Protein AF-0000000082556280 (afdb_homodimer)

Solvent-accessible surface area (backbone atoms only — not comparable to full-atom values): 22520 Å² total; per-residue (Å²): 133,86,84,82,82,80,75,80,78,76,74,83,73,71,82,67,82,76,80,73,82,77,75,80,77,78,72,76,78,70,72,72,73,69,74,70,72,71,67,63,45,60,21,83,45,33,55,59,27,51,46,60,56,47,48,52,36,24,47,38,26,38,81,71,75,77,74,79,67,75,78,63,92,78,58,52,71,69,53,44,51,51,47,54,49,49,49,30,50,50,30,23,52,73,38,34,47,68,58,23,48,50,55,44,51,51,53,33,62,72,63,63,71,35,78,74,24,42,59,48,35,53,50,45,29,54,52,26,49,36,65,62,39,38,69,60,25,46,59,50,48,70,84,49,82,55,74,84,41,30,42,53,30,45,51,48,17,53,31,25,38,75,67,68,37,47,65,61,13,51,54,22,43,46,25,28,49,53,44,47,63,74,79,72,68,75,78,67,76,75,76,80,124,135,92,81,86,74,86,87,77,85,78,78,77,74,81,78,74,81,70,83,68,81,73,75,80,74,80,73,76,78,70,75,71,74,69,72,71,73,73,66,62,46,61,21,83,44,33,54,57,26,51,46,59,56,47,48,53,35,24,48,38,28,37,80,72,75,78,74,78,66,75,78,62,95,78,58,52,70,69,52,44,52,51,48,52,49,51,51,30,50,50,29,23,52,73,38,34,47,69,60,24,49,49,55,45,52,51,52,33,62,72,62,62,70,35,80,75,25,42,61,49,35,53,51,44,29,54,53,25,50,35,66,64,38,39,70,61,24,47,60,52,48,68,82,48,84,54,77,84,42,31,43,54,31,45,51,49,17,52,31,25,38,75,68,67,36,46,66,61,13,51,55,23,44,45,24,30,49,52,46,46,62,77,79,72,66,76,79,68,75,74,76,84,121

Sequence (386 aa):
MPHFSFGHSSLSLSNASRTHLMGHAFSPITKKKTLSLRVSAFPRGGKDALKSLLDVGVYLASQVELNSLGFPKTPSLEQANTLYKNEAMRLLKSGKGNEAEELLGKAIEECGYSESDYYLAIILAEILIFKGNYQQAHKCLEDHQLPSDARYALYKAIVCTMLDKMDEAEKWWESFTEGRSDSVIPNHPEHQGMPHFSFGHSSLSLSNASRTHLMGHAFSPITKKKTLSLRVSAFPRGGKDALKSLLDVGVYLASQVELNSLGFPKTPSLEQANTLYKNEAMRLLKSGKGNEAEELLGKAIEECGYSESDYYLAIILAEILIFKGNYQQAHKCLEDHQLPSDARYALYKAIVCTMLDKMDEAEKWWESFTEGRSDSVIPNHPEHQG

InterPro domains:
  IPR011990 Tetratricopeptide-like helical domain superfamily [G3DSA:1.25.40.10] (46-191)
  IPR011990 Tetratricopeptide-like helical domain superfamily [SSF48452] (82-178)

Organism: Quercus lobata (NCBI:txid97700)

Radius of gyration: 36.21 Å; Cα contacts (8 Å, |Δi|>4): 423; chains: 2; bounding box: 120×82×130 Å

Structure (mmCIF, N/CA/C/O backbone):
data_AF-0000000082556280-model_v1
#
loop_
_entity.id
_entity.type
_entity.pdbx_description
1 polymer 'Uncharacterized protein'
#
loop_
_atom_site.group_PDB
_atom_site.id
_atom_site.type_symbol
_atom_site.label_atom_id
_atom_site.label_alt_id
_atom_site.label_comp_id
_atom_site.label_asym_id
_atom_site.label_entity_id
_atom_site.label_seq_id
_atom_site.pdbx_PDB_ins_code
_atom_site.Cartn_x
_atom_site.Cartn_y
_atom_site.Cartn_z
_atom_site.occupancy
_atom_site.B_iso_or_equiv
_atom_site.auth_seq_id
_atom_site.auth_comp_id
_atom_site.auth_asym_id
_atom_site.auth_atom_id
_atom_site.pdbx_PDB_model_num
ATOM 1 N N . MET A 1 1 ? -99.75 32.688 -52.062 1 21.11 1 MET A N 1
ATOM 2 C CA . MET A 1 1 ? -99.688 31.391 -52.75 1 21.11 1 MET A CA 1
ATOM 3 C C . MET A 1 1 ? -99.438 30.266 -51.75 1 21.11 1 MET A C 1
ATOM 5 O O . MET A 1 1 ? -99.188 30.516 -50.562 1 21.11 1 MET A O 1
ATOM 9 N N . PRO A 1 2 ? -98.25 29.547 -52.031 1 20.06 2 PRO A N 1
ATOM 10 C CA . PRO A 1 2 ? -98.188 28.094 -52.031 1 20.06 2 PRO A CA 1
ATOM 11 C C . PRO A 1 2 ? -98.188 27.5 -50.625 1 20.06 2 PRO A C 1
ATOM 13 O O . PRO A 1 2 ? -98.062 28.234 -49.625 1 20.06 2 PRO A O 1
ATOM 16 N N . HIS A 1 3 ? -97.5 26.297 -50.625 1 22.91 3 HIS A N 1
ATOM 17 C CA . HIS A 1 3 ? -97.688 24.922 -50.188 1 22.91 3 HIS A CA 1
ATOM 18 C C . HIS A 1 3 ? -97.312 24.75 -48.719 1 22.91 3 HIS A C 1
ATOM 20 O O . HIS A 1 3 ? -96.562 25.562 -48.188 1 22.91 3 HIS A O 1
ATOM 26 N N . PHE A 1 4 ? -97.812 23.672 -48.062 1 24.69 4 PHE A N 1
ATOM 27 C CA . PHE A 1 4 ? -98.25 22.906 -46.906 1 24.69 4 PHE A CA 1
ATOM 28 C C . PHE A 1 4 ? -97.125 22.125 -46.281 1 24.69 4 PHE A C 1
ATOM 30 O O . PHE A 1 4 ? -96.75 21.047 -46.75 1 24.69 4 PHE A O 1
ATOM 37 N N . SER A 1 5 ? -95.875 22.797 -46.062 1 20.84 5 SER A N 1
ATOM 38 C CA . SER A 1 5 ? -94.562 22.094 -45.875 1 20.84 5 SER A CA 1
ATOM 39 C C . SER A 1 5 ? -94.688 21.125 -44.688 1 20.84 5 SER A C 1
ATOM 41 O O . SER A 1 5 ? -95.125 21.5 -43.625 1 20.84 5 SER A O 1
ATOM 43 N N . PHE A 1 6 ? -94.688 19.797 -45 1 21.3 6 PHE A N 1
ATOM 44 C CA . PHE A 1 6 ? -94.938 18.453 -44.469 1 21.3 6 PHE A CA 1
ATOM 45 C C . PHE A 1 6 ? -93.938 18.109 -43.375 1 21.3 6 PHE A C 1
ATOM 47 O O . PHE A 1 6 ? -92.75 17.859 -43.656 1 21.3 6 PHE A O 1
ATOM 54 N N . GLY A 1 7 ? -93.875 18.781 -42.188 1 19.34 7 GLY A N 1
ATOM 55 C CA . GLY A 1 7 ? -92.875 18.812 -41.125 1 19.34 7 GLY A CA 1
ATOM 56 C C . GLY A 1 7 ? -92.75 17.5 -40.375 1 19.34 7 GLY A C 1
ATOM 57 O O . GLY A 1 7 ? -92.188 17.438 -39.281 1 19.34 7 GLY A O 1
ATOM 58 N N . HIS A 1 8 ? -93.062 16.312 -41.188 1 19.89 8 HIS A N 1
ATOM 59 C CA . HIS A 1 8 ? -93.438 15.18 -40.344 1 19.89 8 HIS A CA 1
ATOM 60 C C . HIS A 1 8 ? -92.25 14.758 -39.5 1 19.89 8 HIS A C 1
ATOM 62 O O . HIS A 1 8 ? -91.062 14.945 -39.875 1 19.89 8 HIS A O 1
ATOM 68 N N . SER A 1 9 ? -92.438 14.57 -38.219 1 20.91 9 SER A N 1
ATOM 69 C CA . SER A 1 9 ? -91.938 14.453 -36.875 1 20.91 9 SER A CA 1
ATOM 70 C C . SER A 1 9 ? -91.25 13.094 -36.656 1 20.91 9 SER A C 1
ATOM 72 O O . SER A 1 9 ? -91.875 12.227 -36 1 20.91 9 SER A O 1
ATOM 74 N N . SER A 1 10 ? -90.5 12.648 -37.812 1 19.28 10 SER A N 1
ATOM 75 C CA . SER A 1 10 ? -90.25 11.203 -37.75 1 19.28 10 SER A CA 1
ATOM 76 C C . SER A 1 10 ? -89.625 10.797 -36.438 1 19.28 10 SER A C 1
ATOM 78 O O . SER A 1 10 ? -89 11.625 -35.781 1 19.28 10 SER A O 1
ATOM 80 N N . LEU A 1 11 ? -89.688 9.516 -36.125 1 21.84 11 LEU A N 1
ATOM 81 C CA . LEU A 1 11 ? -89.812 8.438 -35.125 1 21.84 11 LEU A CA 1
ATOM 82 C C . LEU A 1 11 ? -88.438 7.988 -34.594 1 21.84 11 LEU A C 1
ATOM 84 O O . LEU A 1 11 ? -88.375 6.949 -33.938 1 21.84 11 LEU A O 1
ATOM 88 N N . SER A 1 12 ? -87.375 8.93 -34.688 1 21.05 12 SER A N 1
ATOM 89 C CA . SER A 1 12 ? -86.125 8.227 -34.625 1 21.05 12 SER A CA 1
ATOM 90 C C . SER A 1 12 ? -85.875 7.566 -33.281 1 21.05 12 SER A C 1
ATOM 92 O O . SER A 1 12 ? -85.938 8.227 -32.25 1 21.05 12 SER A O 1
ATOM 94 N N . LEU A 1 13 ? -86.375 6.395 -33.125 1 21.56 13 LEU A N 1
ATOM 95 C CA . LEU A 1 13 ? -86.438 5.57 -31.906 1 21.56 13 LEU A CA 1
ATOM 96 C C . LEU A 1 13 ? -85.062 5.305 -31.375 1 21.56 13 LEU A C 1
ATOM 98 O O . LEU A 1 13 ? -84.188 4.836 -32.125 1 21.56 13 LEU A O 1
ATOM 102 N N . SER A 1 14 ? -84.688 6.016 -30.328 1 18.78 14 SER A N 1
ATOM 103 C CA . SER A 1 14 ? -83.438 6.176 -29.531 1 18.78 14 SER A CA 1
ATOM 104 C C . SER A 1 14 ? -83.125 4.883 -28.797 1 18.78 14 SER A C 1
ATOM 106 O O . SER A 1 14 ? -82.188 4.871 -27.953 1 18.78 14 SER A O 1
ATOM 108 N N . ASN A 1 15 ? -83.125 3.764 -29.453 1 19.36 15 ASN A N 1
ATOM 109 C CA . ASN A 1 15 ? -83 2.588 -28.609 1 19.36 15 ASN A CA 1
ATOM 110 C C . ASN A 1 15 ? -81.688 2.6 -27.844 1 19.36 15 ASN A C 1
ATOM 112 O O . ASN A 1 15 ? -80.562 2.668 -28.453 1 19.36 15 ASN A O 1
ATOM 116 N N . ALA A 1 16 ? -81.562 2.945 -26.625 1 18.38 16 ALA A N 1
ATOM 117 C CA . ALA A 1 16 ? -80.562 3.189 -25.609 1 18.38 16 ALA A CA 1
ATOM 118 C C . ALA A 1 16 ? -79.875 1.886 -25.188 1 18.38 16 ALA A C 1
ATOM 120 O O . ALA A 1 16 ? -79 1.885 -24.312 1 18.38 16 ALA A O 1
ATOM 121 N N . SER A 1 17 ? -79.688 0.9 -25.984 1 19.59 17 SER A N 1
ATOM 122 C CA . SER A 1 17 ? -79.25 -0.3 -25.25 1 19.59 17 SER A CA 1
ATOM 123 C C . SER A 1 17 ? -77.938 -0.091 -24.516 1 19.59 17 SER A C 1
ATOM 125 O O . SER A 1 17 ? -77 0.391 -25.094 1 19.59 17 SER A O 1
ATOM 127 N N . ARG A 1 18 ? -77.938 -0.02 -23.172 1 19.66 18 ARG A N 1
ATOM 128 C CA . ARG A 1 18 ? -77 0.227 -22.094 1 19.66 18 ARG A CA 1
ATOM 129 C C . ARG A 1 18 ? -76 -0.925 -21.969 1 19.66 18 ARG A C 1
ATOM 131 O O . ARG A 1 18 ? -76.312 -1.981 -21.438 1 19.66 18 ARG A O 1
ATOM 138 N N . THR A 1 19 ? -75.375 -1.549 -23 1 19.28 19 THR A N 1
ATOM 139 C CA . THR A 1 19 ? -74.625 -2.729 -22.672 1 19.28 19 THR A CA 1
ATOM 140 C C . THR A 1 19 ? -73.438 -2.355 -21.781 1 19.28 19 THR A C 1
ATOM 142 O O . THR A 1 19 ? -72.688 -1.43 -22.094 1 19.28 19 THR A O 1
ATOM 145 N N . HIS A 1 20 ? -73.438 -2.641 -20.406 1 21.16 20 HIS A N 1
ATOM 146 C CA . HIS A 1 20 ? -72.562 -2.498 -19.266 1 21.16 20 HIS A CA 1
ATOM 147 C C . HIS A 1 20 ? -71.312 -3.34 -19.438 1 21.16 20 HIS A C 1
ATOM 149 O O . HIS A 1 20 ? -70.5 -3.449 -18.516 1 21.16 20 HIS A O 1
ATOM 155 N N . LEU A 1 21 ? -70.688 -3.59 -20.562 1 20.14 21 LEU A N 1
ATOM 156 C CA . LEU A 1 21 ? -69.625 -4.57 -20.5 1 20.14 21 LEU A CA 1
ATOM 157 C C . LEU A 1 21 ? -68.5 -4.051 -19.656 1 20.14 21 LEU A C 1
ATOM 159 O O . LEU A 1 21 ? -67.875 -3.01 -19.969 1 20.14 21 LEU A O 1
ATOM 163 N N . MET A 1 22 ? -68.438 -4.293 -18.297 1 21.39 22 MET A N 1
ATOM 164 C CA . MET A 1 22 ? -67.438 -3.932 -17.312 1 21.39 22 MET A CA 1
ATOM 165 C C . MET A 1 22 ? -66.125 -4.605 -17.609 1 21.39 22 MET A C 1
ATOM 167 O O . MET A 1 22 ? -66 -5.832 -17.516 1 21.39 22 MET A O 1
ATOM 171 N N . GLY A 1 23 ? -65.5 -4.578 -18.75 1 20.38 23 GLY A N 1
ATOM 172 C CA . GLY A 1 23 ? -64.188 -5.27 -18.922 1 20.38 23 GLY A CA 1
ATOM 173 C C . GLY A 1 23 ? -63.125 -4.773 -17.984 1 20.38 23 GLY A C 1
ATOM 174 O O . GLY A 1 23 ? -62.938 -3.566 -17.844 1 20.38 23 GLY A O 1
ATOM 175 N N . HIS A 1 24 ? -62.875 -5.465 -16.797 1 23.95 24 HIS A N 1
ATOM 176 C CA . HIS A 1 24 ? -61.812 -5.195 -15.82 1 23.95 24 HIS A CA 1
ATOM 177 C C . HIS A 1 24 ? -60.438 -5.234 -16.484 1 23.95 24 HIS A C 1
ATOM 179 O O . HIS A 1 24 ? -60.094 -6.219 -17.141 1 23.95 24 HIS A O 1
ATOM 185 N N . ALA A 1 25 ? -59.969 -4.164 -17.078 1 23.75 25 ALA A N 1
ATOM 186 C CA . ALA A 1 25 ? -58.625 -3.975 -17.609 1 23.75 25 ALA A CA 1
ATOM 187 C C . ALA A 1 25 ? -57.562 -4.285 -16.547 1 23.75 25 ALA A C 1
ATOM 189 O O . ALA A 1 25 ? -57.562 -3.699 -15.461 1 23.75 25 ALA A O 1
ATOM 190 N N . PHE A 1 26 ? -57.125 -5.555 -16.391 1 25.42 26 PHE A N 1
ATOM 191 C CA . PHE A 1 26 ? -55.969 -5.945 -15.609 1 25.42 26 PHE A CA 1
ATOM 192 C C . PHE A 1 26 ? -54.719 -5.141 -16.031 1 25.42 26 PHE A C 1
ATOM 194 O O . PHE A 1 26 ? -54.281 -5.207 -17.172 1 25.42 26 PHE A O 1
ATOM 201 N N . SER A 1 27 ? -54.688 -3.855 -15.711 1 23.91 27 SER A N 1
ATOM 202 C CA . SER A 1 27 ? -53.469 -3.107 -16.016 1 23.91 27 SER A CA 1
ATOM 203 C C . SER A 1 27 ? -52.25 -3.768 -15.391 1 23.91 27 SER A C 1
ATOM 205 O O . SER A 1 27 ? -52.219 -4.02 -14.18 1 23.91 27 SER A O 1
ATOM 207 N N . PRO A 1 28 ? -51.531 -4.617 -16.156 1 25.75 28 PRO A N 1
ATOM 208 C CA . PRO A 1 28 ? -50.281 -5.129 -15.586 1 25.75 28 PRO A CA 1
ATOM 209 C C . PRO A 1 28 ? -49.375 -4.02 -15.047 1 25.75 28 PRO A C 1
ATOM 211 O O . PRO A 1 28 ? -49.156 -3.002 -15.719 1 25.75 28 PRO A O 1
ATOM 214 N N . ILE A 1 29 ? -49.375 -3.752 -13.758 1 28.89 29 ILE A N 1
ATOM 215 C CA . ILE A 1 29 ? -48.406 -2.916 -13.07 1 28.89 29 ILE A CA 1
ATOM 216 C C . ILE A 1 29 ? -47 -3.316 -13.5 1 28.89 29 ILE A C 1
ATOM 218 O O . ILE A 1 29 ? -46.531 -4.426 -13.203 1 28.89 29 ILE A O 1
ATOM 222 N N . THR A 1 30 ? -46.656 -3.02 -14.711 1 24.48 30 THR A N 1
ATOM 223 C CA . THR A 1 30 ? -45.25 -3.141 -14.984 1 24.48 30 THR A CA 1
ATOM 224 C C . THR A 1 30 ? -44.438 -2.346 -13.969 1 24.48 30 THR A C 1
ATOM 226 O O . THR A 1 30 ? -44.562 -1.128 -13.859 1 24.48 30 THR A O 1
ATOM 229 N N . LYS A 1 31 ? -44.125 -2.852 -12.844 1 28.62 31 LYS A N 1
ATOM 230 C CA . LYS A 1 31 ? -43.125 -2.285 -11.961 1 28.62 31 LYS A CA 1
ATOM 231 C C . LYS A 1 31 ? -41.906 -1.807 -12.75 1 28.62 31 LYS A C 1
ATOM 233 O O . LYS A 1 31 ? -41.25 -2.594 -13.445 1 28.62 31 LYS A O 1
ATOM 238 N N . LYS A 1 32 ? -41.969 -0.573 -13.188 1 29.12 32 LYS A N 1
ATOM 239 C CA . LYS A 1 32 ? -40.719 0.018 -13.633 1 29.12 32 LYS A CA 1
ATOM 240 C C . LYS A 1 32 ? -39.562 -0.341 -12.688 1 29.12 32 LYS A C 1
ATOM 242 O O . LYS A 1 32 ? -39.625 -0.039 -11.492 1 29.12 32 LYS A O 1
ATOM 247 N N . LYS A 1 33 ? -38.938 -1.459 -12.922 1 33.34 33 LYS A N 1
ATOM 248 C CA . LYS A 1 33 ? -37.656 -1.631 -12.281 1 33.34 33 LYS A CA 1
ATOM 249 C C . LYS A 1 33 ? -36.844 -0.337 -12.32 1 33.34 33 LYS A C 1
ATOM 251 O O . LYS A 1 33 ? -36.438 0.107 -13.391 1 33.34 33 LYS A O 1
ATOM 256 N N . THR A 1 34 ? -37.25 0.639 -11.547 1 29.47 34 THR A N 1
ATOM 257 C CA . THR A 1 34 ? -36.312 1.737 -11.383 1 29.47 34 THR A CA 1
ATOM 258 C C . THR A 1 34 ? -34.906 1.207 -11.195 1 29.47 34 THR A C 1
ATOM 260 O O . THR A 1 34 ? -34.594 0.498 -10.227 1 29.47 34 THR A O 1
ATOM 263 N N . LEU A 1 35 ? -34.25 0.861 -12.234 1 31.98 35 LEU A N 1
ATOM 264 C CA . LEU A 1 35 ? -32.812 0.7 -12.117 1 31.98 35 LEU A CA 1
ATOM 265 C C . LEU A 1 35 ? -32.219 1.775 -11.219 1 31.98 35 LEU A C 1
ATOM 267 O O . LEU A 1 35 ? -32.188 2.955 -11.578 1 31.98 35 LEU A O 1
ATOM 271 N N . SER A 1 36 ? -32.438 1.717 -9.906 1 34.44 36 SER A N 1
ATOM 272 C CA . SER A 1 36 ? -31.656 2.586 -9.047 1 34.44 36 SER A CA 1
ATOM 273 C C . SER A 1 36 ? -30.203 2.672 -9.539 1 34.44 36 SER A C 1
ATOM 275 O O . SER A 1 36 ? -29.547 1.647 -9.719 1 34.44 36 SER A O 1
ATOM 277 N N . LEU A 1 37 ? -29.922 3.447 -10.492 1 37.5 37 LEU A N 1
ATOM 278 C CA . LEU A 1 37 ? -28.531 3.777 -10.812 1 37.5 37 LEU A CA 1
ATOM 279 C C . LEU A 1 37 ? -27.688 3.846 -9.547 1 37.5 37 LEU A C 1
ATOM 281 O O . LEU A 1 37 ? -27.812 4.789 -8.758 1 37.5 37 LEU A O 1
ATOM 285 N N . ARG A 1 38 ? -27.469 2.719 -8.945 1 39.16 38 ARG A N 1
ATOM 286 C CA . ARG A 1 38 ? -26.469 2.779 -7.883 1 39.16 38 ARG A CA 1
ATOM 287 C C . ARG A 1 38 ? -25.266 3.627 -8.305 1 39.16 38 ARG A C 1
ATOM 289 O O . ARG A 1 38 ? -24.531 3.252 -9.211 1 39.16 38 ARG A O 1
ATOM 296 N N . VAL A 1 39 ? -25.344 4.922 -8.352 1 43.78 39 VAL A N 1
ATOM 297 C CA . VAL A 1 39 ? -24.156 5.766 -8.406 1 43.78 39 VAL A CA 1
ATOM 298 C C . VAL A 1 39 ? -23.016 5.098 -7.637 1 43.78 39 VAL A C 1
ATOM 300 O O . VAL A 1 39 ? -23.172 4.738 -6.469 1 43.78 39 VAL A O 1
ATOM 303 N N . SER A 1 40 ? -22.219 4.359 -8.289 1 50.03 40 SER A N 1
ATOM 304 C CA . SER A 1 40 ? -21.062 3.695 -7.691 1 50.03 40 SER A CA 1
ATOM 305 C C . SER A 1 40 ? -20.438 4.551 -6.594 1 50.03 40 SER A C 1
ATOM 307 O O . SER A 1 40 ? -20.047 5.695 -6.84 1 50.03 40 SER A O 1
ATOM 309 N N . ALA A 1 41 ? -20.875 4.418 -5.328 1 53.31 41 ALA A N 1
ATOM 310 C CA . ALA A 1 41 ? -20.625 5.105 -4.066 1 53.31 41 ALA A CA 1
ATOM 311 C C . ALA A 1 41 ? -19.125 5.133 -3.738 1 53.31 41 ALA A C 1
ATOM 313 O O . ALA A 1 41 ? -18.734 5.441 -2.609 1 53.31 41 ALA A O 1
ATOM 314 N N . PHE A 1 42 ? -18.359 4.469 -4.633 1 57.62 42 PHE A N 1
ATOM 315 C CA . PHE A 1 42 ? -17 4.688 -4.176 1 57.62 42 PHE A CA 1
ATOM 316 C C . PHE A 1 42 ? -16.688 6.18 -4.078 1 57.62 42 PHE A C 1
ATOM 318 O O . PHE A 1 42 ? -16.906 6.926 -5.035 1 57.62 42 PHE A O 1
ATOM 325 N N . PRO A 1 43 ? -16.516 6.645 -2.742 1 62.59 43 PRO A N 1
ATOM 326 C CA . PRO A 1 43 ? -16.5 8.078 -2.443 1 62.59 43 PRO A CA 1
ATOM 327 C C . PRO A 1 43 ? -15.523 8.852 -3.336 1 62.59 43 PRO A C 1
ATOM 329 O O . PRO A 1 43 ? -14.523 8.289 -3.795 1 62.59 43 PRO A O 1
ATOM 332 N N . ARG A 1 44 ? -15.875 10 -3.586 1 69.25 44 ARG A N 1
ATOM 333 C CA . ARG A 1 44 ? -15 11.023 -4.141 1 69.25 44 ARG A CA 1
ATOM 334 C C . ARG A 1 44 ? -13.68 11.094 -3.375 1 69.25 44 ARG A C 1
ATOM 336 O O . ARG A 1 44 ? -13.68 11.102 -2.141 1 69.25 44 ARG A O 1
ATOM 343 N N . GLY A 1 45 ? -12.625 10.805 -3.924 1 89.19 45 GLY A N 1
ATOM 344 C CA . GLY A 1 45 ? -11.312 10.969 -3.33 1 89.19 45 GLY A CA 1
ATOM 345 C C . GLY A 1 45 ? -10.656 9.648 -2.967 1 89.19 45 GLY A C 1
ATOM 346 O O . GLY A 1 45 ? -9.469 9.609 -2.621 1 89.19 45 GLY A O 1
ATOM 347 N N . GLY A 1 46 ? -11.531 8.547 -2.949 1 91.06 46 GLY A N 1
ATOM 348 C CA . GLY A 1 46 ? -10.961 7.254 -2.611 1 91.06 46 GLY A CA 1
ATOM 349 C C . GLY A 1 46 ? -9.82 6.848 -3.523 1 91.06 46 GLY A C 1
ATOM 350 O O . GLY A 1 46 ? -8.781 6.375 -3.057 1 91.06 46 GLY A O 1
ATOM 351 N N . LYS A 1 47 ? -10.055 7.098 -4.77 1 94.38 47 LYS A N 1
ATOM 352 C CA . LYS A 1 47 ? -8.992 6.789 -5.723 1 94.38 47 LYS A CA 1
ATOM 353 C C . LYS A 1 47 ? -7.75 7.633 -5.453 1 94.38 47 LYS A C 1
ATOM 355 O O . LYS A 1 47 ? -6.625 7.125 -5.484 1 94.38 47 LYS A O 1
ATOM 360 N N . ASP A 1 48 ? -7.973 8.93 -5.145 1 94.75 48 ASP A N 1
ATOM 361 C CA . ASP A 1 48 ? -6.852 9.82 -4.855 1 94.75 48 ASP A CA 1
ATOM 362 C C . ASP A 1 48 ? -6.102 9.367 -3.604 1 94.75 48 ASP A C 1
ATOM 364 O O . ASP A 1 48 ? -4.875 9.453 -3.545 1 94.75 48 ASP A O 1
ATOM 368 N N . ALA A 1 49 ? -6.832 8.922 -2.609 1 95.69 49 ALA A N 1
ATOM 369 C CA . ALA A 1 49 ? -6.219 8.438 -1.376 1 95.69 49 ALA A CA 1
ATOM 370 C C . ALA A 1 49 ? -5.387 7.184 -1.632 1 95.69 49 ALA A C 1
ATOM 372 O O . ALA A 1 49 ? -4.246 7.082 -1.174 1 95.69 49 ALA A O 1
ATOM 373 N N . LEU A 1 50 ? -6.004 6.246 -2.387 1 97.12 50 LEU A N 1
ATOM 374 C CA . LEU A 1 50 ? -5.281 5.027 -2.738 1 97.12 50 LEU A CA 1
ATOM 375 C C . LEU A 1 50 ? -4.043 5.352 -3.566 1 97.12 50 LEU A C 1
ATOM 377 O O . LEU A 1 50 ? -2.977 4.773 -3.344 1 97.12 50 LEU A O 1
ATOM 381 N N . LYS A 1 51 ? -4.199 6.254 -4.484 1 97 51 LYS A N 1
ATOM 382 C CA . LYS A 1 51 ? -3.08 6.676 -5.32 1 97 51 LYS A CA 1
ATOM 383 C C . LYS A 1 51 ? -1.96 7.277 -4.477 1 97 51 LYS A C 1
ATOM 385 O O . LYS A 1 51 ? -0.781 7.012 -4.723 1 97 51 LYS A O 1
ATOM 390 N N . SER A 1 52 ? -2.322 8.156 -3.502 1 96.12 52 SER A N 1
ATOM 391 C CA . SER A 1 52 ? -1.319 8.75 -2.623 1 96.12 52 SER A CA 1
ATOM 392 C C . SER A 1 52 ? -0.49 7.676 -1.925 1 96.12 52 SER A C 1
ATOM 394 O O . SER A 1 52 ? 0.738 7.77 -1.872 1 96.12 52 SER A O 1
ATOM 396 N N . LEU A 1 53 ? -1.12 6.637 -1.441 1 97.62 53 LEU A N 1
ATOM 397 C CA . LEU A 1 53 ? -0.441 5.543 -0.756 1 97.62 53 LEU A CA 1
ATOM 398 C C . LEU A 1 53 ? 0.403 4.73 -1.732 1 97.62 53 LEU A C 1
ATOM 400 O O . LEU A 1 53 ? 1.585 4.484 -1.481 1 97.62 53 LEU A O 1
ATOM 404 N N . LEU A 1 54 ? -0.198 4.309 -2.861 1 98.06 54 LEU A N 1
ATOM 405 C CA . LEU A 1 54 ? 0.469 3.412 -3.799 1 98.06 54 LEU A CA 1
ATOM 406 C C . LEU A 1 54 ? 1.63 4.117 -4.492 1 98.06 54 LEU A C 1
ATOM 408 O O . LEU A 1 54 ? 2.645 3.492 -4.809 1 98.06 54 LEU A O 1
ATOM 412 N N . ASP A 1 55 ? 1.557 5.434 -4.672 1 96.81 55 ASP A N 1
ATOM 413 C CA . ASP A 1 55 ? 2.637 6.191 -5.297 1 96.81 55 ASP A CA 1
ATOM 414 C C . ASP A 1 55 ? 3.912 6.125 -4.457 1 96.81 55 ASP A C 1
ATOM 416 O O . ASP A 1 55 ? 5.02 6.184 -4.996 1 96.81 55 ASP A O 1
ATOM 420 N N . VAL A 1 56 ? 3.748 6.039 -3.145 1 96.88 56 VAL A N 1
ATOM 421 C CA . VAL A 1 56 ? 4.93 5.883 -2.303 1 96.88 56 VAL A CA 1
ATOM 422 C C . VAL A 1 56 ? 5.66 4.594 -2.666 1 96.88 56 VAL A C 1
ATOM 424 O O . VAL A 1 56 ? 6.875 4.598 -2.879 1 96.88 56 VAL A O 1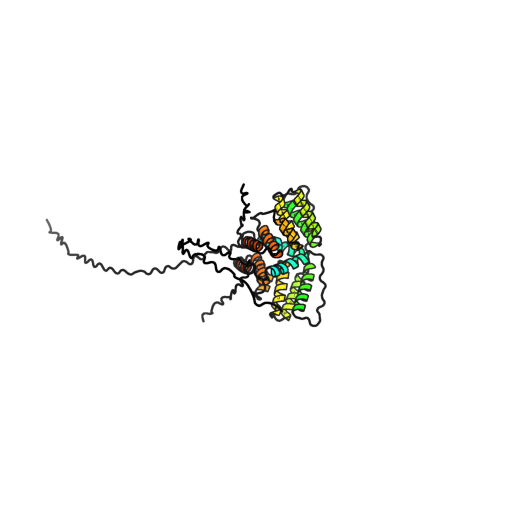
ATOM 427 N N . GLY A 1 57 ? 4.91 3.467 -2.73 1 97.31 57 GLY A N 1
ATOM 428 C CA . GLY A 1 57 ? 5.5 2.189 -3.105 1 97.31 57 GLY A CA 1
ATOM 429 C C . GLY A 1 57 ? 6.137 2.209 -4.48 1 97.31 57 GLY A C 1
ATOM 430 O O . GLY A 1 57 ? 7.23 1.67 -4.672 1 97.31 57 GLY A O 1
ATOM 431 N N . VAL A 1 58 ? 5.441 2.797 -5.434 1 97.44 58 VAL A N 1
ATOM 432 C CA . VAL A 1 58 ? 5.945 2.887 -6.801 1 97.44 58 VAL A CA 1
ATOM 433 C C . VAL A 1 58 ? 7.254 3.674 -6.816 1 97.44 58 VAL A C 1
ATOM 435 O O . VAL A 1 58 ? 8.211 3.293 -7.5 1 97.44 58 VAL A O 1
ATOM 438 N N . TYR A 1 59 ? 7.293 4.793 -6.086 1 97.12 59 TYR A N 1
ATOM 439 C CA . TYR A 1 59 ? 8.516 5.578 -5.98 1 97.12 59 TYR A CA 1
ATOM 440 C C . TYR A 1 59 ? 9.648 4.754 -5.387 1 97.12 59 TYR A C 1
ATOM 442 O O . TYR A 1 59 ? 10.758 4.734 -5.922 1 97.12 59 TYR A O 1
ATOM 450 N N . LEU A 1 60 ? 9.367 4.07 -4.281 1 97.12 60 LEU A N 1
ATOM 451 C CA . LEU A 1 60 ? 10.391 3.277 -3.604 1 97.12 60 LEU A CA 1
ATOM 452 C C . LEU A 1 60 ? 10.938 2.191 -4.527 1 97.12 60 LEU A C 1
ATOM 454 O O . LEU A 1 60 ? 12.109 1.832 -4.441 1 97.12 60 LEU A O 1
ATOM 458 N N . ALA A 1 61 ? 10.094 1.693 -5.426 1 97.19 61 ALA A N 1
ATOM 459 C CA . ALA A 1 61 ? 10.461 0.585 -6.305 1 97.19 61 ALA A CA 1
ATOM 460 C C . ALA A 1 61 ? 11.117 1.094 -7.582 1 97.19 61 ALA A C 1
ATOM 462 O O . ALA A 1 61 ? 11.633 0.305 -8.375 1 97.19 61 ALA A O 1
ATOM 463 N N . SER A 1 62 ? 11.062 2.373 -7.805 1 95.75 62 SER A N 1
ATOM 464 C CA . SER A 1 62 ? 11.562 2.939 -9.055 1 95.75 62 SER A CA 1
ATOM 465 C C . SER A 1 62 ? 13.023 3.357 -8.922 1 95.75 62 SER A C 1
ATOM 467 O O . SER A 1 62 ? 13.586 3.334 -7.828 1 95.75 62 SER A O 1
ATOM 469 N N . GLN A 1 63 ? 13.594 3.686 -10.047 1 93.75 63 GLN A N 1
ATOM 470 C CA . GLN A 1 63 ? 14.945 4.23 -10.039 1 93.75 63 GLN A CA 1
ATOM 471 C C . GLN A 1 63 ? 14.93 5.754 -10.039 1 93.75 63 GLN A C 1
ATOM 473 O O . GLN A 1 63 ? 15.977 6.395 -10.156 1 93.75 63 GLN A O 1
ATOM 478 N N . VAL A 1 64 ? 13.727 6.309 -9.852 1 89.5 64 VAL A N 1
ATOM 479 C CA . VAL A 1 64 ? 13.562 7.758 -9.859 1 89.5 64 VAL A CA 1
ATOM 480 C C . VAL A 1 64 ? 14.117 8.352 -8.562 1 89.5 64 VAL A C 1
ATOM 482 O O . VAL A 1 64 ? 13.898 7.801 -7.484 1 89.5 64 VAL A O 1
ATOM 485 N N . GLU A 1 65 ? 14.875 9.375 -8.695 1 87.38 65 GLU A N 1
ATOM 486 C CA . GLU A 1 65 ? 15.359 10.117 -7.539 1 87.38 65 GLU A CA 1
ATOM 487 C C . GLU A 1 65 ? 14.703 11.492 -7.449 1 87.38 65 GLU A C 1
ATOM 489 O O . GLU A 1 65 ? 14.57 12.188 -8.453 1 87.38 65 GLU A O 1
ATOM 494 N N . LEU A 1 66 ? 14.102 11.727 -6.336 1 84.19 66 LEU A N 1
ATOM 495 C CA . LEU A 1 66 ? 13.562 13.062 -6.102 1 84.19 66 LEU A CA 1
ATOM 496 C C . LEU A 1 66 ? 14.672 14.039 -5.742 1 84.19 66 LEU A C 1
ATOM 498 O O . LEU A 1 66 ? 15.625 13.68 -5.047 1 84.19 66 LEU A O 1
ATOM 502 N N . ASN A 1 67 ? 14.633 15.188 -6.484 1 74.12 67 ASN A N 1
ATOM 503 C CA . ASN A 1 67 ? 15.648 16.203 -6.191 1 74.12 67 ASN A CA 1
ATOM 504 C C . ASN A 1 67 ? 15.391 16.875 -4.844 1 74.12 67 ASN A C 1
ATOM 506 O O . ASN A 1 67 ? 14.242 17.047 -4.441 1 74.12 67 ASN A O 1
ATOM 510 N N . SER A 1 68 ? 16.438 16.953 -4.047 1 67.12 68 SER A N 1
ATOM 511 C CA . SER A 1 68 ? 16.312 17.688 -2.797 1 67.12 68 SER A CA 1
ATOM 512 C C . SER A 1 68 ? 15.906 19.141 -3.053 1 67.12 68 SER A C 1
ATOM 514 O O . SER A 1 68 ? 16.484 19.812 -3.912 1 67.12 68 SER A O 1
ATOM 516 N N . LEU A 1 69 ? 14.695 19.312 -3.166 1 55.91 69 LEU A N 1
ATOM 517 C CA . LEU A 1 69 ? 14.359 20.719 -3.422 1 55.91 69 LEU A CA 1
ATOM 518 C C . LEU A 1 69 ? 14.789 21.594 -2.254 1 55.91 69 LEU A C 1
ATOM 520 O O . LEU A 1 69 ? 14.586 21.234 -1.092 1 55.91 69 LEU A O 1
ATOM 524 N N . GLY A 1 70 ? 15.805 22.391 -2.439 1 59.62 70 GLY A N 1
ATOM 525 C CA . GLY A 1 70 ? 16.109 23.453 -1.494 1 59.62 70 GLY A CA 1
ATOM 526 C C . GLY A 1 70 ? 14.875 24.203 -1.045 1 59.62 70 GLY A C 1
ATOM 527 O O . GLY A 1 70 ? 13.914 24.359 -1.809 1 59.62 70 GLY A O 1
ATOM 528 N N . PHE A 1 71 ? 14.562 24.25 0.229 1 60.66 71 PHE A N 1
ATOM 529 C CA . PHE A 1 71 ? 13.469 25.047 0.765 1 60.66 71 PHE A CA 1
ATOM 530 C C . PHE A 1 71 ? 13.617 26.516 0.35 1 60.66 71 PHE A C 1
ATOM 532 O O . PHE A 1 71 ? 14.672 27.125 0.556 1 60.66 71 PHE A O 1
ATOM 539 N N . PRO A 1 72 ? 12.719 26.844 -0.611 1 58.81 72 PRO A N 1
ATOM 540 C CA . PRO A 1 72 ? 12.797 28.297 -0.798 1 58.81 72 PRO A CA 1
ATOM 541 C C . PRO A 1 72 ? 12.703 29.062 0.518 1 58.81 72 PRO A C 1
ATOM 543 O O . PRO A 1 72 ? 12.25 28.531 1.527 1 58.81 72 PRO A O 1
ATOM 546 N N . LYS A 1 73 ? 13.109 30.297 0.555 1 65.44 73 LYS A N 1
ATOM 547 C CA . LYS A 1 73 ? 13.156 31.125 1.753 1 65.44 73 LYS A CA 1
ATOM 548 C C . LYS A 1 73 ? 11.758 31.344 2.322 1 65.44 73 LYS A C 1
ATOM 550 O O . LYS A 1 73 ? 11.562 31.312 3.539 1 65.44 73 LYS A O 1
ATOM 555 N N . THR A 1 74 ? 10.727 31.547 1.483 1 72.19 74 THR A N 1
ATOM 556 C CA . THR A 1 74 ? 9.383 31.781 1.986 1 72.19 74 THR A CA 1
ATOM 557 C C . THR A 1 74 ? 8.359 30.969 1.2 1 72.19 74 THR A C 1
ATOM 559 O O . THR A 1 74 ? 7.613 31.516 0.388 1 72.19 74 THR A O 1
ATOM 562 N N . PRO A 1 75 ? 8.336 29.766 1.436 1 69.31 75 PRO A N 1
ATOM 563 C CA . PRO A 1 75 ? 7.402 28.953 0.658 1 69.31 75 PRO A CA 1
ATOM 564 C C . PRO A 1 75 ? 5.961 29.078 1.144 1 69.31 75 PRO A C 1
ATOM 566 O O . PRO A 1 75 ? 5.723 29.328 2.326 1 69.31 75 PRO A O 1
ATOM 569 N N . SER A 1 76 ? 5.023 28.984 0.122 1 78.19 76 SER A N 1
ATOM 570 C CA . SER A 1 76 ? 3.631 28.812 0.522 1 78.19 76 SER A CA 1
ATOM 571 C C . SER A 1 76 ? 3.451 27.547 1.344 1 78.19 76 SER A C 1
ATOM 573 O O . SER A 1 76 ? 4.344 26.688 1.39 1 78.19 76 SER A O 1
ATOM 575 N N . LEU A 1 77 ? 2.395 27.516 2.035 1 76.88 77 LEU A N 1
ATOM 576 C CA . LEU A 1 77 ? 2.102 26.328 2.836 1 76.88 77 LEU A CA 1
ATOM 577 C C . LEU A 1 77 ? 2.09 25.078 1.967 1 76.88 77 LEU A C 1
ATOM 579 O O . LEU A 1 77 ? 2.633 24.047 2.357 1 76.88 77 LEU A O 1
ATOM 583 N N . GLU A 1 78 ? 1.49 25.141 0.812 1 78.25 78 GLU A N 1
ATOM 584 C CA . GLU A 1 78 ? 1.427 24.031 -0.121 1 78.25 78 GLU A CA 1
ATOM 585 C C . GLU A 1 78 ? 2.82 23.625 -0.601 1 78.25 78 GLU A C 1
ATOM 587 O O . GLU A 1 78 ? 3.129 22.438 -0.705 1 78.25 78 GLU A O 1
ATOM 592 N N . GLN A 1 79 ? 3.582 24.641 -0.869 1 79.81 79 GLN A N 1
ATOM 593 C CA . GLN A 1 79 ? 4.953 24.391 -1.299 1 79.81 79 GLN A CA 1
ATOM 594 C C . GLN A 1 79 ? 5.77 23.734 -0.182 1 79.81 79 GLN A C 1
ATOM 596 O O . GLN A 1 79 ? 6.547 22.812 -0.428 1 79.81 79 GLN A O 1
ATOM 601 N 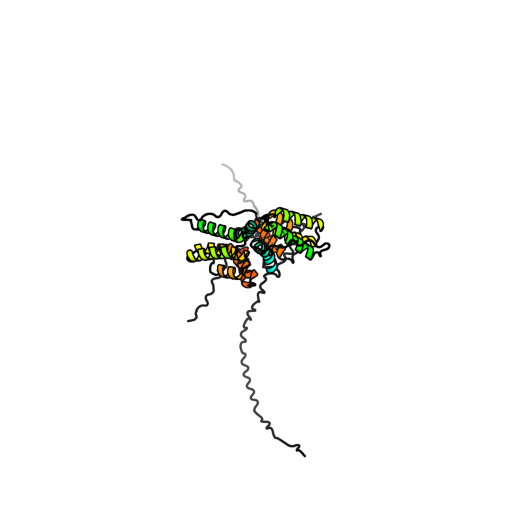N . ALA A 1 80 ? 5.547 24.266 0.991 1 80.56 80 ALA A N 1
ATOM 602 C CA . ALA A 1 80 ? 6.266 23.719 2.133 1 80.56 80 ALA A CA 1
ATOM 603 C C . ALA A 1 80 ? 5.898 22.25 2.354 1 80.56 80 ALA A C 1
ATOM 605 O O . ALA A 1 80 ? 6.777 21.406 2.553 1 80.56 80 ALA A O 1
ATOM 606 N N . ASN A 1 81 ? 4.613 21.938 2.236 1 83.69 81 ASN A N 1
ATOM 607 C CA . ASN A 1 81 ? 4.152 20.562 2.404 1 83.69 81 ASN A CA 1
ATOM 608 C C . ASN A 1 81 ? 4.75 19.641 1.346 1 83.69 81 ASN A C 1
ATOM 610 O O . ASN A 1 81 ? 5.148 18.516 1.651 1 83.69 81 ASN A O 1
ATOM 614 N N . THR A 1 82 ? 4.785 20.125 0.125 1 87.5 82 THR A N 1
ATOM 615 C CA . THR A 1 82 ? 5.371 19.359 -0.965 1 87.5 82 THR A CA 1
ATOM 616 C C . THR A 1 82 ? 6.852 19.094 -0.71 1 87.5 82 THR A C 1
ATOM 618 O O . THR A 1 82 ? 7.344 17.984 -0.951 1 87.5 82 THR A O 1
ATOM 621 N N . LEU A 1 83 ? 7.559 20.125 -0.195 1 87.44 83 LEU A N 1
ATOM 622 C CA . LEU A 1 83 ? 8.984 19.984 0.088 1 87.44 83 LEU A CA 1
ATOM 623 C C . LEU A 1 83 ? 9.219 18.984 1.207 1 87.44 83 LEU A C 1
ATOM 625 O O . LEU A 1 83 ? 10.117 18.141 1.11 1 87.44 83 LEU A O 1
ATOM 629 N N . TYR A 1 84 ? 8.461 19.062 2.275 1 90.88 84 TYR A N 1
ATOM 630 C CA . TYR A 1 84 ? 8.609 18.125 3.385 1 90.88 84 TYR A CA 1
ATOM 631 C C . TYR A 1 84 ? 8.312 16.703 2.934 1 90.88 84 TYR A C 1
ATOM 633 O O . TYR A 1 84 ? 9.031 15.773 3.309 1 90.88 84 TYR A O 1
ATOM 641 N N . LYS A 1 85 ? 7.254 16.578 2.086 1 92.81 85 LYS A N 1
ATOM 642 C CA . LYS A 1 85 ? 6.93 15.242 1.582 1 92.81 85 LYS A CA 1
ATOM 643 C C . LYS A 1 85 ? 8.062 14.68 0.732 1 92.81 85 LYS A C 1
ATOM 645 O O . LYS A 1 85 ? 8.477 13.531 0.908 1 92.81 85 LYS A O 1
ATOM 650 N N . ASN A 1 86 ? 8.609 15.516 -0.165 1 93.56 86 ASN A N 1
ATOM 651 C CA . ASN A 1 86 ? 9.695 15.07 -1.035 1 93.56 86 ASN A CA 1
ATOM 652 C C . ASN A 1 86 ? 10.922 14.656 -0.232 1 93.56 86 ASN A C 1
ATOM 654 O O . ASN A 1 86 ? 11.539 13.625 -0.512 1 93.56 86 ASN A O 1
ATOM 658 N N . GLU A 1 87 ? 11.258 15.492 0.729 1 94.06 87 GLU A N 1
ATOM 659 C CA . GLU A 1 87 ? 12.422 15.172 1.545 1 94.06 87 GLU A CA 1
ATOM 660 C C 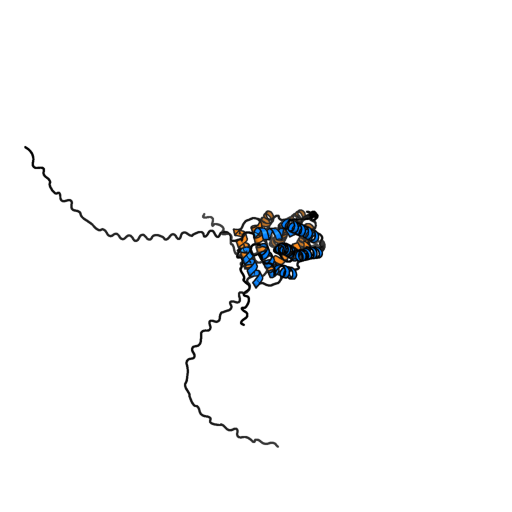. GLU A 1 87 ? 12.203 13.906 2.363 1 94.06 87 GLU A C 1
ATOM 662 O O . GLU A 1 87 ? 13.094 13.062 2.475 1 94.06 87 GLU A O 1
ATOM 667 N N . ALA A 1 88 ? 11.047 13.742 2.926 1 96.12 88 ALA A N 1
ATOM 668 C CA . ALA A 1 88 ? 10.727 12.547 3.701 1 96.12 88 ALA A CA 1
ATOM 669 C C . ALA A 1 88 ? 10.789 11.297 2.832 1 96.12 88 ALA A C 1
ATOM 671 O O . ALA A 1 88 ? 11.305 10.258 3.262 1 96.12 88 ALA A O 1
ATOM 672 N N . MET A 1 89 ? 10.328 11.422 1.59 1 95.94 89 MET A N 1
ATOM 673 C CA . MET A 1 89 ? 10.344 10.297 0.655 1 95.94 89 MET A CA 1
ATOM 674 C C . MET A 1 89 ? 11.766 9.914 0.278 1 95.94 89 MET A C 1
ATOM 676 O O . MET A 1 89 ? 12.086 8.734 0.166 1 95.94 89 MET A O 1
ATOM 680 N N . ARG A 1 90 ? 12.609 10.859 0.109 1 95.19 90 ARG A N 1
ATOM 681 C CA . ARG A 1 90 ? 14.008 10.586 -0.192 1 95.19 90 ARG A CA 1
ATOM 682 C C . ARG A 1 90 ? 14.688 9.836 0.956 1 95.19 90 ARG A C 1
ATOM 684 O O . ARG A 1 90 ? 15.43 8.883 0.73 1 95.19 90 ARG A O 1
ATOM 691 N N . LEU A 1 91 ? 14.469 10.352 2.139 1 96.19 91 LEU A N 1
ATOM 692 C CA . LEU A 1 91 ? 15.031 9.703 3.316 1 96.19 91 LEU A CA 1
ATOM 693 C C . LEU A 1 91 ? 14.523 8.273 3.447 1 96.19 91 LEU A C 1
ATOM 695 O O . LEU A 1 91 ? 15.297 7.352 3.721 1 96.19 91 LEU A O 1
ATOM 699 N N . LEU A 1 92 ? 13.195 8.07 3.191 1 97.12 92 LEU A N 1
ATOM 700 C CA . LEU A 1 92 ? 12.594 6.742 3.262 1 97.12 92 LEU A CA 1
ATOM 701 C C . LEU A 1 92 ? 13.25 5.793 2.266 1 97.12 92 LEU A C 1
ATOM 703 O O . LEU A 1 92 ? 13.617 4.672 2.619 1 97.12 92 LEU A O 1
ATOM 707 N N . LYS A 1 93 ? 13.469 6.223 1.074 1 95.44 93 LYS A N 1
ATOM 708 C CA . LYS A 1 93 ? 14.078 5.414 0.023 1 95.44 93 LYS A CA 1
ATOM 709 C C . LYS A 1 93 ? 15.508 5.023 0.389 1 95.44 93 LYS A C 1
ATOM 711 O O . LYS A 1 93 ? 15.977 3.947 0.018 1 95.44 93 LYS A O 1
ATOM 716 N N . SER A 1 94 ? 16.188 5.891 1.079 1 94.44 94 SER A N 1
ATOM 717 C CA . SER A 1 94 ? 17.578 5.641 1.455 1 94.44 94 SER A CA 1
ATOM 718 C C . SER A 1 94 ? 17.672 4.801 2.725 1 94.44 94 SER A C 1
ATOM 720 O O . SER A 1 94 ? 18.75 4.621 3.285 1 94.44 94 SER A O 1
ATOM 722 N N . GLY A 1 95 ? 16.516 4.293 3.26 1 95.31 95 GLY A N 1
ATOM 723 C CA . GLY A 1 95 ? 16.5 3.477 4.461 1 95.31 95 GLY A CA 1
ATOM 724 C C . GLY A 1 95 ? 16.594 4.289 5.738 1 95.31 95 GLY A C 1
ATOM 725 O O . GLY A 1 95 ? 16.891 3.746 6.805 1 95.31 95 GLY A O 1
ATOM 726 N N . LYS A 1 96 ? 16.438 5.598 5.582 1 97.19 96 LYS A N 1
ATOM 727 C CA . LYS A 1 96 ? 16.531 6.504 6.723 1 97.19 96 LYS A CA 1
ATOM 728 C C . LYS A 1 96 ? 15.156 6.938 7.203 1 97.19 96 LYS A C 1
ATOM 730 O O . LYS A 1 96 ? 14.906 8.133 7.398 1 97.19 96 LYS A O 1
ATOM 735 N N . GLY A 1 97 ? 14.242 5.973 7.41 1 97.38 97 GLY A N 1
ATOM 736 C CA . GLY A 1 97 ? 12.875 6.223 7.84 1 97.38 97 GLY A CA 1
ATOM 737 C C . GLY A 1 97 ? 12.789 6.957 9.164 1 97.38 97 GLY A C 1
ATOM 738 O O . GLY A 1 97 ? 11.898 7.785 9.367 1 97.38 97 GLY A O 1
ATOM 739 N N . ASN A 1 98 ? 13.719 6.672 10.102 1 97.88 98 ASN A N 1
ATOM 740 C CA . ASN A 1 98 ? 13.727 7.375 11.375 1 97.88 98 ASN A CA 1
ATOM 741 C C . ASN A 1 98 ? 13.992 8.867 11.195 1 97.88 98 ASN A C 1
ATOM 743 O O . ASN A 1 98 ? 13.375 9.703 11.859 1 97.88 98 ASN A O 1
ATOM 747 N N . GLU A 1 99 ? 14.93 9.211 10.344 1 97.75 99 GLU A N 1
ATOM 748 C CA . GLU A 1 99 ? 15.219 10.609 10.062 1 97.75 99 GLU A CA 1
ATOM 749 C C . GLU A 1 99 ? 14.031 11.297 9.398 1 97.75 99 GLU A C 1
ATOM 751 O O . GLU A 1 99 ? 13.766 12.477 9.648 1 97.75 99 GLU A O 1
ATOM 756 N N . ALA A 1 100 ? 13.344 10.602 8.484 1 97.12 100 ALA A N 1
ATOM 757 C CA . ALA A 1 100 ? 12.133 11.133 7.863 1 97.12 100 ALA A CA 1
ATOM 758 C C . ALA A 1 100 ? 11.078 11.469 8.906 1 97.12 100 ALA A C 1
ATOM 760 O O . ALA A 1 100 ? 10.461 12.531 8.859 1 97.12 100 ALA A O 1
ATOM 761 N N . GLU A 1 101 ? 10.875 10.547 9.883 1 97.06 101 GLU A N 1
ATOM 762 C CA . GLU A 1 101 ? 9.93 10.773 10.969 1 97.06 101 GLU A CA 1
ATOM 763 C C . GLU A 1 101 ? 10.305 12.008 11.781 1 97.06 101 GLU A C 1
ATOM 765 O O . GLU A 1 101 ? 9.445 12.828 12.109 1 97.06 101 GLU A O 1
ATOM 770 N N .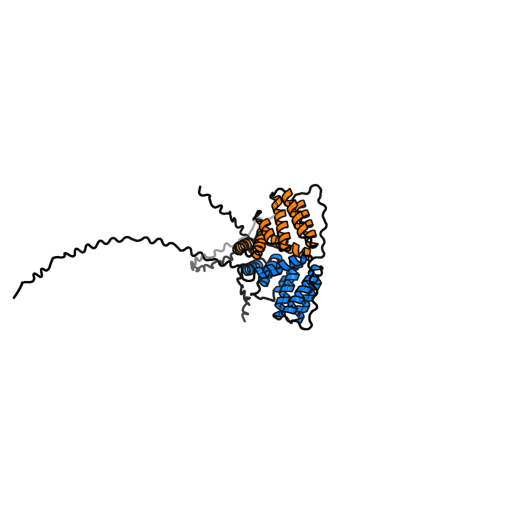 GLU A 1 102 ? 11.555 12.141 12.117 1 96.94 102 GLU A N 1
ATOM 771 C CA . GLU A 1 102 ? 12.039 13.281 12.898 1 96.94 102 GLU A CA 1
ATOM 772 C C . GLU A 1 102 ? 11.82 14.594 12.148 1 96.94 102 GLU A C 1
ATOM 774 O O . GLU A 1 102 ? 11.383 15.586 12.734 1 96.94 102 GLU A O 1
ATOM 779 N N . LEU A 1 103 ? 12.172 14.625 10.875 1 95.12 103 LEU A N 1
ATOM 780 C CA . LEU A 1 103 ? 11.977 15.797 10.023 1 95.12 103 LEU A CA 1
ATOM 781 C C . LEU A 1 103 ? 10.531 16.266 10.062 1 95.12 103 LEU A C 1
ATOM 783 O O . LEU A 1 103 ? 10.258 17.453 10.312 1 95.12 103 LEU A O 1
ATOM 787 N N . LEU A 1 104 ? 9.609 15.328 9.867 1 94.25 104 LEU A N 1
ATOM 788 C CA . LEU A 1 104 ? 8.188 15.68 9.82 1 94.25 104 LEU A CA 1
ATOM 789 C C . LEU A 1 104 ? 7.68 16.047 11.211 1 94.25 104 LEU A C 1
ATOM 791 O O . LEU A 1 104 ? 6.867 16.953 11.359 1 94.25 104 LEU A O 1
ATOM 795 N N . GLY A 1 105 ? 8.141 15.273 12.219 1 92.06 105 GLY A N 1
ATOM 796 C CA . GLY A 1 105 ? 7.781 15.625 13.586 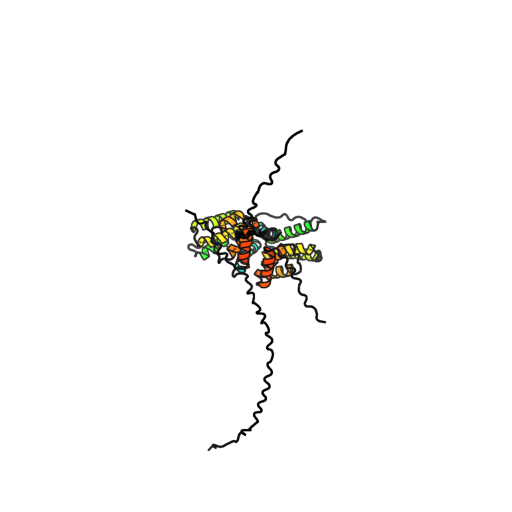1 92.06 105 GLY A CA 1
ATOM 797 C C . GLY A 1 105 ? 8.172 17.047 13.961 1 92.06 105 GLY A C 1
ATOM 798 O O . GLY A 1 105 ? 7.383 17.781 14.555 1 92.06 105 GLY A O 1
ATOM 799 N N . LYS A 1 106 ? 9.367 17.438 13.625 1 91.62 106 LYS A N 1
ATOM 800 C CA . LYS A 1 106 ? 9.836 18.797 13.891 1 91.62 106 LYS A CA 1
ATOM 801 C C . LYS A 1 106 ? 9.016 19.812 13.117 1 91.62 106 LYS A C 1
ATOM 803 O O . LYS A 1 106 ? 8.688 20.891 13.648 1 91.62 106 LYS A O 1
ATOM 808 N N . ALA A 1 107 ? 8.734 19.531 11.852 1 89.56 107 ALA A N 1
ATOM 809 C CA . ALA A 1 107 ? 7.914 20.422 11.039 1 89.56 107 ALA A CA 1
ATOM 810 C C . ALA A 1 107 ? 6.535 20.625 11.664 1 89.56 107 ALA A C 1
ATOM 812 O O . ALA A 1 107 ? 6.02 21.75 11.695 1 89.56 107 ALA A O 1
ATOM 813 N N . ILE A 1 108 ? 5.938 19.609 12.219 1 87.62 108 ILE A N 1
ATOM 814 C CA . ILE A 1 108 ? 4.621 19.688 12.844 1 87.62 108 ILE A CA 1
ATOM 815 C C . ILE A 1 108 ? 4.699 20.531 14.109 1 87.62 108 ILE A C 1
ATOM 817 O O . ILE A 1 108 ? 3.816 21.344 14.375 1 87.62 108 ILE A O 1
ATOM 821 N N . GLU A 1 109 ? 5.703 20.312 14.875 1 85.62 109 GLU A N 1
ATOM 822 C CA . GLU A 1 109 ? 5.887 21.078 16.094 1 85.62 109 GLU A CA 1
ATOM 823 C C . GLU A 1 109 ? 6.047 22.578 15.805 1 85.62 109 GLU A C 1
ATOM 825 O O . GLU A 1 109 ? 5.527 23.422 16.547 1 85.62 109 GLU A O 1
ATOM 830 N N . GLU A 1 110 ? 6.746 22.906 14.781 1 84 110 GLU A N 1
ATOM 831 C CA . GLU A 1 110 ? 7.031 24.297 14.422 1 84 110 GLU A CA 1
ATOM 832 C C . GLU A 1 110 ? 5.785 24.984 13.883 1 84 110 GLU A C 1
ATOM 834 O O . GLU A 1 110 ? 5.633 26.203 14.023 1 84 110 GLU A O 1
ATOM 839 N N . CYS A 1 111 ? 4.879 24.25 13.211 1 76.25 111 CYS A N 1
ATOM 840 C CA . CYS A 1 111 ? 3.662 24.812 12.648 1 76.25 111 CYS A CA 1
ATOM 841 C C . CYS A 1 111 ? 2.6 25.016 13.727 1 76.25 111 CYS A C 1
ATOM 843 O O . CYS A 1 111 ? 1.656 25.781 13.539 1 76.25 111 CYS A O 1
ATOM 845 N N . GLY A 1 112 ? 2.783 24.609 14.867 1 65.31 112 GLY A N 1
ATOM 846 C CA . GLY A 1 112 ? 1.854 24.797 15.969 1 65.31 112 GLY A CA 1
ATOM 847 C C . GLY A 1 112 ? 0.542 24.062 15.773 1 65.31 112 GLY A C 1
ATOM 848 O O . GLY A 1 112 ? -0.518 24.562 16.156 1 65.31 112 GLY A O 1
ATOM 849 N N . TYR A 1 113 ? 0.332 22.938 15.367 1 59.31 113 TYR A N 1
ATOM 850 C CA . TYR A 1 113 ? -0.779 22.016 15.188 1 59.31 113 TYR A CA 1
ATOM 851 C C . TYR A 1 113 ? -1.934 22.672 14.453 1 59.31 113 TYR A C 1
ATOM 853 O O . TYR A 1 113 ? -3.1 22.453 14.789 1 59.31 113 TYR A O 1
ATOM 861 N N . SER A 1 114 ? -1.697 23.5 13.648 1 62.03 114 SER A N 1
ATOM 862 C CA . SER A 1 114 ? -2.713 24.109 12.789 1 62.03 114 SER A CA 1
ATOM 863 C C . SER A 1 114 ? -3.041 23.203 11.609 1 62.03 114 SER A C 1
ATOM 865 O O . SER A 1 114 ? -2.514 22.094 11.508 1 62.03 114 SER A O 1
ATOM 867 N N . GLU A 1 115 ? -4.188 23.594 10.836 1 58.97 115 GLU A N 1
ATOM 868 C CA . GLU A 1 115 ? -4.523 22.859 9.617 1 58.97 115 GLU A CA 1
ATOM 869 C C . GLU A 1 115 ? -3.27 22.438 8.859 1 58.97 115 GLU A C 1
ATOM 871 O O . GLU A 1 115 ? -3.24 21.375 8.234 1 58.97 115 GLU A O 1
ATOM 876 N N . SER A 1 116 ? -2.293 23.297 8.961 1 58.72 116 SER A N 1
ATOM 877 C CA . SER A 1 116 ? -1.005 22.969 8.352 1 58.72 116 SER A CA 1
ATOM 878 C C . SER A 1 116 ? -0.4 21.719 8.984 1 58.72 116 SER A C 1
ATOM 880 O O . SER A 1 116 ? 0.259 20.922 8.305 1 58.72 116 SER A O 1
ATOM 882 N N . ASP A 1 117 ? -1.057 21.453 10.102 1 80.69 117 ASP A N 1
ATOM 883 C CA . ASP A 1 117 ? -0.511 20.312 10.82 1 80.69 117 ASP A CA 1
ATOM 884 C C . ASP A 1 117 ? -1.162 19 10.352 1 80.69 117 ASP A C 1
ATOM 886 O O . ASP A 1 117 ? -0.552 17.938 10.43 1 80.69 117 ASP A O 1
ATOM 890 N N . TYR A 1 118 ? -2.232 19.297 9.648 1 85 118 TYR A N 1
ATOM 891 C CA . TYR A 1 118 ? -2.951 18.109 9.211 1 85 118 TYR A CA 1
ATOM 892 C C . TYR A 1 118 ? -2.221 17.422 8.062 1 85 118 TYR A C 1
ATOM 894 O O . TYR A 1 118 ? -1.99 16.203 8.102 1 85 118 TYR A O 1
ATOM 902 N N . TYR A 1 119 ? -1.874 18.188 7.086 1 88.75 119 TYR A N 1
ATOM 903 C CA . TYR A 1 119 ? -1.236 17.609 5.902 1 88.75 119 TYR A CA 1
ATOM 904 C C . TYR A 1 119 ? 0.095 16.969 6.266 1 88.75 119 TYR A C 1
ATOM 906 O O . TYR A 1 119 ? 0.433 15.898 5.746 1 88.75 119 TYR A O 1
ATOM 914 N N . LEU A 1 120 ? 0.794 17.609 7.18 1 91.38 120 LEU A N 1
ATOM 915 C CA . LEU A 1 120 ? 2.057 17.031 7.625 1 91.38 120 LEU A CA 1
ATOM 916 C C . LEU A 1 120 ? 1.818 15.742 8.414 1 91.38 120 LEU A C 1
ATOM 918 O O . LEU A 1 120 ? 2.602 14.797 8.32 1 91.38 120 LEU A O 1
ATOM 922 N N . ALA A 1 121 ? 0.73 15.734 9.141 1 91.94 121 ALA A N 1
ATOM 923 C CA . ALA A 1 121 ? 0.381 14.531 9.891 1 91.94 121 ALA A CA 1
ATOM 924 C C . ALA A 1 121 ? 0.035 13.375 8.953 1 91.94 121 ALA A C 1
ATOM 926 O O . ALA A 1 121 ? 0.384 12.227 9.219 1 91.94 121 ALA A O 1
ATOM 927 N N . ILE A 1 122 ? -0.643 13.703 7.859 1 94 122 ILE A N 1
ATOM 928 C CA . ILE A 1 122 ? -1 12.703 6.859 1 94 122 ILE A CA 1
ATOM 929 C C . ILE A 1 122 ? 0.266 12.141 6.211 1 94 122 ILE A C 1
ATOM 931 O O . ILE A 1 122 ? 0.4 10.93 6.039 1 94 122 ILE A O 1
ATOM 935 N N . ILE A 1 123 ? 1.216 13 5.895 1 95.12 123 ILE A N 1
ATOM 936 C CA . ILE A 1 123 ? 2.477 12.555 5.309 1 95.12 123 ILE A CA 1
ATOM 937 C C . ILE A 1 123 ? 3.23 11.688 6.312 1 95.12 123 ILE A C 1
ATOM 939 O O . ILE A 1 123 ? 3.77 10.641 5.949 1 95.12 123 ILE A O 1
ATOM 943 N N . LEU A 1 124 ? 3.254 12.18 7.582 1 96 124 LEU A N 1
ATOM 944 C CA . LEU A 1 124 ? 3.939 11.406 8.609 1 96 124 LEU A CA 1
ATOM 945 C C . LEU A 1 124 ? 3.307 10.023 8.773 1 96 124 LEU A C 1
ATOM 947 O O . LEU A 1 124 ? 4.012 9.023 8.891 1 96 124 LEU A O 1
ATOM 951 N N . ALA A 1 125 ? 1.971 9.922 8.781 1 96.44 125 ALA A N 1
ATOM 952 C CA . ALA A 1 125 ? 1.279 8.633 8.875 1 96.44 125 ALA A CA 1
ATOM 953 C C . ALA A 1 125 ? 1.656 7.723 7.715 1 96.44 125 ALA A C 1
ATOM 955 O O . ALA A 1 125 ? 1.852 6.52 7.898 1 96.44 125 ALA A O 1
ATOM 956 N N . GLU A 1 126 ? 1.718 8.227 6.516 1 97.31 126 GLU A N 1
ATOM 957 C CA . GLU A 1 126 ? 2.123 7.484 5.324 1 97.31 126 GLU A CA 1
ATOM 958 C C . GLU A 1 126 ? 3.52 6.895 5.492 1 97.31 126 GLU A C 1
ATOM 960 O O . GLU A 1 126 ? 3.73 5.707 5.234 1 97.31 126 GLU A O 1
ATOM 965 N N . ILE A 1 127 ? 4.488 7.727 5.98 1 98 127 ILE A N 1
ATOM 966 C CA . ILE A 1 127 ? 5.855 7.277 6.219 1 98 127 ILE A CA 1
ATOM 967 C C . ILE A 1 127 ? 5.859 6.156 7.25 1 98 127 ILE A C 1
ATOM 969 O O . ILE A 1 127 ? 6.527 5.137 7.066 1 98 127 ILE A O 1
ATOM 973 N N . LEU A 1 128 ? 5.133 6.359 8.312 1 98.31 128 LEU A N 1
ATOM 974 C CA . LEU A 1 128 ? 5.098 5.387 9.398 1 98.31 128 LEU A CA 1
ATOM 975 C C . LEU A 1 128 ? 4.508 4.062 8.922 1 98.31 128 LEU A C 1
ATOM 977 O O . LEU A 1 128 ? 4.953 2.992 9.344 1 98.31 128 LEU A O 1
ATOM 981 N N . ILE A 1 129 ? 3.453 4.062 8.07 1 98.5 129 ILE A N 1
ATOM 982 C CA . ILE A 1 129 ? 2.873 2.857 7.488 1 98.5 129 ILE A CA 1
ATOM 983 C C . ILE A 1 129 ? 3.939 2.102 6.695 1 98.5 129 ILE A C 1
ATOM 985 O O . ILE A 1 129 ? 4.086 0.886 6.844 1 98.5 129 ILE A O 1
ATOM 989 N N . PHE A 1 130 ? 4.781 2.809 5.918 1 98.12 130 PHE A N 1
ATOM 990 C CA . PHE A 1 130 ? 5.797 2.164 5.094 1 98.12 130 PHE A CA 1
ATOM 991 C C . PHE A 1 130 ? 7.012 1.784 5.934 1 98.12 130 PHE A C 1
ATOM 993 O O . PHE A 1 130 ? 7.91 1.091 5.453 1 98.12 130 PHE A O 1
ATOM 1000 N N . LYS A 1 131 ? 7.039 2.225 7.199 1 97.75 131 LYS A N 1
ATOM 1001 C CA . LYS A 1 131 ? 8.031 1.742 8.156 1 97.75 131 LYS A CA 1
ATOM 1002 C C . LYS A 1 131 ? 7.5 0.545 8.938 1 97.75 131 LYS A C 1
ATOM 1004 O O . LYS A 1 131 ? 8.242 -0.088 9.688 1 97.75 131 LYS A O 1
ATOM 1009 N N . GLY A 1 132 ? 6.195 0.293 8.828 1 97.94 132 GLY A N 1
ATOM 1010 C CA . GLY A 1 132 ? 5.566 -0.766 9.602 1 97.94 132 GLY A CA 1
ATOM 1011 C C . GLY A 1 132 ? 5.297 -0.376 11.047 1 97.94 132 GLY A C 1
ATOM 1012 O O . GLY A 1 132 ? 5.074 -1.239 11.891 1 97.94 132 GLY A O 1
ATOM 1013 N N . ASN A 1 133 ? 5.457 0.855 11.344 1 98.12 133 ASN A N 1
ATOM 1014 C CA . ASN A 1 133 ? 5.191 1.35 12.695 1 98.12 133 ASN A CA 1
ATOM 1015 C C . ASN A 1 133 ? 3.74 1.793 12.852 1 98.12 133 ASN A C 1
ATOM 1017 O O . ASN A 1 133 ? 3.461 2.988 12.977 1 98.12 133 ASN A O 1
ATOM 1021 N N . TYR A 1 134 ? 2.83 0.87 12.969 1 98.12 134 TYR A N 1
ATOM 1022 C CA . TYR A 1 134 ? 1.395 1.121 12.922 1 98.12 134 TYR A CA 1
ATOM 1023 C C . TYR A 1 134 ? 0.912 1.768 14.219 1 98.12 134 TYR A C 1
ATOM 1025 O O . TYR A 1 134 ? -0.024 2.568 14.203 1 98.12 134 TYR A O 1
ATOM 1033 N N . GLN A 1 135 ? 1.531 1.425 15.305 1 97.81 135 GLN A N 1
ATOM 1034 C CA . GLN A 1 135 ? 1.139 2.043 16.562 1 97.81 135 GLN A CA 1
ATOM 1035 C C . GLN A 1 135 ? 1.376 3.549 16.547 1 97.81 135 GLN A C 1
ATOM 1037 O O . GLN A 1 135 ? 0.495 4.328 16.906 1 97.81 135 GLN A O 1
ATOM 1042 N N . GLN A 1 136 ? 2.547 3.939 16.125 1 96.69 136 GLN A N 1
ATOM 1043 C CA . GLN A 1 136 ? 2.846 5.367 16.031 1 96.69 136 GLN A CA 1
ATOM 1044 C C . GLN A 1 136 ? 1.978 6.047 14.984 1 96.69 136 GLN A C 1
ATOM 1046 O O . GLN A 1 136 ? 1.56 7.195 15.156 1 96.69 136 GLN A O 1
ATOM 1051 N N . ALA A 1 137 ? 1.742 5.367 13.828 1 96.88 137 ALA A N 1
ATOM 1052 C CA . ALA A 1 137 ? 0.843 5.918 12.82 1 96.88 137 ALA A CA 1
ATOM 1053 C C . ALA A 1 137 ? -0.545 6.172 13.398 1 96.88 137 ALA A C 1
ATOM 1055 O O . ALA A 1 137 ? -1.163 7.203 13.117 1 96.88 137 ALA A O 1
ATOM 1056 N N . HIS A 1 138 ? -1.029 5.238 14.227 1 96.19 138 HIS A N 1
ATOM 1057 C CA . HIS A 1 138 ? -2.332 5.375 14.867 1 96.19 138 HIS A CA 1
ATOM 1058 C C . HIS A 1 138 ? -2.387 6.625 15.742 1 96.19 138 HIS A C 1
ATOM 1060 O O . HIS A 1 138 ? -3.365 7.375 15.695 1 96.19 138 HIS A O 1
ATOM 1066 N N . LYS A 1 139 ? -1.38 6.895 16.469 1 93.69 139 LYS A N 1
ATOM 1067 C CA . LYS A 1 139 ? -1.293 8.062 17.344 1 93.69 139 LYS A CA 1
ATOM 1068 C C . LYS A 1 139 ? -1.262 9.352 16.531 1 93.69 139 LYS A C 1
ATOM 1070 O O . LYS A 1 139 ? -1.926 10.328 16.891 1 93.69 139 LYS A O 1
ATOM 1075 N N . CYS A 1 140 ? -0.501 9.336 15.461 1 90.62 140 CYS A N 1
ATOM 1076 C CA . CYS A 1 140 ? -0.372 10.484 14.562 1 90.62 140 CYS A CA 1
ATOM 1077 C C . CYS A 1 140 ? -1.728 10.891 14 1 90.62 140 CYS A C 1
ATOM 1079 O O . CYS A 1 140 ? -2.025 12.078 13.883 1 90.62 140 CYS A O 1
ATOM 1081 N N . LEU A 1 141 ? -2.609 9.914 13.734 1 91.44 141 LEU A N 1
ATOM 1082 C CA . LEU A 1 141 ? -3.889 10.148 13.078 1 91.44 141 LEU A CA 1
ATOM 1083 C C . LEU A 1 141 ? -4.969 10.508 14.094 1 91.44 141 LEU A C 1
ATOM 1085 O O . LEU A 1 141 ? -6.016 11.047 13.727 1 91.44 141 LEU A O 1
ATOM 1089 N N . GLU A 1 142 ? -4.863 10.219 15.281 1 84.44 142 GLU A N 1
ATOM 1090 C CA . GLU A 1 142 ? -5.879 10.406 16.312 1 84.44 142 GLU A CA 1
ATOM 1091 C C . GLU A 1 142 ? -6.238 11.883 16.469 1 84.44 142 GLU A C 1
ATOM 1093 O O . GLU A 1 142 ? -7.402 12.227 16.703 1 84.44 142 GLU A O 1
ATOM 1098 N N . ASP A 1 143 ? -5.402 12.773 16.328 1 70.12 143 ASP A N 1
ATOM 1099 C CA . ASP A 1 143 ? -5.648 14.172 16.656 1 70.12 143 ASP A CA 1
ATOM 1100 C C . ASP A 1 143 ? -6.062 14.961 15.414 1 70.12 143 ASP A C 1
ATOM 1102 O O . ASP A 1 143 ? -6.316 16.172 15.5 1 70.12 143 ASP A O 1
ATOM 1106 N N . HIS A 1 144 ? -6.203 14.25 14.406 1 64.69 144 HIS A N 1
ATOM 1107 C CA . HIS A 1 144 ? -6.34 15.008 13.164 1 64.69 144 HIS A CA 1
ATOM 1108 C C . HIS A 1 144 ? -7.406 14.398 12.266 1 64.69 144 HIS A C 1
ATOM 1110 O O . HIS A 1 144 ? -7.262 13.258 11.805 1 64.69 144 HIS A O 1
ATOM 1116 N N . GLN A 1 145 ? -8.625 14.984 12.367 1 67.06 145 GLN A N 1
ATOM 1117 C CA . GLN A 1 145 ? -9.609 14.414 11.453 1 67.06 145 GLN A CA 1
ATOM 1118 C C . GLN A 1 145 ? -10.102 15.461 10.461 1 67.06 145 GLN A C 1
ATOM 1120 O O . GLN A 1 145 ? -10.453 16.578 10.844 1 67.06 145 GLN A O 1
ATOM 1125 N N . LEU A 1 146 ? -9.703 15.188 9.273 1 73.44 146 LEU A N 1
ATOM 1126 C CA . LEU A 1 146 ? -10.344 15.891 8.164 1 73.44 146 LEU A CA 1
ATOM 1127 C C . LEU A 1 146 ? -11.18 14.93 7.328 1 73.44 146 LEU A C 1
ATOM 1129 O O . LEU A 1 146 ? -10.664 14.266 6.43 1 73.44 146 LEU A O 1
ATOM 1133 N N . PRO A 1 147 ? -12.422 14.891 7.645 1 66.19 147 PRO A N 1
ATOM 1134 C CA . PRO A 1 147 ? -13.328 13.922 7.027 1 66.19 147 PRO A CA 1
ATOM 1135 C C . PRO A 1 147 ? -13.328 13.992 5.504 1 66.19 147 PRO A C 1
ATOM 1137 O O . PRO A 1 147 ? -13.641 13.008 4.832 1 66.19 147 PRO A O 1
ATOM 1140 N N . SER A 1 148 ? -12.969 15.125 4.973 1 79.69 148 SER A N 1
ATOM 1141 C CA . SER A 1 148 ? -13.07 15.289 3.527 1 79.69 148 SER A CA 1
ATOM 1142 C C . SER A 1 148 ? -11.859 14.688 2.818 1 79.69 148 SER A C 1
ATOM 1144 O O . SER A 1 148 ? -11.867 14.531 1.596 1 79.69 148 SER A O 1
ATOM 1146 N N . ASP A 1 149 ? -10.898 14.375 3.555 1 87.75 149 ASP A N 1
ATOM 1147 C CA . ASP A 1 149 ? -9.703 13.766 2.99 1 87.75 149 ASP A CA 1
ATOM 1148 C C . ASP A 1 149 ? -9.742 12.242 3.154 1 87.75 149 ASP A C 1
ATOM 1150 O O . ASP A 1 149 ? -9.539 11.734 4.258 1 87.75 149 ASP A O 1
ATOM 1154 N N . ALA A 1 150 ? -10.023 11.562 2.041 1 92.19 150 ALA A N 1
ATOM 1155 C CA . ALA A 1 150 ? -10.227 10.117 2.047 1 92.19 150 ALA A CA 1
ATOM 1156 C C . ALA A 1 150 ? -8.961 9.391 2.508 1 92.19 150 ALA A C 1
ATOM 1158 O O . ALA A 1 150 ? -9.016 8.211 2.859 1 92.19 150 ALA A O 1
ATOM 1159 N N . ARG A 1 151 ? -7.797 10.094 2.545 1 94.56 151 ARG A N 1
ATOM 1160 C CA . ARG A 1 151 ? -6.574 9.477 3.051 1 94.56 151 ARG A CA 1
ATOM 1161 C C . ARG A 1 151 ? -6.699 9.156 4.535 1 94.56 151 ARG A C 1
ATOM 1163 O O . ARG A 1 151 ? -6.172 8.148 5.004 1 94.56 151 ARG A O 1
ATOM 1170 N N . TYR A 1 152 ? -7.359 10.062 5.18 1 93.38 152 TYR A N 1
ATOM 1171 C CA . TYR A 1 152 ? -7.531 9.82 6.609 1 93.38 152 TYR A CA 1
ATOM 1172 C C . TYR A 1 152 ? -8.258 8.5 6.855 1 93.38 152 TYR A C 1
ATOM 1174 O O . TYR A 1 152 ? -7.77 7.645 7.598 1 93.38 152 TYR A O 1
ATOM 1182 N N . ALA A 1 153 ? -9.367 8.32 6.215 1 93.31 153 ALA A N 1
ATOM 1183 C CA . ALA A 1 153 ? -10.156 7.105 6.387 1 93.31 153 ALA A CA 1
ATOM 1184 C C . ALA A 1 153 ? -9.359 5.871 5.953 1 93.31 153 ALA A C 1
ATOM 1186 O O . ALA A 1 153 ? -9.383 4.844 6.633 1 93.31 153 ALA A O 1
ATOM 1187 N N . LEU A 1 154 ? -8.664 5.957 4.832 1 96.25 154 LEU A N 1
ATOM 1188 C CA . LEU A 1 154 ? -7.879 4.832 4.332 1 96.25 154 LEU A CA 1
ATOM 1189 C C . LEU A 1 154 ? -6.766 4.465 5.312 1 96.25 154 LEU A C 1
ATOM 1191 O O . LEU A 1 154 ? -6.598 3.293 5.652 1 96.25 154 LEU A O 1
ATOM 1195 N N . TYR A 1 155 ? -6.035 5.469 5.781 1 97.12 155 TYR A N 1
ATOM 1196 C CA . TYR A 1 155 ? -4.91 5.199 6.664 1 97.12 155 TYR A CA 1
ATOM 1197 C C . TYR A 1 155 ? -5.387 4.684 8.016 1 97.12 155 TYR A C 1
ATOM 1199 O O . TYR A 1 155 ? -4.77 3.789 8.602 1 97.12 155 TYR A O 1
ATOM 1207 N N . LYS A 1 156 ? -6.48 5.254 8.508 1 95.38 156 LYS A N 1
ATOM 1208 C CA . LYS A 1 156 ? -7.066 4.723 9.734 1 95.38 156 LYS A CA 1
ATOM 1209 C C . LYS A 1 156 ? -7.488 3.268 9.555 1 95.38 156 LYS A C 1
ATOM 1211 O O . LYS A 1 156 ? -7.258 2.438 10.438 1 95.38 156 LYS A O 1
ATOM 1216 N N . ALA A 1 157 ? -8.141 2.938 8.422 1 95.56 157 ALA A N 1
ATOM 1217 C CA . ALA A 1 157 ? -8.57 1.568 8.148 1 95.56 157 ALA A CA 1
ATOM 1218 C C . ALA A 1 157 ? -7.379 0.611 8.148 1 95.56 157 ALA A C 1
ATOM 1220 O O . ALA A 1 157 ? -7.426 -0.448 8.773 1 95.56 157 ALA A O 1
ATOM 1221 N N . ILE A 1 158 ? -6.293 0.971 7.5 1 97.88 158 ILE A N 1
ATOM 1222 C CA . ILE A 1 158 ? -5.086 0.161 7.395 1 97.88 158 ILE A CA 1
ATOM 1223 C C . ILE A 1 158 ? -4.477 -0.039 8.781 1 97.88 158 ILE A C 1
ATOM 1225 O O . ILE A 1 158 ? -4.23 -1.173 9.203 1 97.88 158 ILE A O 1
ATOM 1229 N N . VAL A 1 159 ? -4.301 1.044 9.477 1 97.75 159 VAL A N 1
ATOM 1230 C CA . VAL A 1 159 ? -3.611 1.023 10.758 1 97.75 159 VAL A CA 1
ATOM 1231 C C . VAL A 1 159 ? -4.426 0.222 11.773 1 97.75 159 VAL A C 1
ATOM 1233 O O . VAL A 1 159 ? -3.885 -0.623 12.484 1 97.75 159 VAL A O 1
ATOM 1236 N N . CYS A 1 160 ? -5.691 0.483 11.828 1 96.56 160 CYS A N 1
ATOM 1237 C CA . CYS A 1 160 ? -6.543 -0.238 12.773 1 96.56 160 CYS A CA 1
ATOM 1238 C C . CYS A 1 160 ? -6.57 -1.728 12.453 1 96.56 160 CYS A C 1
ATOM 1240 O O . CYS A 1 160 ? -6.586 -2.562 13.359 1 96.56 160 CYS A O 1
ATOM 1242 N N . THR A 1 161 ? -6.625 -2.086 11.172 1 97.06 161 THR A N 1
ATOM 1243 C CA . THR A 1 161 ? -6.559 -3.49 10.781 1 97.06 161 THR A CA 1
ATOM 1244 C C . THR A 1 161 ? -5.266 -4.129 11.273 1 97.06 161 THR A C 1
ATOM 1246 O O . THR A 1 161 ? -5.293 -5.195 11.898 1 97.06 161 THR A O 1
ATOM 1249 N N . MET A 1 162 ? -4.152 -3.457 11.086 1 97.62 162 MET A N 1
ATOM 1250 C CA . MET A 1 162 ? -2.842 -4.008 11.422 1 97.62 162 MET A CA 1
ATOM 1251 C C . MET A 1 162 ? -2.658 -4.098 12.93 1 97.62 162 MET A C 1
ATOM 1253 O O . MET A 1 162 ? -1.9 -4.938 13.422 1 97.62 162 MET A O 1
ATOM 1257 N N . LEU A 1 163 ? -3.418 -3.293 13.656 1 97.31 163 LEU A N 1
ATOM 1258 C CA . LEU A 1 163 ? -3.326 -3.293 15.109 1 97.31 163 LEU A CA 1
ATOM 1259 C C . LEU A 1 163 ? -4.406 -4.176 15.719 1 97.31 163 LEU A C 1
ATOM 1261 O O . LEU A 1 163 ? -4.582 -4.195 16.938 1 97.31 163 LEU A O 1
ATOM 1265 N N . ASP A 1 164 ? -5.246 -4.844 14.93 1 95.81 164 ASP A N 1
ATOM 1266 C CA . ASP A 1 164 ? -6.301 -5.766 15.344 1 95.81 164 ASP A CA 1
ATOM 1267 C C . ASP A 1 164 ? -7.422 -5.027 16.078 1 95.81 164 ASP A C 1
ATOM 1269 O O . ASP A 1 164 ? -8.031 -5.566 17 1 95.81 164 ASP A O 1
ATOM 1273 N N . LYS A 1 165 ? -7.547 -3.756 15.812 1 94.69 165 LYS A N 1
ATOM 1274 C CA . LYS A 1 165 ? -8.719 -2.998 16.234 1 94.69 165 LYS A CA 1
ATOM 1275 C C . LYS A 1 165 ? -9.859 -3.137 15.234 1 94.69 165 LYS A C 1
ATOM 1277 O O . LYS A 1 165 ? -10.234 -2.168 14.578 1 94.69 165 LYS A O 1
ATOM 1282 N N . MET A 1 166 ? -10.469 -4.227 15.234 1 92.38 166 MET A N 1
ATOM 1283 C CA . MET A 1 166 ? -11.289 -4.664 14.109 1 92.38 166 MET A CA 1
ATOM 1284 C C . MET A 1 166 ? -12.586 -3.863 14.039 1 92.38 166 MET A C 1
ATOM 1286 O O . MET A 1 166 ? -13.078 -3.557 12.953 1 92.38 166 MET A O 1
ATOM 1290 N N . ASP A 1 167 ? -13.172 -3.516 15.203 1 91.69 167 ASP A N 1
ATOM 1291 C CA . ASP A 1 167 ? -14.383 -2.699 15.188 1 91.69 167 ASP A CA 1
ATOM 1292 C C . ASP A 1 167 ? -14.117 -1.337 14.547 1 91.69 167 ASP A C 1
ATOM 1294 O O . ASP A 1 167 ? -14.906 -0.867 13.727 1 91.69 167 ASP A O 1
ATOM 1298 N N . GLU A 1 168 ? -13.047 -0.755 14.984 1 93.06 168 GLU A N 1
ATOM 1299 C CA . GLU A 1 168 ? -12.664 0.527 14.398 1 93.06 168 GLU A CA 1
ATOM 1300 C C . GLU A 1 168 ? -12.305 0.378 12.922 1 93.06 168 GLU A C 1
ATOM 1302 O O . GLU A 1 168 ? -12.695 1.206 12.094 1 93.06 168 GLU A O 1
ATOM 1307 N N . ALA A 1 169 ? -11.547 -0.658 12.586 1 94.69 169 ALA A N 1
ATOM 1308 C CA . ALA A 1 169 ? -11.148 -0.914 11.203 1 94.69 169 ALA A CA 1
ATOM 1309 C C . ALA A 1 169 ? -12.367 -0.99 10.281 1 94.69 169 ALA A C 1
ATOM 1311 O O . ALA A 1 169 ? -12.383 -0.384 9.211 1 94.69 169 ALA A O 1
ATOM 1312 N N . GLU A 1 170 ? -13.367 -1.741 10.711 1 91.75 170 GLU A N 1
ATOM 1313 C CA . GLU A 1 170 ? -14.586 -1.889 9.914 1 91.75 170 GLU A CA 1
ATOM 1314 C C . GLU A 1 170 ? -15.227 -0.533 9.633 1 91.75 170 GLU A C 1
ATOM 1316 O O . GLU A 1 170 ? -15.617 -0.254 8.492 1 91.75 170 GLU A O 1
ATOM 1321 N N . LYS A 1 171 ? -15.305 0.288 10.648 1 91.12 171 LYS A N 1
ATOM 1322 C CA . LYS A 1 171 ? -15.891 1.619 10.5 1 91.12 171 LYS A CA 1
ATOM 1323 C C . LYS A 1 171 ? -15.109 2.453 9.492 1 91.12 171 LYS A C 1
ATOM 1325 O O . LYS A 1 171 ? -15.703 3.125 8.648 1 91.12 171 LYS A O 1
ATOM 1330 N N . TRP A 1 172 ? -13.844 2.395 9.531 1 92.56 172 TRP A N 1
ATOM 1331 C CA . TRP A 1 172 ? -13.023 3.236 8.664 1 92.56 172 TRP A CA 1
ATOM 1332 C C . TRP A 1 172 ? -12.992 2.682 7.246 1 92.56 172 TRP A C 1
ATOM 1334 O O . TRP A 1 172 ? -12.922 3.441 6.277 1 92.56 172 TRP A O 1
ATOM 1344 N N . TRP A 1 173 ? -13.039 1.357 7.086 1 93.44 173 TRP A N 1
ATOM 1345 C CA . TRP A 1 173 ? -13.172 0.792 5.746 1 93.44 173 TRP A CA 1
ATOM 1346 C C . TRP A 1 173 ? -14.492 1.208 5.105 1 93.44 173 TRP A C 1
ATOM 1348 O O . TRP A 1 173 ? -14.539 1.523 3.914 1 93.44 173 TRP A O 1
ATOM 1358 N N . GLU A 1 174 ? -15.508 1.154 5.883 1 90.62 174 GLU A N 1
ATOM 1359 C CA . GLU A 1 174 ? -16.797 1.618 5.383 1 90.62 174 GLU A CA 1
ATOM 1360 C C . GLU A 1 174 ? -16.734 3.08 4.953 1 90.62 174 GLU A C 1
ATOM 1362 O O . GLU A 1 174 ? -17.219 3.441 3.883 1 90.62 174 GLU A O 1
ATOM 1367 N N . SER A 1 175 ? -16.125 3.863 5.805 1 89.62 175 SER A N 1
ATOM 1368 C CA . SER A 1 175 ? -15.977 5.277 5.473 1 89.6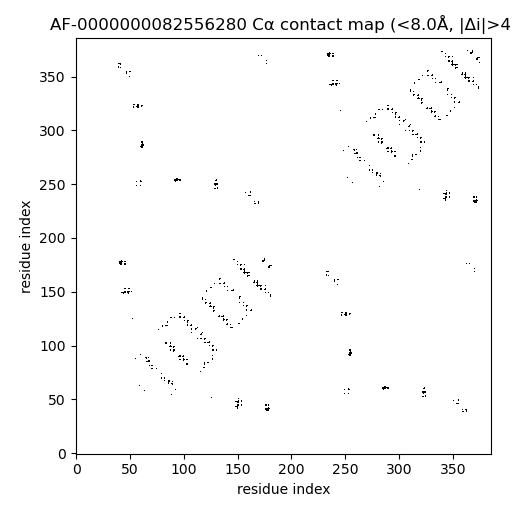2 175 SER A CA 1
ATOM 1369 C C . SER A 1 175 ? -15.18 5.457 4.188 1 89.62 175 SER A C 1
ATOM 1371 O O . SER A 1 175 ? -15.531 6.285 3.344 1 89.62 175 SER A O 1
ATOM 1373 N N . PHE A 1 176 ? -14.172 4.734 3.973 1 92.88 176 PHE A N 1
ATOM 1374 C CA . PHE A 1 176 ? -13.305 4.844 2.807 1 92.88 176 PHE A CA 1
ATOM 1375 C C . PHE A 1 176 ? -14.023 4.375 1.549 1 92.88 176 PHE A C 1
ATOM 1377 O O . PHE A 1 176 ? -13.906 5.004 0.493 1 92.88 176 PHE A O 1
ATOM 1384 N N . THR A 1 177 ? -14.812 3.326 1.645 1 90.12 177 THR A N 1
ATOM 1385 C CA . THR A 1 177 ? -15.359 2.697 0.448 1 90.12 177 THR A CA 1
ATOM 1386 C C . THR A 1 177 ? -16.734 3.271 0.114 1 90.12 177 THR A C 1
ATOM 1388 O O . THR A 1 177 ? -17.141 3.275 -1.048 1 90.12 177 THR A O 1
ATOM 1391 N N . GLU A 1 178 ? -17.453 3.717 1.105 1 78.06 178 GLU A N 1
ATOM 1392 C CA . GLU A 1 178 ? -18.812 4.188 0.882 1 78.06 178 GLU A CA 1
ATOM 1393 C C . GLU A 1 178 ? -18.891 5.711 0.932 1 78.06 178 GLU A C 1
ATOM 1395 O O . GLU A 1 178 ? -19.859 6.305 0.469 1 78.06 178 GLU A O 1
ATOM 1400 N N . GLY A 1 179 ? -17.703 6.363 1.186 1 66.62 179 GLY A N 1
ATOM 1401 C CA . GLY A 1 179 ? -17.688 7.816 1.281 1 66.62 179 GLY A CA 1
ATOM 1402 C C . GLY A 1 179 ? -18.516 8.352 2.43 1 66.62 179 GLY A C 1
ATOM 1403 O O . GLY A 1 179 ? -18.969 9.5 2.398 1 66.62 179 GLY A O 1
ATOM 1404 N N . ARG A 1 180 ? -18.984 7.473 3.387 1 54.34 180 ARG A N 1
ATOM 1405 C CA . ARG A 1 180 ? -19.797 7.922 4.508 1 54.34 180 ARG A CA 1
ATOM 1406 C C . ARG A 1 180 ? -18.953 8.578 5.582 1 54.34 180 ARG A C 1
ATOM 1408 O O . ARG A 1 180 ? -17.875 8.078 5.934 1 54.34 180 ARG A O 1
ATOM 1415 N N . SER A 1 181 ? -18.766 9.875 5.594 1 47.72 181 SER A N 1
ATOM 1416 C CA . SER A 1 181 ? -18.094 10.594 6.672 1 47.72 181 SER A CA 1
ATOM 1417 C C . SER A 1 181 ? -18.703 10.25 8.031 1 47.72 181 SER A C 1
ATOM 1419 O O . SER A 1 181 ? -19.906 10.422 8.234 1 47.72 181 SER A O 1
ATOM 1421 N N . ASP A 1 182 ? -18.375 9.188 8.594 1 42.78 182 ASP A N 1
ATOM 1422 C CA . ASP A 1 182 ? -18.953 9.016 9.922 1 42.78 182 ASP A CA 1
ATOM 1423 C C . ASP A 1 182 ? -18.703 10.242 10.797 1 42.78 182 ASP A C 1
ATOM 1425 O O . ASP A 1 182 ? -17.547 10.648 10.984 1 42.78 182 ASP A O 1
ATOM 1429 N N . SER A 1 183 ? -19.562 11.242 10.828 1 39.31 183 SER A N 1
ATOM 1430 C CA . SER A 1 183 ? -19.625 12.125 11.992 1 39.31 183 SER A CA 1
ATOM 1431 C C . SER A 1 183 ? -19.484 11.336 13.289 1 39.31 183 SER A C 1
ATOM 1433 O O . SER A 1 183 ? -20.484 10.82 13.82 1 39.31 183 SER A O 1
ATOM 1435 N N . VAL A 1 184 ? -18.766 10.453 13.43 1 38.66 184 VAL A N 1
ATOM 1436 C CA . VAL A 1 184 ? -18.641 9.945 14.789 1 38.66 184 VAL A CA 1
ATOM 1437 C C . VAL A 1 184 ? -18.297 11.086 15.742 1 38.66 184 VAL A C 1
ATOM 1439 O O . VAL A 1 184 ? -17.203 11.641 15.703 1 38.66 184 VAL A O 1
ATOM 1442 N N . ILE A 1 185 ? -19.219 11.984 16.125 1 35.5 185 ILE A N 1
ATOM 1443 C CA . ILE A 1 185 ? -19.141 12.828 17.312 1 35.5 185 ILE A CA 1
ATOM 1444 C C . ILE A 1 185 ? -18.766 11.977 18.516 1 35.5 185 ILE A C 1
ATOM 1446 O O . ILE A 1 185 ? -19.422 10.977 18.812 1 35.5 185 ILE A O 1
ATOM 1450 N N . PRO A 1 186 ? -17.562 12.031 18.922 1 36.03 186 PRO A N 1
ATOM 1451 C CA . PRO A 1 186 ? -17.266 11.438 20.219 1 36.03 186 PRO A CA 1
ATOM 1452 C C . PRO A 1 186 ? -18.406 11.648 21.234 1 36.03 186 PRO A C 1
ATOM 1454 O O . PRO A 1 186 ? -18.938 12.75 21.344 1 36.03 186 PRO A O 1
ATOM 1457 N N . ASN A 1 187 ? -19.297 10.758 21.469 1 34.5 187 ASN A N 1
ATOM 1458 C CA . ASN A 1 187 ? -20.172 10.898 22.625 1 34.5 187 ASN A CA 1
ATOM 1459 C C . ASN A 1 187 ? -19.391 11.297 23.875 1 34.5 187 ASN A C 1
ATOM 1461 O O . ASN A 1 187 ? -18.531 10.547 24.344 1 34.5 187 ASN A O 1
ATOM 1465 N N . HIS A 1 188 ? -18.938 12.531 23.984 1 32.81 188 HIS A N 1
ATOM 1466 C CA . HIS A 1 188 ? -18.562 13.008 25.312 1 32.81 188 HIS A CA 1
ATOM 1467 C C . HIS A 1 188 ? -19.562 12.562 26.375 1 32.81 188 HIS A C 1
ATOM 1469 O O . HIS A 1 188 ? -20.766 12.773 26.219 1 32.81 188 HIS A O 1
ATOM 1475 N N . PRO A 1 189 ? -19.266 11.539 27.062 1 33.69 189 PRO A N 1
ATOM 1476 C CA . PRO A 1 189 ? -20.172 11.305 28.203 1 33.69 189 PRO A CA 1
ATOM 1477 C C . PRO A 1 189 ? -20.531 12.594 28.938 1 33.69 189 PRO A C 1
ATOM 1479 O O . PRO A 1 189 ? -19.672 13.477 29.109 1 33.69 189 PRO A O 1
ATOM 1482 N N . GLU A 1 190 ? -21.688 13.102 28.891 1 32.53 190 GLU A N 1
ATOM 1483 C CA . GLU A 1 190 ? -22.25 14.133 29.766 1 32.53 190 GLU A CA 1
ATOM 1484 C C . GLU A 1 190 ? -21.812 13.938 31.203 1 32.53 190 GLU A C 1
ATOM 1486 O O . GLU A 1 190 ? -21.891 12.828 31.75 1 32.53 190 GLU A O 1
ATOM 1491 N N . HIS A 1 191 ? -20.781 14.68 31.656 1 29.89 191 HIS A N 1
ATOM 1492 C CA . HIS A 1 191 ? -20.531 14.875 33.094 1 29.89 191 HIS A CA 1
ATOM 1493 C C . HIS A 1 191 ? -21.828 15.031 33.875 1 29.89 191 HIS A C 1
ATOM 1495 O O . HIS A 1 191 ? -22.609 15.945 33.594 1 29.89 191 HIS A O 1
ATOM 1501 N N . GLN A 1 192 ? -22.562 13.992 34.188 1 28.45 192 GLN A N 1
ATOM 1502 C CA . GLN A 1 192 ? -23.484 14.156 35.312 1 28.45 192 GLN A CA 1
ATOM 1503 C C . GLN A 1 192 ? -22.812 14.852 36.5 1 28.45 192 GLN A C 1
ATOM 1505 O O . GLN A 1 192 ? -21.859 14.32 37.062 1 28.45 192 GLN A O 1
ATOM 1510 N N . GLY A 1 193 ? -22.734 16.219 36.469 1 22.94 193 GLY A N 1
ATOM 1511 C CA . GLY A 1 193 ? -22.844 16.984 37.688 1 22.94 193 GLY A CA 1
ATOM 1512 C C . GLY A 1 193 ? -24.172 16.766 38.406 1 22.94 193 GLY A C 1
ATOM 1513 O O . GLY A 1 193 ? -25.172 16.406 37.781 1 22.94 193 GLY A O 1
ATOM 1514 N N . MET B 1 1 ? -15.758 -51.031 76 1 21.14 1 MET B N 1
ATOM 1515 C CA . MET B 1 1 ? -16.469 -50.031 76.75 1 21.14 1 MET B CA 1
ATOM 1516 C C . MET B 1 1 ? -17.719 -49.562 76.062 1 21.14 1 MET B C 1
ATOM 1518 O O . MET B 1 1 ? -18.812 -49.562 76.625 1 21.14 1 MET B O 1
ATOM 1522 N N . PRO B 1 2 ? -17.469 -48.469 75.062 1 19.78 2 PRO B N 1
ATOM 1523 C CA . PRO B 1 2 ? -18.391 -47.344 75.125 1 19.78 2 PRO B CA 1
ATOM 1524 C C . PRO B 1 2 ? -19.766 -47.656 74.5 1 19.78 2 PRO B C 1
ATOM 1526 O O . PRO B 1 2 ? -19.891 -48.594 73.75 1 19.78 2 PRO B O 1
ATOM 1529 N N . HIS B 1 3 ? -20.688 -46.656 74.812 1 21.53 3 HIS B N 1
ATOM 1530 C CA . HIS B 1 3 ? -22.031 -46.219 75.125 1 21.53 3 HIS B CA 1
ATOM 1531 C C . HIS B 1 3 ? -22.812 -45.781 73.938 1 21.53 3 HIS B C 1
ATOM 1533 O O . HIS B 1 3 ? -22.25 -45.188 73 1 21.53 3 HIS B O 1
ATOM 1539 N N . PHE B 1 4 ? -24.047 -46.375 73.5 1 25.03 4 PHE B N 1
ATOM 1540 C CA . PHE B 1 4 ? -25.172 -46.438 72.562 1 25.03 4 PHE B CA 1
ATOM 1541 C C . PHE B 1 4 ? -25.984 -45.156 72.562 1 25.03 4 PHE B C 1
ATOM 1543 O O . PHE B 1 4 ? -26.969 -45.031 71.875 1 25.03 4 PHE B O 1
ATOM 1550 N N . SER B 1 5 ? -25.547 -44.094 73.438 1 17 5 SER B N 1
ATOM 1551 C CA . SER B 1 5 ? -26.781 -43.5 73.938 1 17 5 SER B CA 1
ATOM 1552 C C . SER B 1 5 ? -27.5 -42.688 72.875 1 17 5 SER B C 1
ATOM 1554 O O . SER B 1 5 ? -28.703 -42.906 72.688 1 17 5 SER B O 1
ATOM 1556 N N . PHE B 1 6 ? -27.25 -41.281 72.625 1 17.78 6 PHE B N 1
ATOM 1557 C CA . PHE B 1 6 ? -28.047 -40.25 73.312 1 17.78 6 PHE B CA 1
ATOM 1558 C C . PHE B 1 6 ? -29.125 -39.75 72.375 1 17.78 6 PHE B C 1
ATOM 1560 O O . PHE B 1 6 ? -29.109 -40.031 71.188 1 17.78 6 PHE B O 1
ATOM 1567 N N . GLY B 1 7 ? -29.125 -38.344 72 1 17.3 7 GLY B N 1
ATOM 1568 C CA . GLY B 1 7 ? -29.984 -37.25 72.438 1 17.3 7 GLY B CA 1
ATOM 1569 C C . GLY B 1 7 ? -31.094 -36.938 71.438 1 17.3 7 GLY B C 1
ATOM 1570 O O . GLY B 1 7 ? -31.047 -37.375 70.25 1 17.3 7 GLY B O 1
ATOM 1571 N N . HIS B 1 8 ? -32 -35.844 71.688 1 19.7 8 HIS B N 1
ATOM 1572 C CA . HIS B 1 8 ? -33.375 -35.438 71.875 1 19.7 8 HIS B CA 1
ATOM 1573 C C . HIS B 1 8 ? -33.906 -34.625 70.688 1 19.7 8 HIS B C 1
ATOM 1575 O O . HIS B 1 8 ? -35.062 -34.219 70.625 1 19.7 8 HIS B O 1
ATOM 1581 N N . SER B 1 9 ? -33.094 -34.469 69.562 1 19.03 9 SER B N 1
ATOM 1582 C CA . SER B 1 9 ? -33.312 -33.125 69.062 1 19.03 9 SER B CA 1
ATOM 1583 C C . SER B 1 9 ? -34.781 -32.906 68.688 1 19.03 9 SER B C 1
ATOM 1585 O O . SER B 1 9 ? -35.406 -33.844 68.125 1 19.03 9 SER B O 1
ATOM 1587 N N . SER B 1 10 ? -35.344 -31.734 69.125 1 19.64 10 SER B N 1
ATOM 1588 C CA . SER B 1 10 ? -36.656 -31.125 69.375 1 19.64 10 SER B CA 1
ATOM 1589 C C . SER B 1 10 ? -37.344 -30.75 68.062 1 19.64 10 SER B C 1
ATOM 1591 O O . SER B 1 10 ? -36.719 -30.078 67.188 1 19.64 10 SER B O 1
ATOM 1593 N N . LEU B 1 11 ? -38.312 -31.484 67.625 1 22.23 11 LEU B N 1
ATOM 1594 C CA . LEU B 1 11 ? -39.125 -31.609 66.438 1 22.23 11 LEU B CA 1
ATOM 1595 C C . LEU B 1 11 ? -40.062 -30.422 66.25 1 22.23 11 LEU B C 1
ATOM 1597 O O . LEU B 1 11 ? -41.094 -30.516 65.625 1 22.23 11 LEU B O 1
ATOM 1601 N N . SER B 1 12 ? -39.438 -29.203 66.75 1 19.02 12 SER B N 1
ATOM 1602 C CA . SER B 1 12 ? -40.531 -28.266 66.938 1 19.02 12 SER B CA 1
ATOM 1603 C C . SER B 1 12 ? -41.344 -28.078 65.625 1 19.02 12 SER B C 1
ATOM 1605 O O . SER B 1 12 ? -40.812 -28.281 64.562 1 19.02 12 SER B O 1
ATOM 1607 N N . LEU B 1 13 ? -42.656 -27.75 65.812 1 21.53 13 LEU B N 1
ATOM 1608 C CA . LEU B 1 13 ? -44 -27.859 65.25 1 21.53 13 LEU B CA 1
ATOM 1609 C C . LEU B 1 13 ? -44.281 -26.734 64.25 1 21.53 13 LEU B C 1
ATOM 1611 O O . LEU B 1 13 ? -45.375 -26.625 63.719 1 21.53 13 LEU B O 1
ATOM 1615 N N . SER B 1 14 ? -43.219 -25.828 64.062 1 18.61 14 SER B N 1
ATOM 1616 C CA . SER B 1 14 ? -43.875 -24.547 63.844 1 18.61 14 SER B CA 1
ATOM 1617 C C . SER B 1 14 ? -44.75 -24.594 62.594 1 18.61 14 SER B C 1
ATOM 1619 O O . SER B 1 14 ? -44.5 -25.375 61.688 1 18.61 14 SER B O 1
ATOM 1621 N N . ASN B 1 15 ? -45.812 -23.719 62.656 1 19.28 15 ASN B N 1
ATOM 1622 C CA . ASN B 1 15 ? -47.156 -23.438 62.125 1 19.28 15 ASN B CA 1
ATOM 1623 C C . ASN B 1 15 ? -47.094 -22.938 60.688 1 19.28 15 ASN B C 1
ATOM 1625 O O . ASN B 1 15 ? -46.188 -22.172 60.344 1 19.28 15 ASN B O 1
ATOM 1629 N N . ALA B 1 16 ? -47.969 -23.484 59.812 1 18.84 16 ALA B N 1
ATOM 1630 C CA . ALA B 1 16 ? -48.219 -23.625 58.375 1 18.84 16 ALA B CA 1
ATOM 1631 C C . ALA B 1 16 ? -48.781 -22.328 57.781 1 18.84 16 ALA B C 1
ATOM 1633 O O . ALA B 1 16 ? -49.062 -22.266 56.562 1 18.84 16 ALA B O 1
ATOM 1634 N N . SER B 1 17 ? -48.594 -21.156 58.531 1 20.02 17 SER B N 1
ATOM 1635 C CA . SER B 1 17 ? -49.688 -20.344 57.969 1 20.02 17 SER B CA 1
ATOM 1636 C C . SER B 1 17 ? -49.469 -20.078 56.469 1 20.02 17 SER B C 1
ATOM 1638 O O . SER B 1 17 ? -48.344 -19.844 56.031 1 20.02 17 SER B O 1
ATOM 1640 N N . ARG B 1 18 ? -50.531 -20.422 55.656 1 19.56 18 ARG B N 1
ATOM 1641 C CA . ARG B 1 18 ? -50.812 -20.578 54.25 1 19.56 18 ARG B CA 1
ATOM 1642 C C . ARG B 1 18 ? -50.875 -19.219 53.562 1 19.56 18 ARG B C 1
ATOM 1644 O O . ARG B 1 18 ? -51.5 -19.094 52.5 1 19.56 18 ARG B O 1
ATOM 1651 N N . THR B 1 19 ? -50.219 -18.125 54.094 1 20.19 19 THR B N 1
ATOM 1652 C CA . THR B 1 19 ? -50.781 -16.938 53.469 1 20.19 19 THR B CA 1
ATOM 1653 C C . THR B 1 19 ? -50.531 -16.953 51.969 1 20.19 19 THR B C 1
ATOM 1655 O O . THR B 1 19 ? -49.406 -17.297 51.531 1 20.19 19 THR B O 1
ATOM 1658 N N . HIS B 1 20 ? -51.625 -17 51.156 1 21 20 HIS B N 1
ATOM 1659 C CA . HIS B 1 20 ? -51.906 -17.109 49.719 1 21 20 HIS B CA 1
ATOM 1660 C C . HIS B 1 20 ? -51.438 -15.875 48.969 1 21 20 HIS B C 1
ATOM 1662 O O . HIS B 1 20 ? -51.562 -15.789 47.75 1 21 20 HIS B O 1
ATOM 1668 N N . LEU B 1 21 ? -50.781 -14.891 49.562 1 21.38 21 LEU B N 1
ATOM 1669 C CA . LEU B 1 21 ? -50.969 -13.664 48.812 1 21.38 21 LEU B CA 1
ATOM 1670 C C . LEU B 1 21 ? -50.25 -13.758 47.469 1 21.38 21 LEU B C 1
ATOM 1672 O O . LEU B 1 21 ? -49.031 -13.789 47.406 1 21.38 21 LEU B O 1
ATOM 1676 N N . MET B 1 22 ? -50.656 -14.539 46.5 1 20.72 22 MET B N 1
ATOM 1677 C CA . MET B 1 22 ? -49.906 -14.727 45.281 1 20.72 22 MET B CA 1
ATOM 1678 C C . MET B 1 22 ? -49.906 -13.438 44.438 1 20.72 22 MET B C 1
ATOM 1680 O O . MET B 1 22 ? -50.938 -13.016 43.938 1 20.72 22 MET B O 1
ATOM 1684 N N . GLY B 1 23 ? -49.438 -12.234 45.031 1 21.45 23 GLY B N 1
ATOM 1685 C CA . GLY B 1 23 ? -49.438 -11.086 44.125 1 21.45 23 GLY B CA 1
ATOM 1686 C C . GLY B 1 23 ? -48.688 -11.344 42.844 1 21.45 23 GLY B C 1
ATOM 1687 O O . GLY B 1 23 ? -47.688 -12.078 42.812 1 21.45 23 GLY B O 1
ATOM 1688 N N . HIS B 1 24 ? -49.375 -11.367 41.688 1 23.06 24 HIS B N 1
ATOM 1689 C CA . HIS B 1 24 ? -48.969 -11.539 40.281 1 23.06 24 HIS B CA 1
ATOM 1690 C C . HIS B 1 24 ? -47.969 -10.469 39.875 1 23.06 24 HIS B C 1
ATOM 1692 O O . HIS B 1 24 ? -48.25 -9.273 39.969 1 23.06 24 HIS B O 1
ATOM 1698 N N . ALA B 1 25 ? -46.719 -10.562 40.312 1 24.89 25 ALA B N 1
ATOM 1699 C CA . ALA B 1 25 ? -45.688 -9.617 39.844 1 24.89 25 ALA B CA 1
ATOM 1700 C C . ALA B 1 25 ? -45.656 -9.562 38.344 1 24.89 25 ALA B C 1
ATOM 1702 O O . ALA B 1 25 ? -45.781 -10.594 37.656 1 24.89 25 ALA B O 1
ATOM 1703 N N . PHE B 1 26 ? -46 -8.406 37.75 1 27.44 26 PHE B N 1
ATOM 1704 C CA . PHE B 1 26 ? -45.875 -7.941 36.375 1 27.44 26 PHE B CA 1
ATOM 1705 C C . PHE B 1 26 ? -44.438 -8.109 35.875 1 27.44 26 PHE B C 1
ATOM 1707 O O . PHE B 1 26 ? -43.5 -7.652 36.531 1 27.44 26 PHE B O 1
ATOM 1714 N N . SER B 1 27 ? -44.094 -9.297 35.406 1 24.05 27 SER B N 1
ATOM 1715 C CA . SER B 1 27 ? -42.781 -9.578 34.875 1 24.05 27 SER B CA 1
ATOM 1716 C C . SER B 1 27 ? -42.406 -8.586 33.75 1 24.05 27 SER B C 1
ATOM 1718 O O . SER B 1 27 ? -43.125 -8.453 32.781 1 24.05 27 SER B O 1
ATOM 1720 N N . PRO B 1 28 ? -41.812 -7.41 34.156 1 26.97 28 PRO B N 1
ATOM 1721 C CA . PRO B 1 28 ? -41.344 -6.57 33.031 1 26.97 28 PRO B CA 1
ATOM 1722 C C . PRO B 1 28 ? -40.531 -7.344 32 1 26.97 28 PRO B C 1
ATOM 1724 O O . PRO B 1 28 ? -39.688 -8.164 32.375 1 26.97 28 PRO B O 1
ATOM 1727 N N . ILE B 1 29 ? -41.062 -7.656 30.844 1 29.25 29 ILE B N 1
ATOM 1728 C CA . ILE B 1 29 ? -40.375 -8.188 29.688 1 29.25 29 ILE B CA 1
ATOM 1729 C C . ILE B 1 29 ? -39.125 -7.332 29.406 1 29.25 29 ILE B C 1
ATOM 1731 O O . ILE B 1 29 ? -39.25 -6.164 29.016 1 29.25 29 ILE B O 1
ATOM 1735 N N . THR B 1 30 ? -38.219 -7.363 30.312 1 24.53 30 THR B N 1
ATOM 1736 C CA . THR B 1 30 ? -36.969 -6.738 29.844 1 24.53 30 THR B CA 1
ATOM 1737 C C . THR B 1 30 ? -36.531 -7.34 28.516 1 24.53 30 THR B C 1
ATOM 1739 O O . THR B 1 30 ? -36.312 -8.555 28.422 1 24.53 30 THR B O 1
ATOM 1742 N N . LYS B 1 31 ? -36.906 -6.816 27.391 1 30.53 31 LYS B N 1
ATOM 1743 C CA . LYS B 1 31 ? -36.281 -7.121 26.094 1 30.53 31 LYS B CA 1
ATOM 1744 C C . LYS B 1 31 ? -34.781 -7.234 26.234 1 30.53 31 LYS B C 1
ATOM 1746 O O . LYS B 1 31 ? -34.094 -6.285 26.641 1 30.53 31 LYS B O 1
ATOM 1751 N N . LYS B 1 32 ? -34.312 -8.43 26.484 1 29.92 32 LYS B N 1
ATOM 1752 C CA . LYS B 1 32 ? -32.875 -8.664 26.312 1 29.92 32 LYS B CA 1
ATOM 1753 C C . LYS B 1 32 ? -32.375 -7.996 25.031 1 29.92 32 LYS B C 1
ATOM 1755 O O . LYS B 1 32 ? -32.844 -8.312 23.938 1 29.92 32 LYS B O 1
ATOM 1760 N N . LYS B 1 33 ? -32.031 -6.734 25.156 1 34.53 33 LYS B N 1
ATOM 1761 C CA . LYS B 1 33 ? -31.172 -6.246 24.078 1 34.53 33 LYS B CA 1
ATOM 1762 C C . LYS B 1 33 ? -30.141 -7.293 23.688 1 34.53 33 LYS B C 1
ATOM 1764 O O . LYS B 1 33 ? -29.234 -7.613 24.469 1 34.53 33 LYS B O 1
ATOM 1769 N N . THR B 1 34 ? -30.578 -8.32 23.016 1 29.62 34 THR B N 1
ATOM 1770 C CA . THR B 1 34 ? -29.547 -9.18 22.422 1 29.62 34 THR B CA 1
ATOM 1771 C C . THR B 1 34 ? -28.422 -8.344 21.828 1 29.62 34 THR B C 1
ATOM 1773 O O . THR B 1 34 ? -28.641 -7.57 20.891 1 29.62 34 THR B O 1
ATOM 1776 N N . LEU B 1 35 ? -27.531 -7.879 22.578 1 32.81 35 LEU B N 1
ATOM 1777 C CA . LEU B 1 35 ? -26.281 -7.422 22.016 1 32.81 35 LEU B CA 1
ATOM 1778 C C . LEU B 1 35 ? -25.828 -8.336 20.875 1 32.81 35 LEU B C 1
ATOM 1780 O O . LEU B 1 35 ? -25.453 -9.484 21.094 1 32.81 35 LEU B O 1
ATOM 1784 N N . SER B 1 36 ? -26.5 -8.305 19.719 1 34.91 36 SER B N 1
ATOM 1785 C CA . SER B 1 36 ? -25.891 -8.969 18.578 1 34.91 36 SER B CA 1
ATOM 1786 C C . SER B 1 36 ? -24.391 -8.742 18.547 1 34.91 36 SER B C 1
ATOM 1788 O O . SER B 1 36 ? -23.922 -7.594 18.547 1 34.91 36 SER B O 1
ATOM 1790 N N . LEU B 1 37 ? -23.656 -9.414 19.281 1 38.22 37 LEU B N 1
ATOM 1791 C CA . LEU B 1 37 ? -22.203 -9.438 19.094 1 38.22 37 LEU B CA 1
ATOM 1792 C C . LEU B 1 37 ? -21.844 -9.336 17.609 1 38.22 37 LEU B C 1
ATOM 1794 O O . LEU B 1 37 ? -22.047 -10.297 16.859 1 38.22 37 LEU B O 1
ATOM 1798 N N . ARG B 1 38 ? -22.062 -8.188 17.062 1 40.03 38 ARG B N 1
ATOM 1799 C CA . ARG B 1 38 ? -21.5 -8.047 15.719 1 40.03 38 ARG B CA 1
ATOM 1800 C C . ARG B 1 38 ? -20.094 -8.633 15.648 1 40.03 38 ARG B C 1
ATOM 1802 O O . ARG B 1 38 ? -19.172 -8.102 16.266 1 40.03 38 ARG B O 1
ATOM 1809 N N . VAL B 1 39 ? -19.891 -9.922 15.625 1 43.81 39 VAL B N 1
ATOM 1810 C CA . VAL B 1 39 ? -18.625 -10.508 15.219 1 43.81 39 VAL B CA 1
ATOM 1811 C C . VAL B 1 39 ? -17.969 -9.648 14.141 1 43.81 39 VAL B C 1
ATOM 1813 O O . VAL B 1 39 ? -18.594 -9.367 13.109 1 43.81 39 VAL B O 1
ATOM 1816 N N . SER B 1 40 ? -17.172 -8.742 14.516 1 50 40 SER B N 1
ATOM 1817 C CA . SER B 1 40 ? -16.438 -7.887 13.578 1 50 40 SER B CA 1
ATOM 1818 C C . SER B 1 40 ? -16.062 -8.648 12.32 1 50 40 SER B C 1
ATOM 1820 O O . SER B 1 40 ? -15.383 -9.68 12.391 1 50 40 SER B O 1
ATOM 1822 N N . ALA B 1 41 ? -16.891 -8.641 11.258 1 53.41 41 ALA B N 1
ATOM 1823 C CA . ALA B 1 41 ? -16.922 -9.312 9.961 1 53.41 41 ALA B CA 1
ATOM 1824 C C . ALA B 1 41 ? -15.648 -9.062 9.172 1 53.41 41 ALA B C 1
ATOM 1826 O O . ALA B 1 41 ? -15.594 -9.312 7.965 1 53.41 41 ALA B O 1
ATOM 1827 N N . PHE B 1 42 ? -14.789 -8.242 9.805 1 57 42 PHE B N 1
ATOM 1828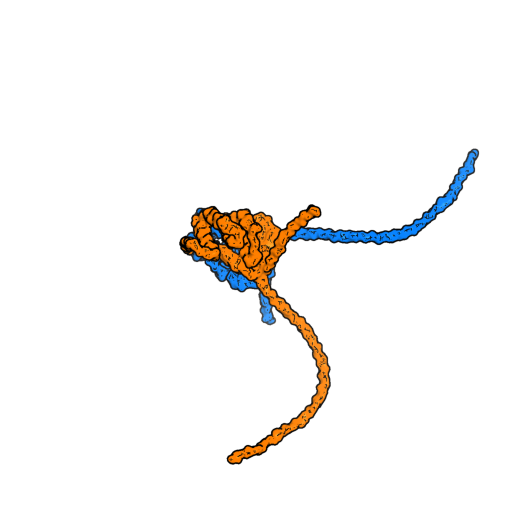 C CA . PHE B 1 42 ? -13.625 -8.188 8.93 1 57 42 PHE B CA 1
ATOM 1829 C C . PHE B 1 42 ? -13.078 -9.586 8.672 1 57 42 PHE B C 1
ATOM 1831 O O . PHE B 1 42 ? -12.836 -10.352 9.602 1 57 42 PHE B O 1
ATOM 1838 N N . PRO B 1 43 ? -13.227 -10.016 7.312 1 62.19 43 PRO B N 1
ATOM 1839 C CA . PRO B 1 43 ? -13.016 -11.422 6.945 1 62.19 43 PRO B CA 1
ATOM 1840 C C . PRO B 1 43 ? -11.695 -11.977 7.473 1 62.19 43 PRO B C 1
ATOM 1842 O O . PRO B 1 43 ? -10.734 -11.234 7.648 1 62.19 43 PRO B O 1
ATOM 1845 N N . ARG B 1 44 ? -11.734 -13.172 7.754 1 69.56 44 ARG B N 1
ATOM 1846 C CA . ARG B 1 44 ? -10.555 -14 7.98 1 69.56 44 ARG B CA 1
ATOM 1847 C C . ARG B 1 44 ? -9.539 -13.82 6.863 1 69.56 44 ARG B C 1
ATOM 1849 O O . ARG B 1 44 ? -9.891 -13.859 5.684 1 69.56 44 ARG B O 1
ATOM 1856 N N . GLY B 1 45 ? -8.453 -13.328 7.09 1 89.44 45 GLY B N 1
ATOM 1857 C CA . GLY B 1 45 ? -7.359 -13.234 6.137 1 89.44 45 GLY B CA 1
ATOM 1858 C C . GLY B 1 45 ? -7.117 -11.828 5.633 1 89.44 45 GLY B C 1
ATOM 1859 O O . GLY B 1 45 ? -6.133 -11.57 4.938 1 89.44 45 GLY B O 1
ATOM 1860 N N . GLY B 1 46 ? -8.148 -10.922 5.914 1 91.31 46 GLY B N 1
ATOM 1861 C CA . GLY B 1 46 ? -7.973 -9.555 5.453 1 91.31 46 GLY B CA 1
ATOM 1862 C C . GLY B 1 46 ? -6.707 -8.914 5.98 1 91.31 46 GLY B C 1
ATOM 1863 O O . GLY B 1 46 ? -5.98 -8.258 5.227 1 91.31 46 GLY B O 1
ATOM 1864 N N . LYS B 1 47 ? -6.473 -9.156 7.219 1 94.5 47 LYS B N 1
ATOM 1865 C CA . LYS B 1 47 ? -5.246 -8.617 7.801 1 94.5 47 LYS B CA 1
ATOM 1866 C C . LYS B 1 47 ? -4.012 -9.211 7.133 1 94.5 47 LYS B C 1
ATOM 1868 O O . LYS B 1 47 ? -3.057 -8.492 6.828 1 94.5 47 LYS B O 1
ATOM 1873 N N . ASP B 1 48 ? -4.074 -10.539 6.863 1 94.88 48 ASP B N 1
ATOM 1874 C CA . ASP B 1 48 ? -2.945 -11.195 6.211 1 94.88 48 ASP B CA 1
ATOM 1875 C C . ASP B 1 48 ? -2.729 -10.648 4.801 1 94.88 48 ASP B C 1
ATOM 1877 O O . ASP B 1 48 ? -1.588 -10.5 4.359 1 94.88 48 ASP B O 1
ATOM 1881 N N . ALA B 1 49 ? -3.795 -10.391 4.109 1 95.81 49 ALA B N 1
ATOM 1882 C CA . ALA B 1 49 ? -3.705 -9.828 2.762 1 95.81 49 ALA B CA 1
ATOM 1883 C C . ALA B 1 49 ? -3.098 -8.43 2.785 1 95.81 49 ALA B C 1
ATOM 1885 O O . ALA B 1 49 ? -2.201 -8.125 1.996 1 95.81 49 ALA B O 1
ATOM 1886 N N . LEU B 1 50 ? -3.617 -7.609 3.723 1 97.31 50 LEU B N 1
ATOM 1887 C CA . LEU B 1 50 ? -3.074 -6.266 3.869 1 97.31 50 LEU B CA 1
ATOM 1888 C C . LEU B 1 50 ? -1.599 -6.316 4.254 1 97.31 50 LEU B C 1
ATOM 1890 O O . LEU B 1 50 ? -0.79 -5.547 3.729 1 97.31 50 LEU B O 1
ATOM 1894 N N . LYS B 1 51 ? -1.289 -7.203 5.141 1 97.06 51 LYS B N 1
ATOM 1895 C CA . LYS B 1 51 ? 0.097 -7.367 5.566 1 97.06 51 LYS B CA 1
ATOM 1896 C C . LYS B 1 51 ? 0.99 -7.766 4.395 1 97.06 51 LYS B C 1
ATOM 1898 O O . LYS B 1 51 ? 2.113 -7.273 4.27 1 97.06 51 LYS B O 1
ATOM 1903 N N . SER B 1 52 ? 0.521 -8.727 3.562 1 96.19 52 SER B N 1
ATOM 1904 C CA . SER B 1 52 ? 1.292 -9.141 2.395 1 96.19 52 SER B CA 1
ATOM 1905 C C . SER B 1 52 ? 1.634 -7.953 1.507 1 96.19 52 SER B C 1
ATOM 1907 O O . SER B 1 52 ? 2.777 -7.809 1.067 1 96.19 52 SER B O 1
ATOM 1909 N N . LEU B 1 53 ? 0.7 -7.074 1.275 1 97.69 53 LEU B N 1
ATOM 1910 C CA . LEU B 1 53 ? 0.904 -5.891 0.447 1 97.69 53 LEU B CA 1
ATOM 1911 C C . LEU B 1 53 ? 1.837 -4.898 1.136 1 97.69 53 LEU B C 1
ATOM 1913 O O . LEU B 1 53 ? 2.805 -4.43 0.533 1 97.69 53 LEU B O 1
ATOM 1917 N N . LEU B 1 54 ? 1.542 -4.566 2.406 1 98.06 54 LEU B N 1
ATOM 1918 C CA . LEU B 1 54 ? 2.285 -3.533 3.119 1 98.06 54 LEU B CA 1
ATOM 1919 C C . LEU B 1 54 ? 3.719 -3.979 3.387 1 98.06 54 LEU B C 1
ATOM 1921 O O . LEU B 1 54 ? 4.637 -3.158 3.387 1 98.06 54 LEU B O 1
ATOM 1925 N N . ASP B 1 55 ? 3.965 -5.273 3.523 1 96.88 55 ASP B N 1
ATOM 1926 C CA . ASP B 1 55 ? 5.312 -5.789 3.754 1 96.88 55 ASP B CA 1
ATOM 1927 C C . ASP B 1 55 ? 6.223 -5.5 2.561 1 96.88 55 ASP B C 1
ATOM 1929 O O . ASP B 1 55 ? 7.43 -5.328 2.723 1 96.88 55 ASP B O 1
ATOM 1933 N N . VAL B 1 56 ? 5.641 -5.488 1.373 1 96.94 56 VAL B N 1
ATOM 1934 C CA . VAL B 1 56 ? 6.445 -5.137 0.208 1 96.94 56 VAL B CA 1
ATOM 1935 C C . VAL B 1 56 ? 6.988 -3.719 0.369 1 96.94 56 VAL B C 1
ATOM 1937 O O . VAL B 1 56 ? 8.188 -3.482 0.189 1 96.94 56 VAL B O 1
ATOM 1940 N N . GLY B 1 57 ? 6.09 -2.76 0.699 1 97.31 57 GLY B N 1
ATOM 1941 C CA . GLY B 1 57 ? 6.508 -1.384 0.914 1 97.31 57 GLY B CA 1
ATOM 1942 C C . GLY B 1 57 ? 7.539 -1.24 2.02 1 97.31 57 GLY B C 1
ATOM 1943 O O . GLY B 1 57 ? 8.516 -0.497 1.875 1 97.31 57 GLY B O 1
ATOM 1944 N N . VAL B 1 58 ? 7.309 -1.92 3.121 1 97.38 58 VAL B N 1
ATOM 1945 C CA . VAL B 1 58 ? 8.227 -1.871 4.254 1 97.38 58 VAL B CA 1
ATOM 1946 C C . VAL B 1 58 ? 9.602 -2.393 3.834 1 97.38 58 VAL B C 1
ATOM 1948 O O . VAL B 1 58 ? 10.625 -1.813 4.191 1 97.38 58 VAL B O 1
ATOM 1951 N N . TYR B 1 59 ? 9.617 -3.502 3.09 1 97 59 TYR B N 1
ATOM 1952 C CA . TYR B 1 59 ? 10.867 -4.043 2.576 1 97 59 TYR B CA 1
ATOM 1953 C C . TYR B 1 59 ? 11.578 -3.031 1.685 1 97 59 TYR B C 1
ATOM 1955 O O . TYR B 1 59 ? 12.773 -2.785 1.844 1 97 59 TYR B O 1
ATOM 1963 N N . LEU B 1 60 ? 10.844 -2.441 0.752 1 97.06 60 LEU B N 1
ATOM 1964 C CA . LEU B 1 60 ? 11.422 -1.485 -0.183 1 97.06 60 LEU B CA 1
ATOM 1965 C C . LEU B 1 60 ? 12.008 -0.288 0.558 1 97.06 60 LEU B C 1
ATOM 1967 O O . LEU B 1 60 ? 13.008 0.292 0.12 1 97.06 60 LEU B O 1
ATOM 1971 N N . ALA B 1 61 ? 11.414 0.062 1.69 1 97.12 61 ALA B N 1
ATOM 1972 C CA . ALA B 1 61 ? 11.812 1.245 2.449 1 97.12 61 ALA B CA 1
ATOM 1973 C C . ALA B 1 61 ? 12.922 0.913 3.445 1 97.12 61 ALA B C 1
ATOM 1975 O O . ALA B 1 61 ? 13.5 1.81 4.066 1 97.12 61 ALA B O 1
ATOM 1976 N N . SER B 1 62 ? 13.195 -0.344 3.619 1 95.75 62 SER B N 1
ATOM 1977 C CA . SER B 1 62 ? 14.156 -0.764 4.629 1 95.75 62 SER B CA 1
ATOM 1978 C C . SER B 1 62 ? 15.555 -0.9 4.035 1 95.75 62 SER B C 1
ATOM 1980 O O . SER B 1 62 ? 15.734 -0.802 2.82 1 95.75 62 SER B O 1
ATOM 1982 N N . GLN B 1 63 ? 16.5 -1.067 4.926 1 93.69 63 GLN B N 1
ATOM 1983 C CA . GLN B 1 63 ? 17.859 -1.348 4.48 1 93.69 63 GLN B CA 1
ATOM 1984 C C . GLN B 1 63 ? 18.125 -2.85 4.445 1 93.69 63 GLN B C 1
ATOM 1986 O O . GLN B 1 63 ? 19.266 -3.277 4.215 1 93.69 63 GLN B O 1
ATOM 1991 N N . VAL B 1 64 ? 17.062 -3.625 4.621 1 89.38 64 VAL B N 1
ATOM 1992 C CA . VAL B 1 64 ? 17.188 -5.078 4.641 1 89.38 64 VAL B CA 1
ATOM 1993 C C . VAL B 1 64 ? 17.406 -5.594 3.221 1 89.38 64 VAL B C 1
ATOM 1995 O O . VAL B 1 64 ? 16.766 -5.133 2.273 1 89.38 64 VAL B O 1
ATOM 1998 N N . GLU B 1 65 ? 18.344 -6.465 3.082 1 87.31 65 GLU B N 1
ATOM 1999 C CA . GLU B 1 65 ? 18.578 -7.145 1.812 1 87.31 65 GLU B CA 1
ATOM 2000 C C . GLU B 1 65 ? 18.203 -8.617 1.896 1 87.31 65 GLU B C 1
ATOM 2002 O O . GLU B 1 65 ? 18.5 -9.289 2.883 1 87.31 65 GLU B O 1
ATOM 2007 N N . LEU B 1 66 ? 17.344 -9.008 1.001 1 84.25 66 LEU B N 1
ATOM 2008 C CA . LEU B 1 66 ? 17.016 -10.43 0.917 1 84.25 66 LEU B CA 1
ATOM 2009 C C . LEU B 1 66 ? 18.141 -11.195 0.212 1 84.25 66 LEU B C 1
ATOM 2011 O O . LEU B 1 66 ? 18.734 -10.695 -0.737 1 84.25 66 LEU B O 1
ATOM 2015 N N . ASN B 1 67 ? 18.531 -12.312 0.911 1 73.69 67 ASN B N 1
ATOM 2016 C CA . ASN B 1 67 ? 19.562 -13.133 0.301 1 73.69 67 ASN B CA 1
ATOM 2017 C C . ASN B 1 67 ? 19.047 -13.859 -0.936 1 73.69 67 ASN B C 1
ATOM 2019 O O . ASN B 1 67 ? 17.891 -14.258 -0.987 1 73.69 67 ASN B O 1
ATOM 2023 N N . SER B 1 68 ? 19.797 -13.75 -2.025 1 66.38 68 SER B N 1
ATOM 2024 C CA . SER B 1 68 ? 19.453 -14.531 -3.213 1 66.38 68 SER B CA 1
ATOM 2025 C C . SER B 1 68 ? 19.422 -16.016 -2.906 1 66.38 68 SER B C 1
ATOM 2027 O O . SER B 1 68 ? 20.359 -16.547 -2.305 1 66.38 68 SER B O 1
ATOM 2029 N N . LEU B 1 69 ? 18.391 -16.438 -2.41 1 55.47 69 LEU B N 1
ATOM 2030 C CA . LEU B 1 69 ? 18.438 -17.859 -2.119 1 55.47 69 LEU B CA 1
ATOM 2031 C C . LEU B 1 69 ? 18.641 -18.672 -3.398 1 55.47 69 LEU B C 1
ATOM 2033 O O . LEU B 1 69 ? 18 -18.406 -4.414 1 55.47 69 LEU B O 1
ATOM 2037 N N . GLY B 1 70 ? 19.797 -19.25 -3.566 1 59.19 70 GLY B N 1
ATOM 2038 C CA . GLY B 1 70 ? 19.984 -20.25 -4.59 1 59.19 70 GLY B CA 1
ATOM 2039 C C . GLY B 1 70 ? 18.844 -21.266 -4.656 1 59.19 70 GLY B C 1
ATOM 2040 O O . GLY B 1 70 ? 18.219 -21.562 -3.635 1 59.19 70 GLY B O 1
ATOM 2041 N N . PHE B 1 71 ? 18.188 -21.391 -5.766 1 60.22 71 PHE B N 1
ATOM 2042 C CA . PHE B 1 71 ? 17.156 -22.406 -5.953 1 60.22 71 PHE B CA 1
ATOM 2043 C C . PHE B 1 71 ? 17.703 -23.797 -5.641 1 60.22 71 PHE B C 1
ATOM 2045 O O . PHE B 1 71 ? 18.734 -24.203 -6.168 1 60.22 71 PHE B O 1
ATOM 2052 N N . PRO B 1 72 ? 17.203 -24.281 -4.465 1 58.41 72 PRO B N 1
ATOM 2053 C CA . PRO B 1 72 ? 17.609 -25.672 -4.359 1 58.41 72 PRO B CA 1
ATOM 2054 C C . PRO B 1 72 ? 17.266 -26.484 -5.609 1 58.41 72 PRO B C 1
ATOM 2056 O O . PRO B 1 72 ? 16.422 -26.062 -6.406 1 58.41 72 PRO B O 1
ATOM 2059 N N . LYS B 1 73 ? 17.875 -27.609 -5.82 1 64.75 73 LYS B N 1
ATOM 2060 C CA . LYS B 1 73 ? 17.703 -28.453 -7.004 1 64.75 73 LYS B CA 1
ATOM 2061 C C . LYS B 1 73 ? 16.266 -28.953 -7.125 1 64.75 73 LYS B C 1
ATOM 2063 O O . LYS B 1 73 ? 15.711 -28.984 -8.219 1 64.75 73 LYS B O 1
ATOM 2068 N N . THR B 1 74 ? 15.602 -29.328 -6.004 1 72.19 74 THR B N 1
ATOM 2069 C CA . THR B 1 74 ? 14.234 -29.828 -6.074 1 72.19 74 THR B CA 1
ATOM 2070 C C . THR B 1 74 ? 13.375 -29.203 -4.984 1 72.19 74 THR B C 1
ATOM 2072 O O . THR B 1 74 ? 13.023 -29.859 -4 1 72.19 74 THR B O 1
ATOM 2075 N N . PRO B 1 75 ? 13.047 -28.016 -5.137 1 69.19 75 PRO B N 1
ATOM 2076 C CA . PRO B 1 75 ? 12.266 -27.375 -4.082 1 69.19 75 PRO B CA 1
ATOM 2077 C C . PRO B 1 75 ? 10.797 -27.781 -4.094 1 69.19 75 PRO B C 1
ATOM 2079 O O . PRO B 1 75 ? 10.25 -28.109 -5.152 1 69.19 75 PRO B O 1
ATOM 2082 N N . SER B 1 76 ? 10.227 -27.875 -2.822 1 78.31 76 SER B N 1
ATOM 2083 C CA . SER B 1 76 ? 8.773 -27.984 -2.76 1 78.31 76 SER B CA 1
ATOM 2084 C C . SER B 1 76 ? 8.102 -26.797 -3.445 1 78.31 76 SER B C 1
ATOM 2086 O O . SER B 1 76 ? 8.758 -25.797 -3.746 1 78.31 76 SER B O 1
ATOM 2088 N N . LEU B 1 77 ? 6.902 -27 -3.768 1 76.81 77 LEU B N 1
ATOM 2089 C CA . LEU B 1 77 ? 6.152 -25.906 -4.398 1 76.81 77 LEU B CA 1
ATOM 2090 C C . LEU B 1 77 ? 6.172 -24.656 -3.531 1 76.81 77 LEU B C 1
ATOM 2092 O O . LEU B 1 77 ? 6.355 -23.547 -4.039 1 76.81 77 LEU B O 1
ATOM 2096 N N . GLU B 1 78 ? 5.98 -24.812 -2.252 1 78.06 78 GLU B N 1
ATOM 2097 C CA . GLU B 1 78 ? 6 -23.688 -1.312 1 78.06 78 GLU B CA 1
ATOM 2098 C C . GLU B 1 78 ? 7.371 -23.016 -1.282 1 78.06 78 GLU B C 1
ATOM 2100 O O . GLU B 1 78 ? 7.461 -21.797 -1.246 1 78.06 78 GLU B O 1
ATOM 2105 N N . GLN B 1 79 ? 8.359 -23.859 -1.306 1 79.69 79 GLN B N 1
ATOM 2106 C CA . GLN B 1 79 ? 9.719 -23.328 -1.318 1 79.69 79 GLN B CA 1
ATOM 2107 C C . GLN B 1 79 ? 10.008 -22.578 -2.613 1 79.69 79 GLN B C 1
ATOM 2109 O O . GLN B 1 79 ? 10.625 -21.516 -2.594 1 79.69 79 GLN B O 1
ATOM 2114 N N . ALA B 1 80 ? 9.539 -23.172 -3.662 1 80.38 80 ALA B N 1
ATOM 2115 C CA . ALA B 1 80 ? 9.742 -22.516 -4.953 1 80.38 80 ALA B CA 1
ATOM 2116 C C . ALA B 1 80 ? 9.055 -21.156 -5.004 1 80.38 80 ALA B C 1
ATOM 2118 O O . ALA B 1 80 ? 9.648 -20.172 -5.441 1 80.38 80 ALA B O 1
ATOM 2119 N N . ASN B 1 81 ? 7.832 -21.094 -4.484 1 83.62 81 ASN B N 1
ATOM 2120 C CA . ASN B 1 81 ? 7.09 -19.844 -4.461 1 83.62 81 ASN B CA 1
ATOM 2121 C C . ASN B 1 81 ? 7.797 -18.781 -3.613 1 83.62 81 ASN B C 1
ATOM 2123 O O . ASN B 1 81 ? 7.859 -17.609 -3.996 1 83.62 81 ASN B O 1
ATOM 2127 N N . THR B 1 82 ? 8.305 -19.234 -2.48 1 87.31 82 THR B N 1
ATOM 2128 C CA . THR B 1 82 ? 9.039 -18.328 -1.605 1 87.31 82 THR B CA 1
ATOM 2129 C C . THR B 1 82 ? 10.289 -17.797 -2.305 1 87.31 82 THR B C 1
ATOM 2131 O O . THR B 1 82 ? 10.609 -16.609 -2.195 1 87.31 82 THR B O 1
ATOM 2134 N N . LEU B 1 83 ? 10.977 -18.688 -3.049 1 87.44 83 LEU B N 1
ATOM 2135 C CA . LEU B 1 83 ? 12.188 -18.281 -3.76 1 87.44 83 LEU B CA 1
ATOM 2136 C C . LEU B 1 83 ? 11.859 -17.281 -4.867 1 87.44 83 LEU B C 1
ATOM 2138 O O . LEU B 1 83 ? 12.562 -16.281 -5.031 1 87.44 83 LEU B O 1
ATOM 2142 N N . TYR B 1 84 ? 10.844 -17.562 -5.645 1 90.75 84 TYR B N 1
ATOM 2143 C CA . TYR B 1 84 ? 10.453 -16.641 -6.715 1 90.75 84 TYR B CA 1
ATOM 2144 C C . TYR B 1 84 ? 10.047 -15.289 -6.152 1 90.75 84 TYR B C 1
ATOM 2146 O O . TYR B 1 84 ? 10.414 -14.242 -6.703 1 90.75 84 TYR B O 1
ATOM 2154 N N . LYS B 1 85 ? 9.297 -15.336 -5.012 1 92.62 85 LYS B N 1
ATOM 2155 C CA . LYS B 1 85 ? 8.898 -14.078 -4.391 1 92.62 85 LYS B CA 1
ATOM 2156 C C . LYS B 1 85 ? 10.109 -13.281 -3.924 1 92.62 85 LYS B C 1
ATOM 2158 O O . LYS B 1 85 ? 10.211 -12.086 -4.184 1 92.62 85 LYS B O 1
ATOM 2163 N N . ASN B 1 86 ? 11.062 -13.969 -3.27 1 93.56 86 ASN B N 1
ATOM 2164 C CA . ASN B 1 86 ? 12.25 -13.297 -2.77 1 93.56 86 ASN B CA 1
ATOM 2165 C C . ASN B 1 86 ? 13.062 -12.68 -3.904 1 93.56 86 ASN B C 1
ATOM 2167 O O . ASN B 1 86 ? 13.516 -11.539 -3.801 1 93.56 86 ASN B O 1
ATOM 2171 N N . GLU B 1 87 ? 13.234 -13.461 -4.953 1 94 87 GLU B N 1
ATOM 2172 C CA . GLU B 1 87 ? 14 -12.953 -6.082 1 94 87 GLU B CA 1
ATOM 2173 C C . GLU B 1 87 ? 13.289 -11.781 -6.75 1 94 87 GLU B C 1
ATOM 2175 O O . GLU B 1 87 ? 13.922 -10.789 -7.113 1 94 87 GLU B O 1
ATOM 2180 N N . ALA B 1 88 ? 12.008 -11.859 -6.91 1 96.06 88 ALA B N 1
ATOM 2181 C CA . ALA B 1 88 ? 11.234 -10.773 -7.508 1 96.06 88 ALA B CA 1
ATOM 2182 C C . ALA B 1 88 ? 11.328 -9.508 -6.668 1 96.06 88 ALA B C 1
ATOM 2184 O O . ALA B 1 88 ? 11.469 -8.406 -7.203 1 96.06 88 ALA B O 1
ATOM 2185 N N . MET B 1 89 ? 11.312 -9.672 -5.352 1 95.94 89 MET B N 1
ATOM 2186 C CA . MET B 1 89 ? 11.391 -8.539 -4.434 1 95.94 89 MET B CA 1
ATOM 2187 C C . MET B 1 89 ? 12.766 -7.879 -4.508 1 95.94 89 MET B C 1
ATOM 2189 O O . MET B 1 89 ? 12.867 -6.652 -4.469 1 95.94 89 MET B O 1
ATOM 2193 N N . ARG B 1 90 ? 13.789 -8.633 -4.645 1 95.25 90 ARG B N 1
ATOM 2194 C CA . ARG B 1 90 ? 15.133 -8.078 -4.789 1 95.25 90 ARG B CA 1
ATOM 2195 C C . ARG B 1 90 ? 15.25 -7.258 -6.066 1 95.25 90 ARG B C 1
ATOM 2197 O O . ARG B 1 90 ? 15.82 -6.164 -6.055 1 95.25 90 ARG B O 1
ATOM 2204 N N . LEU B 1 91 ? 14.789 -7.84 -7.137 1 96.31 91 LEU B N 1
ATOM 2205 C CA . LEU B 1 91 ? 14.812 -7.137 -8.414 1 96.31 91 LEU B CA 1
ATOM 2206 C C . LEU B 1 91 ? 14.023 -5.836 -8.336 1 96.31 91 LEU B C 1
ATOM 2208 O O . LEU B 1 91 ? 14.477 -4.797 -8.812 1 96.31 91 LEU B O 1
ATOM 2212 N N . LEU B 1 92 ? 12.82 -5.883 -7.664 1 97.12 92 LEU B N 1
ATOM 2213 C CA . LEU B 1 92 ? 11.984 -4.699 -7.5 1 97.12 92 LEU B CA 1
ATOM 2214 C C . LEU B 1 92 ? 12.719 -3.609 -6.734 1 97.12 92 LEU B C 1
ATOM 2216 O O . LEU B 1 92 ? 12.742 -2.451 -7.156 1 97.12 92 LEU B O 1
ATOM 2220 N N . LYS B 1 93 ? 13.383 -3.947 -5.691 1 95.44 93 LYS B N 1
ATOM 2221 C CA . LYS B 1 93 ? 14.125 -3.002 -4.859 1 95.44 93 LYS B CA 1
ATOM 2222 C C . LYS B 1 93 ? 15.266 -2.357 -5.645 1 95.44 93 LYS B C 1
ATOM 2224 O O . LYS B 1 93 ? 15.609 -1.197 -5.41 1 95.44 93 LYS B O 1
ATOM 2229 N N . SER B 1 94 ? 15.852 -3.104 -6.543 1 94.5 94 SER B N 1
ATOM 2230 C CA . SER B 1 94 ? 16.984 -2.605 -7.324 1 94.5 94 SER B CA 1
ATOM 2231 C C . SER B 1 94 ? 16.5 -1.801 -8.531 1 94.5 94 SER B C 1
ATOM 2233 O O . SER B 1 94 ? 17.297 -1.433 -9.391 1 94.5 94 SER B O 1
ATOM 2235 N N . GLY B 1 95 ? 15.164 -1.539 -8.664 1 95.38 95 GLY B N 1
ATOM 2236 C CA . GLY B 1 95 ? 14.609 -0.777 -9.773 1 95.38 95 GLY B CA 1
ATOM 2237 C C . GLY B 1 95 ? 14.469 -1.593 -11.039 1 95.38 95 GLY B C 1
ATOM 2238 O O . GLY B 1 95 ? 14.297 -1.034 -12.125 1 95.38 95 GLY B O 1
ATOM 2239 N N . LYS B 1 96 ? 14.625 -2.906 -10.883 1 97.25 96 LYS B N 1
ATOM 2240 C CA . LYS B 1 96 ? 14.531 -3.811 -12.023 1 97.25 96 LYS B CA 1
ATOM 2241 C C . LYS B 1 96 ? 13.18 -4.516 -12.055 1 97.25 96 LYS B C 1
ATOM 2243 O O . LYS B 1 96 ? 13.117 -5.738 -12.195 1 97.25 96 LYS B O 1
ATOM 2248 N N . GLY B 1 97 ? 12.086 -3.764 -11.938 1 97.38 97 GLY B N 1
ATOM 2249 C CA . GLY B 1 97 ? 10.727 -4.281 -11.922 1 97.38 97 GLY B CA 1
ATOM 2250 C C . GLY B 1 97 ? 10.375 -5.062 -13.172 1 97.38 97 GLY B C 1
ATOM 2251 O O . GLY B 1 97 ? 9.648 -6.055 -13.109 1 97.38 97 GLY B O 1
ATOM 2252 N N . ASN B 1 98 ? 10.883 -4.621 -14.352 1 97.88 98 ASN B N 1
ATOM 2253 C CA . ASN B 1 98 ? 10.617 -5.352 -15.586 1 97.88 98 ASN B CA 1
ATOM 2254 C C . ASN B 1 98 ? 11.219 -6.758 -15.539 1 97.88 98 ASN B C 1
ATOM 2256 O O . ASN B 1 98 ? 10.586 -7.715 -16 1 97.88 98 ASN B O 1
ATOM 2260 N N . GLU B 1 99 ? 12.422 -6.895 -15.039 1 97.81 99 GLU B N 1
ATOM 2261 C CA . GLU B 1 99 ? 13.047 -8.211 -14.906 1 97.81 99 GLU B CA 1
ATOM 2262 C C . GLU B 1 99 ? 12.281 -9.086 -13.922 1 97.81 99 GLU B C 1
ATOM 2264 O O . GLU B 1 99 ? 12.188 -10.305 -14.109 1 97.81 99 GLU B O 1
ATOM 2269 N N . ALA B 1 100 ? 11.797 -8.508 -12.812 1 97.12 100 ALA B N 1
ATOM 2270 C CA . ALA B 1 100 ? 10.969 -9.242 -11.859 1 97.12 100 ALA B CA 1
ATOM 2271 C C . ALA B 1 100 ? 9.727 -9.812 -12.531 1 97.12 100 ALA B C 1
ATOM 2273 O O . ALA B 1 100 ? 9.375 -10.977 -12.32 1 97.12 100 ALA B O 1
ATOM 2274 N N . GLU B 1 101 ? 9.055 -8.977 -13.352 1 97.12 101 GLU B N 1
ATOM 2275 C CA . GLU B 1 101 ? 7.875 -9.414 -14.094 1 97.12 101 GLU B CA 1
ATOM 2276 C C . GLU B 1 101 ? 8.211 -10.586 -15.016 1 97.12 101 GLU B C 1
ATOM 2278 O O . GLU B 1 101 ? 7.461 -11.562 -15.086 1 97.12 101 GLU B O 1
ATOM 2283 N N . GLU B 1 102 ? 9.297 -10.484 -15.742 1 96.94 102 GLU B N 1
ATOM 2284 C CA . GLU B 1 102 ? 9.719 -11.531 -16.672 1 96.94 102 GLU B CA 1
ATOM 2285 C C . GLU B 1 102 ? 10.008 -12.836 -15.93 1 96.94 102 GLU B C 1
ATOM 2287 O O . GLU B 1 102 ? 9.602 -13.914 -16.375 1 96.94 102 GLU B O 1
ATOM 2292 N N . LEU B 1 103 ? 10.734 -12.758 -14.836 1 95.12 103 LEU B N 1
ATOM 2293 C CA . LEU B 1 103 ? 11.055 -13.922 -14.008 1 95.12 103 LEU B CA 1
ATOM 2294 C C . LEU B 1 103 ? 9.781 -14.656 -13.609 1 95.12 103 LEU B C 1
ATOM 2296 O O . LEU B 1 103 ? 9.68 -15.875 -13.797 1 95.12 103 LEU B O 1
ATOM 2300 N N . LEU B 1 104 ? 8.805 -13.914 -13.086 1 94.19 104 LEU B N 1
ATOM 2301 C CA . LEU B 1 104 ? 7.57 -14.531 -12.609 1 94.19 104 LEU B CA 1
ATOM 2302 C C . LEU B 1 104 ? 6.73 -15.031 -13.781 1 94.19 104 LEU B C 1
ATOM 2304 O O . LEU B 1 104 ? 6.105 -16.094 -13.695 1 94.19 104 LEU B O 1
ATOM 2308 N N . GLY B 1 105 ? 6.699 -14.219 -14.859 1 91.94 105 GLY B N 1
ATOM 2309 C CA . GLY B 1 105 ? 6.004 -14.672 -16.062 1 91.94 105 GLY B CA 1
ATOM 2310 C C . GLY B 1 105 ? 6.523 -16 -16.578 1 91.94 105 GLY B C 1
ATOM 2311 O O . GLY B 1 105 ? 5.742 -16.891 -16.922 1 91.94 105 GLY B O 1
ATOM 2312 N N . LYS B 1 106 ? 7.816 -16.141 -16.656 1 91.56 106 LYS B N 1
ATOM 2313 C CA . LYS B 1 106 ? 8.43 -17.391 -17.094 1 91.56 106 LYS B CA 1
ATOM 2314 C C . LYS B 1 106 ? 8.102 -18.531 -16.141 1 91.56 106 LYS B C 1
ATOM 2316 O O . LYS B 1 106 ? 7.84 -19.656 -16.578 1 91.56 106 LYS B O 1
ATOM 2321 N N . ALA B 1 107 ? 8.188 -18.266 -14.836 1 89.56 107 ALA B N 1
ATOM 2322 C CA . ALA B 1 107 ? 7.855 -19.266 -13.836 1 89.56 107 ALA B CA 1
ATOM 2323 C C . ALA B 1 107 ? 6.418 -19.75 -14 1 89.56 107 ALA B C 1
ATOM 2325 O O . ALA B 1 107 ? 6.145 -20.953 -13.898 1 89.56 107 ALA B O 1
ATOM 2326 N N . ILE B 1 108 ? 5.492 -18.906 -14.297 1 87.62 108 ILE B N 1
ATOM 2327 C CA . ILE B 1 108 ? 4.086 -19.234 -14.477 1 87.62 108 ILE B CA 1
ATOM 2328 C C . ILE B 1 108 ? 3.918 -20.094 -15.734 1 87.62 108 ILE B C 1
ATOM 2330 O O . ILE B 1 108 ? 3.176 -21.078 -15.727 1 87.62 108 ILE B O 1
ATOM 2334 N N . GLU B 1 109 ? 4.574 -19.734 -16.766 1 85.5 109 GLU B N 1
ATOM 2335 C CA . GLU B 1 109 ? 4.504 -20.484 -18.016 1 85.5 109 GLU B CA 1
ATOM 2336 C C . GLU B 1 109 ? 5.035 -21.906 -17.828 1 85.5 109 GLU B C 1
ATOM 2338 O O . GLU B 1 109 ? 4.488 -22.859 -18.391 1 85.5 109 GLU B O 1
ATOM 2343 N N . GLU B 1 110 ? 6.051 -22.078 -17.078 1 83.88 110 GLU B N 1
ATOM 2344 C CA . GLU B 1 110 ? 6.699 -23.359 -16.875 1 83.88 110 GLU B CA 1
ATOM 2345 C C . GLU B 1 110 ? 5.848 -24.266 -15.984 1 83.88 110 GLU B C 1
ATOM 2347 O O . GLU B 1 110 ? 5.898 -25.5 -16.109 1 83.88 110 GLU B O 1
ATOM 2352 N N . CYS B 1 111 ? 5.09 -23.703 -15.031 1 75.88 111 CYS B N 1
ATOM 2353 C CA . CYS B 1 111 ? 4.25 -24.484 -14.133 1 75.88 111 CYS B CA 1
ATOM 2354 C C . CYS B 1 111 ? 2.965 -24.922 -14.836 1 75.88 111 CYS B C 1
ATOM 2356 O O . CYS B 1 111 ? 2.293 -25.844 -14.383 1 75.88 111 CYS B O 1
ATOM 2358 N N . GLY B 1 112 ? 2.713 -24.547 -15.945 1 65 112 GLY B N 1
ATOM 2359 C CA . GLY B 1 112 ? 1.545 -24.953 -16.719 1 65 112 GLY B CA 1
ATOM 2360 C C . GLY B 1 112 ? 0.244 -24.422 -16.141 1 65 112 GLY B C 1
ATOM 2361 O O . GLY B 1 112 ? -0.788 -25.094 -16.203 1 65 112 GLY B O 1
ATOM 2362 N N . TYR B 1 113 ? -0.02 -23.328 -15.664 1 58.69 113 TYR B N 1
ATOM 2363 C CA . TYR B 1 113 ? -1.173 -22.578 -15.164 1 58.69 113 TYR B CA 1
ATOM 2364 C C . TYR B 1 113 ? -1.933 -23.406 -14.125 1 58.69 113 TYR B C 1
ATOM 2366 O O . TYR B 1 113 ? -3.162 -23.344 -14.055 1 58.69 113 TYR B O 1
ATOM 2374 N N . SER B 1 114 ? -1.323 -24.234 -13.508 1 60.16 114 SER B N 1
ATOM 2375 C CA . SER B 1 114 ? -1.961 -24.984 -12.43 1 60.16 114 SER B CA 1
ATOM 2376 C C . SER B 1 114 ? -2.086 -24.125 -11.172 1 60.16 114 SER B C 1
ATOM 2378 O O . SER B 1 114 ? -1.702 -22.953 -11.164 1 60.16 114 SER B O 1
ATOM 2380 N N . GLU B 1 115 ? -2.949 -24.688 -10.133 1 57.84 115 GLU B N 1
ATOM 2381 C CA . GLU B 1 115 ? -3.045 -24.031 -8.836 1 57.84 115 GLU B CA 1
ATOM 2382 C C . GLU B 1 115 ? -1.701 -23.438 -8.414 1 57.84 115 GLU B C 1
ATOM 2384 O O . GLU B 1 115 ? -1.653 -22.391 -7.762 1 57.84 115 GLU B O 1
ATOM 2389 N N . SER B 1 116 ? -0.701 -24.141 -8.898 1 58.03 116 SER B N 1
ATOM 2390 C CA . SER B 1 116 ? 0.641 -23.641 -8.625 1 58.03 116 SER B CA 1
ATOM 2391 C C . SER B 1 116 ? 0.872 -22.297 -9.305 1 58.03 116 SER B C 1
ATOM 2393 O O . SER B 1 116 ? 1.592 -21.438 -8.773 1 58.03 116 SER B O 1
ATOM 2395 N N . ASP B 1 117 ? -0.134 -22.047 -10.172 1 80.5 117 ASP B N 1
ATOM 2396 C CA . ASP B 1 117 ? 0.056 -20.828 -10.93 1 80.5 117 ASP B CA 1
ATOM 2397 C C . ASP B 1 117 ? -0.647 -19.641 -10.258 1 80.5 117 ASP B C 1
ATOM 2399 O O . ASP B 1 117 ? -0.294 -18.484 -10.484 1 80.5 117 ASP B O 1
ATOM 2403 N N . TYR B 1 118 ? -1.362 -20.094 -9.266 1 85.06 118 TYR B N 1
ATOM 2404 C CA . TYR B 1 118 ? -2.119 -19.031 -8.594 1 85.06 118 TYR B CA 1
ATOM 2405 C C . TYR B 1 118 ? -1.207 -18.188 -7.719 1 85.06 118 TYR B C 1
ATOM 2407 O O . TYR B 1 118 ? -1.23 -16.953 -7.801 1 85.06 118 TYR B O 1
ATOM 2415 N N . TYR B 1 119 ? -0.429 -18.828 -6.922 1 88.56 119 TYR B N 1
ATOM 2416 C CA . TYR B 1 119 ? 0.424 -18.109 -5.984 1 88.56 119 TYR B CA 1
ATOM 2417 C C . TYR B 1 119 ? 1.423 -17.219 -6.727 1 88.56 119 TYR B C 1
ATOM 2419 O O . TYR B 1 119 ? 1.693 -16.094 -6.309 1 88.56 119 TYR B O 1
ATOM 2427 N N . LEU B 1 120 ? 1.899 -17.734 -7.84 1 91.31 120 LEU B N 1
ATOM 2428 C CA . LEU B 1 120 ? 2.82 -16.938 -8.641 1 91.31 120 LEU B CA 1
ATOM 2429 C C . LEU B 1 120 ? 2.1 -15.75 -9.273 1 91.31 120 LEU B C 1
ATOM 2431 O O . LEU B 1 120 ? 2.674 -14.664 -9.406 1 91.31 120 LEU B O 1
ATOM 2435 N N . ALA B 1 121 ? 0.852 -15.984 -9.633 1 92 121 ALA B N 1
ATOM 2436 C CA . ALA B 1 121 ? 0.056 -14.898 -10.188 1 92 121 ALA B CA 1
ATOM 2437 C C . ALA B 1 121 ? -0.191 -13.805 -9.148 1 92 121 ALA B C 1
ATOM 2439 O O . ALA B 1 121 ? -0.172 -12.617 -9.477 1 92 121 ALA B O 1
ATOM 2440 N N . ILE B 1 122 ? -0.413 -14.219 -7.914 1 94.06 122 ILE B N 1
ATOM 2441 C CA . ILE B 1 122 ? -0.625 -13.273 -6.824 1 94.06 122 ILE B CA 1
ATOM 2442 C C . ILE B 1 122 ? 0.647 -12.461 -6.586 1 94.06 122 ILE B C 1
ATOM 2444 O O . ILE B 1 122 ? 0.591 -11.242 -6.422 1 94.06 122 ILE B O 1
ATOM 2448 N N . ILE B 1 123 ? 1.795 -13.117 -6.609 1 95.12 123 ILE B N 1
ATOM 2449 C CA . ILE B 1 123 ? 3.062 -12.422 -6.438 1 95.12 123 ILE B CA 1
ATOM 2450 C C . ILE B 1 123 ? 3.281 -11.445 -7.594 1 95.12 123 ILE B C 1
ATOM 2452 O O . ILE B 1 123 ? 3.697 -10.305 -7.387 1 95.12 123 ILE B O 1
ATOM 2456 N N . LEU B 1 124 ? 2.998 -11.961 -8.82 1 96 124 LEU B N 1
ATOM 2457 C CA . LEU B 1 124 ? 3.164 -11.102 -9.992 1 96 124 LEU B CA 1
ATOM 2458 C C . LEU B 1 124 ? 2.26 -9.875 -9.898 1 96 124 LEU B C 1
ATOM 2460 O O . LEU B 1 124 ? 2.688 -8.758 -10.203 1 96 124 LEU B O 1
ATOM 2464 N N . ALA B 1 125 ? 0.993 -10.031 -9.492 1 96.5 125 ALA B N 1
ATOM 2465 C CA . ALA B 1 125 ? 0.073 -8.906 -9.32 1 96.5 125 ALA B CA 1
ATOM 2466 C C . ALA B 1 125 ? 0.613 -7.902 -8.305 1 96.5 125 ALA B C 1
ATOM 2468 O O . ALA B 1 125 ? 0.503 -6.691 -8.508 1 96.5 125 ALA B O 1
ATOM 2469 N N . GLU B 1 126 ? 1.146 -8.352 -7.203 1 97.38 126 GLU B N 1
ATOM 2470 C CA . GLU B 1 126 ? 1.751 -7.512 -6.176 1 97.38 126 GLU B CA 1
ATOM 2471 C C . GLU B 1 126 ? 2.883 -6.668 -6.754 1 97.38 126 GLU B C 1
ATOM 2473 O O . GLU B 1 126 ? 2.934 -5.453 -6.535 1 97.38 126 GLU B O 1
ATOM 2478 N N . ILE B 1 127 ? 3.789 -7.293 -7.559 1 98.06 127 ILE B N 1
ATOM 2479 C CA . ILE B 1 127 ? 4.898 -6.598 -8.195 1 98.06 127 ILE B CA 1
ATOM 2480 C C . ILE B 1 127 ? 4.363 -5.527 -9.148 1 98.06 127 ILE B C 1
ATOM 2482 O O . ILE B 1 127 ? 4.848 -4.395 -9.148 1 98.06 127 ILE B O 1
ATOM 2486 N N . LEU B 1 128 ? 3.389 -5.91 -9.922 1 98.31 128 LEU B N 1
ATOM 2487 C CA . LEU B 1 128 ? 2.83 -4.996 -10.914 1 98.31 128 LEU B CA 1
ATOM 2488 C C . LEU B 1 128 ? 2.174 -3.799 -10.242 1 98.31 128 LEU B C 1
ATOM 2490 O O . LEU B 1 128 ? 2.248 -2.678 -10.742 1 98.31 128 LEU B O 1
ATOM 2494 N N . ILE B 1 129 ? 1.463 -3.975 -9.094 1 98.5 129 ILE B N 1
ATOM 2495 C CA . ILE B 1 129 ? 0.876 -2.885 -8.32 1 98.5 129 ILE B CA 1
ATOM 2496 C C . ILE B 1 129 ? 1.971 -1.916 -7.883 1 98.5 129 ILE B C 1
ATOM 2498 O O . ILE B 1 129 ? 1.828 -0.7 -8.031 1 98.5 129 ILE B O 1
ATOM 2502 N N . PHE B 1 130 ? 3.129 -2.424 -7.438 1 98.19 130 PHE B N 1
ATOM 2503 C CA . PHE B 1 130 ? 4.211 -1.573 -6.953 1 98.19 130 PHE B CA 1
ATOM 2504 C C . PHE B 1 130 ? 5.008 -0.995 -8.117 1 98.19 130 PHE B C 1
ATOM 2506 O O . PHE B 1 130 ? 5.863 -0.129 -7.922 1 98.19 130 PHE B O 1
ATOM 2513 N N . LYS B 1 131 ? 4.711 -1.444 -9.336 1 97.75 131 LYS B N 1
ATOM 2514 C CA . LYS B 1 131 ? 5.246 -0.811 -10.539 1 97.75 131 LYS B CA 1
ATOM 2515 C C . LYS B 1 131 ? 4.277 0.237 -11.086 1 97.75 131 LYS B C 1
ATOM 2517 O O . LYS B 1 131 ? 4.609 0.975 -12.008 1 97.75 131 LYS B O 1
ATOM 2522 N N . GLY B 1 132 ? 3.047 0.233 -10.562 1 97.94 132 GLY B N 1
ATOM 2523 C CA . GLY B 1 132 ? 2.016 1.126 -11.07 1 97.94 132 GLY B CA 1
ATOM 2524 C C . GLY B 1 132 ? 1.391 0.644 -12.367 1 97.94 132 GLY B C 1
ATOM 2525 O O . GLY B 1 132 ? 0.754 1.421 -13.078 1 97.94 132 GLY B O 1
ATOM 2526 N N . ASN B 1 133 ? 1.688 -0.542 -12.742 1 98.19 133 ASN B N 1
ATOM 2527 C CA . ASN B 1 133 ? 1.111 -1.123 -13.945 1 98.19 133 ASN B CA 1
ATOM 2528 C C . ASN B 1 133 ? -0.201 -1.845 -13.648 1 98.19 133 ASN B C 1
ATOM 2530 O O . ASN B 1 133 ? -0.266 -3.074 -13.719 1 98.19 133 ASN B O 1
ATOM 2534 N N . TYR B 1 134 ? -1.259 -1.118 -13.445 1 98.06 134 TYR B N 1
ATOM 2535 C CA . TYR B 1 134 ? -2.531 -1.643 -12.961 1 98.06 134 TYR B CA 1
ATOM 2536 C C . TYR B 1 134 ? -3.26 -2.408 -14.062 1 98.06 134 TYR B C 1
ATOM 2538 O O . TYR B 1 134 ? -3.973 -3.375 -13.781 1 98.06 134 TYR B O 1
ATOM 2546 N N . GLN B 1 135 ? -3.096 -1.982 -15.281 1 97.81 135 GLN B N 1
ATOM 2547 C CA . GLN B 1 135 ? -3.74 -2.703 -16.375 1 97.81 135 GLN B CA 1
ATOM 2548 C C . GLN B 1 135 ? -3.221 -4.133 -16.469 1 97.81 135 GLN B C 1
ATOM 2550 O O . GLN B 1 135 ? -4.008 -5.078 -16.562 1 97.81 135 GLN B O 1
ATOM 2555 N N . GLN B 1 136 ? -1.919 -4.281 -16.453 1 96.75 136 GLN B N 1
ATOM 2556 C CA . GLN B 1 136 ? -1.341 -5.617 -16.516 1 96.75 136 GLN B CA 1
ATOM 2557 C C . GLN B 1 136 ? -1.687 -6.422 -15.266 1 96.75 136 GLN B C 1
ATOM 2559 O O . GLN B 1 136 ? -1.906 -7.633 -15.336 1 96.75 136 GLN B O 1
ATOM 2564 N N . ALA B 1 137 ? -1.674 -5.773 -14.07 1 96.88 137 ALA B N 1
ATOM 2565 C CA . ALA B 1 137 ? -2.086 -6.453 -12.852 1 96.88 137 ALA B CA 1
ATOM 2566 C C . ALA B 1 137 ? -3.51 -6.992 -12.977 1 96.88 137 ALA B C 1
ATOM 2568 O O . ALA B 1 137 ? -3.795 -8.109 -12.547 1 96.88 137 ALA B O 1
ATOM 2569 N N . HIS B 1 138 ? -4.41 -6.195 -13.578 1 96.25 138 HIS B N 1
ATOM 2570 C CA . HIS B 1 138 ? -5.797 -6.602 -13.781 1 96.25 138 HIS B CA 1
ATOM 2571 C C . HIS B 1 138 ? -5.883 -7.867 -14.633 1 96.25 138 HIS B C 1
ATOM 2573 O O . HIS B 1 138 ? -6.637 -8.789 -14.312 1 96.25 138 HIS B O 1
ATOM 2579 N N . LYS B 1 139 ? -5.109 -7.957 -15.648 1 93.69 139 LYS B N 1
ATOM 2580 C CA . LYS B 1 139 ? -5.078 -9.117 -16.547 1 93.69 139 LYS B CA 1
ATOM 2581 C C . LYS B 1 139 ? -4.551 -10.352 -15.82 1 93.69 139 LYS B C 1
ATOM 2583 O O . LYS B 1 139 ? -5.09 -11.445 -15.977 1 93.69 139 LYS B O 1
ATOM 2588 N N . CYS B 1 140 ? -3.51 -10.148 -15.039 1 90.69 140 CYS B N 1
ATOM 2589 C CA . CYS B 1 140 ? -2.891 -11.227 -14.273 1 90.69 140 CYS B CA 1
ATOM 2590 C C . CYS B 1 140 ? -3.893 -11.859 -13.32 1 90.69 140 CYS B C 1
ATOM 2592 O O . CYS B 1 140 ? -3.91 -13.086 -13.156 1 90.69 140 CYS B O 1
ATOM 2594 N N . LEU B 1 141 ? -4.816 -11.078 -12.758 1 91.38 141 LEU B N 1
ATOM 2595 C CA . LEU B 1 141 ? -5.75 -11.531 -11.734 1 91.38 141 LEU B CA 1
ATOM 2596 C C . LEU B 1 141 ? -7.004 -12.125 -12.367 1 91.38 141 LEU B C 1
ATOM 2598 O O . LEU B 1 141 ? -7.75 -12.852 -11.703 1 91.38 141 LEU B O 1
ATOM 2602 N N . GLU B 1 142 ? -7.352 -11.852 -13.508 1 84.44 142 GLU B N 1
ATOM 2603 C CA . GLU B 1 142 ? -8.586 -12.266 -14.164 1 84.44 142 GLU B CA 1
ATOM 2604 C C . GLU B 1 142 ? -8.68 -13.789 -14.25 1 84.44 142 GLU B C 1
ATOM 2606 O O . GLU B 1 142 ? -9.766 -14.359 -14.109 1 84.44 142 GLU B O 1
ATOM 2611 N N . ASP B 1 143 ? -7.684 -14.484 -14.398 1 70.06 143 ASP B N 1
ATOM 2612 C CA . ASP B 1 143 ? -7.734 -15.914 -14.688 1 70.06 143 ASP B CA 1
ATOM 2613 C C . ASP B 1 143 ? -7.57 -16.734 -13.406 1 70.06 143 ASP B C 1
ATOM 2615 O O . ASP B 1 143 ? -7.617 -17.969 -13.445 1 70.06 143 ASP B O 1
ATOM 2619 N N . HIS B 1 144 ? -7.527 -16.047 -12.359 1 64.88 144 HIS B N 1
ATOM 2620 C CA . HIS B 1 144 ? -7.098 -16.781 -11.172 1 64.88 144 HIS B CA 1
ATOM 2621 C C . HIS B 1 144 ? -7.906 -16.359 -9.945 1 64.88 144 HIS B C 1
ATOM 2623 O O . HIS B 1 144 ? -7.797 -15.219 -9.484 1 64.88 144 HIS B O 1
ATOM 2629 N N . GLN B 1 145 ? -8.969 -17.141 -9.703 1 67.25 145 GLN B N 1
ATOM 2630 C CA . GLN B 1 145 ? -9.688 -16.75 -8.492 1 67.25 145 GLN B CA 1
ATOM 2631 C C . GLN B 1 145 ? -9.641 -17.844 -7.438 1 67.25 145 GLN B C 1
ATOM 2633 O O . GLN B 1 145 ? -9.859 -19.016 -7.742 1 67.25 145 GLN B O 1
ATOM 2638 N N . LEU B 1 146 ? -8.969 -17.469 -6.426 1 73.75 146 LEU B N 1
ATOM 2639 C CA . LEU B 1 146 ? -9.086 -18.25 -5.203 1 73.75 146 LEU B CA 1
ATOM 2640 C C . LEU B 1 146 ? -9.797 -17.453 -4.109 1 73.75 146 LEU B C 1
ATOM 2642 O O . LEU B 1 146 ? -9.164 -16.672 -3.406 1 73.75 146 LEU B O 1
ATOM 2646 N N . PRO B 1 147 ? -11.047 -17.703 -4 1 66.44 147 PRO B N 1
ATOM 2647 C CA . PRO B 1 147 ? -11.891 -16.922 -3.094 1 66.44 147 PRO B CA 1
ATOM 2648 C C . PRO B 1 147 ? -11.383 -16.922 -1.654 1 66.44 147 PRO B C 1
ATOM 2650 O O . PRO B 1 147 ? -11.648 -15.992 -0.893 1 66.44 147 PRO B O 1
ATOM 2653 N N . SER B 1 148 ? -10.664 -17.938 -1.306 1 79.81 148 SER B N 1
ATOM 2654 C CA . SER B 1 148 ? -10.258 -18.062 0.091 1 79.81 148 SER B CA 1
ATOM 2655 C C . SER B 1 148 ? -9.031 -17.203 0.389 1 79.81 148 SER B C 1
ATOM 2657 O O . SER B 1 148 ? -8.68 -17 1.552 1 79.81 148 SER B O 1
ATOM 2659 N N . ASP B 1 149 ? -8.438 -16.75 -0.608 1 87.88 149 ASP B N 1
ATOM 2660 C CA . ASP B 1 149 ? -7.27 -15.883 -0.44 1 87.88 149 ASP B CA 1
ATOM 2661 C C . ASP B 1 149 ? -7.656 -14.406 -0.551 1 87.88 149 ASP B C 1
ATOM 2663 O O . ASP B 1 149 ? -7.91 -13.914 -1.648 1 87.88 149 ASP B O 1
ATOM 2667 N N . ALA B 1 150 ? -7.707 -13.75 0.611 1 92.38 150 ALA B N 1
ATOM 2668 C CA . ALA B 1 150 ? -8.188 -12.375 0.703 1 92.38 150 ALA B CA 1
ATOM 2669 C C . ALA B 1 150 ? -7.301 -11.43 -0.109 1 92.38 150 ALA B C 1
ATOM 2671 O O . ALA B 1 150 ? -7.691 -10.297 -0.396 1 92.38 150 ALA B O 1
ATOM 2672 N N . ARG B 1 151 ? -6.098 -11.898 -0.536 1 94.62 151 ARG B N 1
ATOM 2673 C CA . ARG B 1 151 ? -5.238 -11.07 -1.381 1 94.62 151 ARG B CA 1
ATOM 2674 C C . ARG B 1 151 ? -5.883 -10.828 -2.742 1 94.62 151 ARG B C 1
ATOM 2676 O O . ARG B 1 151 ? -5.738 -9.75 -3.318 1 94.62 151 ARG B O 1
ATOM 2683 N N . TYR B 1 152 ? -6.516 -11.859 -3.166 1 93.44 152 TYR B N 1
ATOM 2684 C CA . TYR B 1 152 ? -7.168 -11.695 -4.461 1 93.44 152 TYR B CA 1
ATOM 2685 C C . TYR B 1 152 ? -8.172 -10.555 -4.43 1 93.44 152 TYR B C 1
ATOM 2687 O O . TYR B 1 152 ? -8.117 -9.641 -5.258 1 93.44 152 TYR B O 1
ATOM 2695 N N . ALA B 1 153 ? -9.047 -10.57 -3.463 1 93.38 153 ALA B N 1
ATOM 2696 C CA . ALA B 1 153 ? -10.07 -9.539 -3.344 1 93.38 153 ALA B CA 1
ATOM 2697 C C . ALA B 1 153 ? -9.438 -8.164 -3.139 1 93.38 153 ALA B C 1
ATOM 2699 O O . ALA B 1 153 ? -9.867 -7.18 -3.742 1 93.38 153 ALA B O 1
ATOM 2700 N N . LEU B 1 154 ? -8.422 -8.078 -2.293 1 96.31 154 LEU B N 1
ATOM 2701 C CA . LEU B 1 154 ? -7.754 -6.809 -2.023 1 96.31 154 LEU B CA 1
ATOM 2702 C C . LEU B 1 154 ? -7.098 -6.262 -3.285 1 96.31 154 LEU B C 1
ATOM 2704 O O . LEU B 1 154 ? -7.273 -5.09 -3.623 1 96.31 154 LEU B O 1
ATOM 2708 N N . TYR B 1 155 ? -6.359 -7.117 -4 1 97.12 155 TYR B N 1
ATOM 2709 C CA . TYR B 1 155 ? -5.637 -6.66 -5.184 1 97.12 155 TYR B CA 1
ATOM 2710 C C . TYR B 1 155 ? -6.602 -6.289 -6.305 1 97.12 155 TYR B C 1
ATOM 2712 O O . TYR B 1 155 ? -6.383 -5.312 -7.023 1 97.12 155 TYR B O 1
ATOM 2720 N N . LYS B 1 156 ? -7.664 -7.074 -6.438 1 95.44 156 LYS B N 1
ATOM 2721 C CA . LYS B 1 156 ? -8.695 -6.711 -7.402 1 95.44 156 LYS B CA 1
ATOM 2722 C C . LYS B 1 156 ? -9.32 -5.359 -7.059 1 95.44 156 LYS B C 1
ATOM 2724 O O . LYS B 1 156 ? -9.539 -4.527 -7.941 1 95.44 156 LYS B O 1
ATOM 2729 N N . ALA B 1 157 ? -9.633 -5.129 -5.766 1 95.5 157 ALA B N 1
ATOM 2730 C CA . ALA B 1 157 ? -10.211 -3.861 -5.328 1 95.5 157 ALA B CA 1
ATOM 2731 C C . ALA B 1 157 ? -9.297 -2.691 -5.668 1 95.5 157 ALA B C 1
ATOM 2733 O O . ALA B 1 157 ? -9.742 -1.682 -6.215 1 95.5 157 ALA B O 1
ATOM 2734 N N . ILE B 1 158 ? -8.016 -2.809 -5.41 1 97.81 158 ILE B N 1
ATOM 2735 C CA . ILE B 1 158 ? -7.016 -1.776 -5.664 1 97.81 158 ILE B CA 1
ATOM 2736 C C . ILE B 1 158 ? -6.918 -1.507 -7.164 1 97.81 158 ILE B C 1
ATOM 2738 O O . ILE B 1 158 ? -7.043 -0.362 -7.605 1 97.81 158 ILE B O 1
ATOM 2742 N N . VAL B 1 159 ? -6.766 -2.559 -7.91 1 97.75 159 VAL B N 1
ATOM 2743 C CA . VAL B 1 159 ? -6.531 -2.451 -9.344 1 97.75 159 VAL B CA 1
ATOM 2744 C C . VAL B 1 159 ? -7.758 -1.855 -10.031 1 97.75 159 VAL B C 1
ATOM 2746 O O . VAL B 1 159 ? -7.641 -0.945 -10.852 1 97.75 159 VAL B O 1
ATOM 2749 N N . CYS B 1 160 ? -8.906 -2.354 -9.688 1 96.5 160 CYS B N 1
ATOM 2750 C CA . CYS B 1 160 ? -10.133 -1.841 -10.289 1 96.5 160 CYS B CA 1
ATOM 2751 C C . CYS B 1 160 ? -10.344 -0.375 -9.93 1 96.5 160 CYS B C 1
ATOM 2753 O O . CYS B 1 160 ? -10.805 0.41 -10.766 1 96.5 160 CYS B O 1
ATOM 2755 N N . THR B 1 161 ? -10.062 0.008 -8.695 1 97.06 161 THR B N 1
ATOM 2756 C CA . THR B 1 161 ? -10.156 1.41 -8.305 1 97.06 161 THR B CA 1
ATOM 2757 C C . THR B 1 161 ? -9.234 2.271 -9.164 1 97.06 161 THR B C 1
ATOM 2759 O O . THR B 1 161 ? -9.656 3.293 -9.703 1 97.06 161 THR B O 1
ATOM 2762 N N . MET B 1 162 ? -8.008 1.834 -9.344 1 97.56 162 MET B N 1
ATOM 2763 C CA . MET B 1 162 ? -7.004 2.619 -10.062 1 97.56 162 MET B CA 1
ATOM 2764 C C . MET B 1 162 ? -7.332 2.697 -11.547 1 97.56 162 MET B C 1
ATOM 2766 O O . MET B 1 162 ? -6.949 3.656 -12.219 1 97.56 162 MET B O 1
ATOM 2770 N N . LEU B 1 163 ? -8.102 1.741 -12.023 1 97.31 163 LEU B N 1
ATOM 2771 C CA . LEU B 1 163 ? -8.477 1.714 -13.43 1 97.31 163 LEU B CA 1
ATOM 2772 C C . LEU B 1 163 ? -9.844 2.35 -13.641 1 97.31 163 LEU B C 1
ATOM 2774 O O . LEU B 1 163 ? -10.398 2.295 -14.75 1 97.31 163 LEU B O 1
ATOM 2778 N N . ASP B 1 164 ? -10.5 2.865 -12.602 1 95.75 164 ASP B N 1
ATOM 2779 C CA . ASP B 1 164 ? -11.789 3.547 -12.633 1 95.75 164 ASP B CA 1
ATOM 2780 C C . ASP B 1 164 ? -12.914 2.58 -12.992 1 95.75 164 ASP B C 1
ATOM 2782 O O . ASP B 1 164 ? -13.883 2.965 -13.656 1 95.75 164 ASP B O 1
ATOM 2786 N N . LYS B 1 165 ? -12.711 1.325 -12.758 1 94.62 165 LYS B N 1
ATOM 2787 C CA . LYS B 1 165 ? -13.789 0.338 -12.82 1 94.62 165 LYS B CA 1
ATOM 2788 C C . LYS B 1 165 ? -14.555 0.282 -11.5 1 94.62 165 LYS B C 1
ATOM 2790 O O . LYS B 1 165 ? -14.508 -0.724 -10.789 1 94.62 165 LYS B O 1
ATOM 2795 N N . MET B 1 166 ? -15.328 1.228 -11.273 1 92.25 166 MET B N 1
ATOM 2796 C CA . MET B 1 166 ? -15.828 1.529 -9.93 1 92.25 166 MET B CA 1
ATOM 2797 C C . MET B 1 166 ? -16.844 0.49 -9.492 1 92.25 166 MET B C 1
ATOM 2799 O O . MET B 1 166 ? -16.906 0.126 -8.312 1 92.25 166 MET B O 1
ATOM 2803 N N . ASP B 1 167 ? -17.703 -0.011 -10.422 1 91.5 167 ASP B N 1
ATOM 2804 C CA . ASP B 1 167 ? -18.656 -1.049 -10.055 1 91.5 167 ASP B CA 1
ATOM 2805 C C . ASP B 1 167 ? -17.938 -2.312 -9.578 1 91.5 167 ASP B C 1
ATOM 2807 O O . ASP B 1 167 ? -18.328 -2.902 -8.57 1 91.5 167 ASP B O 1
ATOM 2811 N N . GLU B 1 168 ? -16.969 -2.686 -10.344 1 93.06 168 GLU B N 1
ATOM 2812 C CA . GLU B 1 168 ? -16.188 -3.848 -9.953 1 93.06 168 GLU B CA 1
ATOM 2813 C C . GLU B 1 168 ? -15.422 -3.584 -8.664 1 93.06 168 GLU B C 1
ATOM 2815 O O . GLU B 1 168 ? -15.352 -4.449 -7.785 1 93.06 168 GLU B O 1
ATOM 2820 N N . ALA B 1 169 ? -14.805 -2.41 -8.531 1 94.56 169 ALA B N 1
ATOM 2821 C CA . ALA B 1 169 ? -14.055 -2.037 -7.336 1 94.56 169 ALA B CA 1
ATOM 2822 C C . ALA B 1 169 ? -14.914 -2.176 -6.086 1 94.56 169 ALA B C 1
ATOM 2824 O O . ALA B 1 169 ? -14.477 -2.738 -5.078 1 94.56 169 ALA B O 1
ATOM 2825 N N . GLU B 1 170 ? -16.141 -1.653 -6.152 1 91.69 170 GLU B N 1
ATOM 2826 C CA . GLU B 1 170 ? -17.047 -1.723 -5.016 1 91.69 170 GLU B CA 1
ATOM 2827 C C . GLU B 1 170 ? -17.281 -3.168 -4.586 1 91.69 170 GLU B C 1
ATOM 2829 O O . GLU B 1 170 ? -17.234 -3.484 -3.395 1 91.69 170 GLU B O 1
ATOM 2834 N N . LYS B 1 171 ? -17.516 -4.012 -5.555 1 91.06 171 LYS B N 1
ATOM 2835 C CA . LYS B 1 171 ? -17.75 -5.426 -5.281 1 91.06 171 LYS B CA 1
ATOM 2836 C C . LYS B 1 171 ? -16.547 -6.055 -4.586 1 91.06 171 LYS B C 1
ATOM 2838 O O . LYS B 1 171 ? -16.703 -6.805 -3.619 1 91.06 171 LYS B O 1
ATOM 2843 N N . TRP B 1 172 ? -15.391 -5.758 -5.012 1 92.62 172 TRP B N 1
ATOM 2844 C CA . TRP B 1 172 ? -14.195 -6.395 -4.473 1 92.62 172 TRP B CA 1
ATOM 2845 C C . TRP B 1 172 ? -13.828 -5.797 -3.121 1 92.62 172 TRP B C 1
ATOM 2847 O O . TRP B 1 172 ? -13.305 -6.496 -2.248 1 92.62 172 TRP B O 1
ATOM 2857 N N . TRP B 1 173 ? -14.078 -4.492 -2.902 1 93.38 173 TRP B N 1
ATOM 2858 C CA . TRP B 1 173 ? -13.891 -3.92 -1.572 1 93.38 173 TRP B CA 1
ATOM 2859 C C . TRP B 1 173 ? -14.836 -4.566 -0.565 1 93.38 173 TRP B C 1
ATOM 2861 O O . TRP B 1 173 ? -14.445 -4.844 0.571 1 93.38 173 TRP B O 1
ATOM 2871 N N . GLU B 1 174 ? -16.031 -4.754 -0.996 1 90.69 174 GLU B N 1
ATOM 2872 C CA . GLU B 1 174 ? -16.984 -5.449 -0.133 1 90.69 174 GLU B CA 1
ATOM 2873 C C . GLU B 1 174 ? -16.5 -6.855 0.209 1 90.69 174 GLU B C 1
ATOM 2875 O O . GLU B 1 174 ? -16.547 -7.27 1.368 1 90.69 174 GLU B O 1
ATOM 2880 N N . SER B 1 175 ? -16.062 -7.531 -0.804 1 89.75 175 SER B N 1
ATOM 2881 C CA . SER B 1 175 ? -15.539 -8.875 -0.58 1 89.75 175 SER B CA 1
ATOM 2882 C C . SER B 1 175 ? -14.352 -8.852 0.383 1 89.75 175 SER B C 1
ATOM 2884 O O . SER B 1 175 ? -14.258 -9.703 1.271 1 89.75 175 SER B O 1
ATOM 2886 N N . PHE B 1 176 ? -13.484 -7.938 0.292 1 92.81 176 PHE B N 1
ATOM 2887 C CA . PHE B 1 176 ? -12.289 -7.836 1.122 1 92.81 176 PHE B CA 1
ATOM 2888 C C . PHE B 1 176 ? -12.656 -7.473 2.557 1 92.81 176 PHE B C 1
ATOM 2890 O O . PHE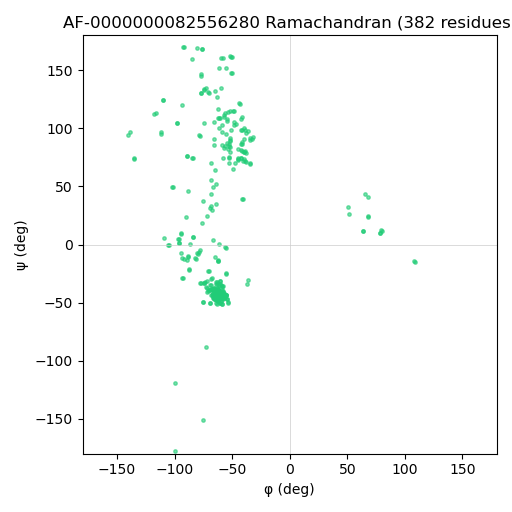 B 1 176 ? -12.102 -8.031 3.506 1 92.81 176 PHE B O 1
ATOM 2897 N N . THR B 1 177 ? -13.633 -6.598 2.744 1 90 177 THR B N 1
ATOM 2898 C CA . THR B 1 177 ? -13.891 -6.047 4.07 1 90 177 THR B CA 1
ATOM 2899 C C . THR B 1 177 ? -14.953 -6.867 4.801 1 90 177 THR B C 1
ATOM 2901 O O . THR B 1 177 ? -14.969 -6.914 6.031 1 90 177 THR B O 1
ATOM 2904 N N . GLU B 1 178 ? -15.852 -7.484 4.074 1 77.88 178 GLU B N 1
ATOM 2905 C CA . GLU B 1 178 ? -16.953 -8.203 4.699 1 77.88 178 GLU B CA 1
ATOM 2906 C C . GLU B 1 178 ? -16.75 -9.711 4.629 1 77.88 178 GLU B C 1
ATOM 2908 O O . GLU B 1 178 ? -17.391 -10.469 5.355 1 77.88 178 GLU B O 1
ATOM 2913 N N . GLY B 1 179 ? -15.602 -10.125 3.996 1 66.75 179 GLY B N 1
ATOM 2914 C CA . GLY B 1 179 ? -15.336 -11.547 3.855 1 66.75 179 GLY B CA 1
ATOM 2915 C C . GLY B 1 179 ? -16.359 -12.266 3.006 1 66.75 179 GLY B C 1
ATOM 2916 O O . GLY B 1 179 ? -16.547 -13.477 3.139 1 66.75 179 GLY B O 1
ATOM 2917 N N . ARG B 1 180 ? -17.25 -11.523 2.27 1 54.78 180 ARG B N 1
ATOM 2918 C CA . ARG B 1 180 ? -18.281 -12.148 1.442 1 54.78 180 ARG B CA 1
ATOM 2919 C C . ARG B 1 180 ? -17.688 -12.648 0.127 1 54.78 180 ARG B C 1
ATOM 2921 O O . ARG B 1 180 ? -16.906 -11.953 -0.509 1 54.78 180 ARG B O 1
ATOM 2928 N N . SER B 1 181 ? -17.281 -13.898 -0.005 1 48.09 181 SER B N 1
ATOM 2929 C CA . SER B 1 181 ? -16.844 -14.484 -1.266 1 48.09 181 SER B CA 1
ATOM 2930 C C . SER B 1 181 ? -17.891 -14.312 -2.357 1 48.09 181 SER B C 1
ATOM 2932 O O . SER B 1 181 ? -19.047 -14.672 -2.17 1 48.09 181 SER B O 1
ATOM 2934 N N . ASP B 1 182 ? -17.953 -13.227 -2.988 1 43.91 182 ASP B N 1
ATOM 2935 C CA . ASP B 1 182 ? -18.938 -13.219 -4.062 1 43.91 182 ASP B CA 1
ATOM 2936 C C . ASP B 1 182 ? -18.75 -14.414 -4.992 1 43.91 182 ASP B C 1
ATOM 2938 O O . ASP B 1 182 ? -17.656 -14.617 -5.547 1 43.91 182 ASP B O 1
ATOM 2942 N N . SER B 1 183 ? -19.359 -15.555 -4.758 1 40.06 183 SER B N 1
ATOM 2943 C CA . SER B 1 183 ? -19.609 -16.484 -5.855 1 40.06 183 SER B CA 1
ATOM 2944 C C . SER B 1 183 ? -20.062 -15.742 -7.109 1 40.06 183 SER B C 1
ATOM 2946 O O . SER B 1 183 ? -21.266 -15.484 -7.289 1 40.06 183 SER B O 1
ATOM 2948 N N . VAL B 1 184 ? -19.641 -14.742 -7.457 1 39.16 184 VAL B N 1
ATOM 2949 C CA . VAL B 1 184 ? -20.062 -14.273 -8.773 1 39.16 184 VAL B CA 1
ATOM 2950 C C . VAL B 1 184 ? -19.812 -15.359 -9.812 1 39.16 184 VAL B C 1
ATOM 2952 O O . VAL B 1 184 ? -18.672 -15.672 -10.141 1 39.16 184 VAL B O 1
ATOM 2955 N N . ILE B 1 185 ? -20.594 -16.438 -9.898 1 36.06 185 ILE B N 1
ATOM 2956 C CA . ILE B 1 185 ? -20.719 -17.297 -11.078 1 36.06 185 ILE B CA 1
ATOM 2957 C C . ILE B 1 185 ? -20.906 -16.438 -12.32 1 36.06 185 ILE B C 1
ATOM 2959 O O . ILE B 1 185 ? -21.812 -15.602 -12.367 1 36.06 185 ILE B O 1
ATOM 2963 N N . PRO B 1 186 ? -19.922 -16.281 -13.102 1 36.59 186 PRO B N 1
ATOM 2964 C CA . PRO B 1 186 ? -20.188 -15.68 -14.414 1 36.59 186 PRO B CA 1
ATOM 2965 C C . PRO B 1 186 ? -21.516 -16.141 -15.016 1 36.59 186 PRO B C 1
ATOM 2967 O O . PRO B 1 186 ? -21.828 -17.328 -15.008 1 36.59 186 PRO B O 1
ATOM 2970 N N . ASN B 1 187 ? -22.578 -15.453 -14.898 1 34.41 187 ASN B N 1
ATOM 2971 C CA . ASN B 1 187 ? -23.75 -15.789 -15.727 1 34.41 187 ASN B CA 1
ATOM 2972 C C . ASN B 1 187 ? -23.344 -16.047 -17.172 1 34.41 187 ASN B C 1
ATOM 2974 O O . ASN B 1 187 ? -22.875 -15.133 -17.859 1 34.41 187 ASN B O 1
ATOM 2978 N N . HIS B 1 188 ? -22.734 -17.156 -17.5 1 33.03 188 HIS B N 1
ATOM 2979 C CA . HIS B 1 188 ? -22.719 -17.594 -18.891 1 33.03 188 HIS B CA 1
ATOM 2980 C C . HIS B 1 188 ? -24.094 -17.391 -19.531 1 33.03 188 HIS B C 1
ATOM 2982 O O . HIS B 1 188 ? -25.109 -17.859 -19.016 1 33.03 188 HIS B O 1
ATOM 2988 N N . PRO B 1 189 ? -24.281 -16.359 -20.234 1 34.53 189 PRO B N 1
ATOM 2989 C CA . PRO B 1 189 ? -25.531 -16.344 -20.984 1 34.53 189 PRO B CA 1
ATOM 2990 C C . PRO B 1 189 ? -25.844 -17.703 -21.641 1 34.53 189 PRO B C 1
ATOM 2992 O O . PRO B 1 189 ? -24.922 -18.375 -22.125 1 34.53 189 PRO B O 1
ATOM 2995 N N . GLU B 1 190 ? -26.766 -18.469 -21.234 1 32.66 190 GLU B N 1
ATOM 2996 C CA . GLU B 1 190 ? -27.328 -19.625 -21.922 1 32.66 190 GLU B CA 1
ATOM 2997 C C . GLU B 1 190 ? -27.484 -19.359 -23.406 1 32.66 190 GLU B C 1
ATOM 2999 O O . GLU B 1 190 ? -27.984 -18.312 -23.812 1 32.66 190 GLU B O 1
ATOM 3004 N N . HIS B 1 191 ? -26.531 -19.875 -24.219 1 30.89 191 HIS B N 1
ATOM 3005 C CA . HIS B 1 191 ? -26.75 -20.031 -25.656 1 30.89 191 HIS B CA 1
ATOM 3006 C C . HIS B 1 191 ? -28.172 -20.516 -25.938 1 30.89 191 HIS B C 1
ATOM 3008 O O . HIS B 1 191 ? -28.578 -21.578 -25.484 1 30.89 191 HIS B O 1
ATOM 3014 N N . GLN B 1 192 ? -29.188 -19.703 -25.922 1 28.97 192 GLN B N 1
ATOM 3015 C CA . GLN B 1 192 ? -30.391 -20.094 -26.641 1 28.97 192 GLN B CA 1
ATOM 3016 C C . GLN B 1 192 ? -30.062 -20.656 -28.016 1 28.97 192 GLN B C 1
ATOM 3018 O O . GLN B 1 192 ? -29.562 -19.922 -28.891 1 28.97 192 GLN B O 1
ATOM 3023 N N . GLY B 1 193 ? -29.484 -21.938 -28.094 1 22.7 193 GLY B N 1
ATOM 3024 C CA . GLY B 1 193 ? -29.891 -22.781 -29.203 1 22.7 193 GLY B CA 1
ATOM 3025 C C . GLY B 1 193 ? -31.359 -23.125 -29.203 1 22.7 193 GLY B C 1
ATOM 3026 O O . GLY B 1 193 ? -32 -23.094 -28.156 1 22.7 193 GLY B O 1
#

Foldseek 3Di:
DDDDPCPDPDDPPPPPPPPPPVPPPPPPPPPPPPPPPPPQLQDDQLVVLVCVLVVLVVVLVDPDQQDQPDPDPDDDLVRVLVNLLNVLSNCVSVVNLVVNLVSLVVVLVVVPVPVSNQSSLLSNLSSCVSVVNLVVSCVSLVVHDDLVNLNSLVSQLVSCVSVVVVVSNVVSVCCNGNVPSPPPPPPPPPPPD/DDDPDDDDPDPDDDDDPPPPPPPPPPPPPPPPPPPPPPPQLQDDQLVVLVCVLVVLVVVLVDPDQQDQPDPDPDDDLVRVLVNLLNVLSNCVSVVNLVVNLVSLVVVLVVVPVPVSNQSSLLSNLSSCVSVVNLVVSCVSLVVHDDLVNLNSLVSQLVSCVSVVVVVSNVVSVCCNGNVPSPPPPPPPPPPPD

Nearest PDB structures (foldseek):
  2vq2-assembly1_A-2  TM=6.460E-01  e=3.343E-01  Neisseria meningitidis
  7wzb-assembly1_B  TM=6.023E-01  e=4.918E-01  Salmonella enterica subsp. enterica serovar Typhimurium str. LT2
  4lct-assembly1_A  TM=5.869E-01  e=9.205E-01  Arabidopsis thaliana
  6lys-assembly1_D  TM=6.259E-01  e=7.323E+00  Escherichia coli K-12
  8bwc-assembly1_D  TM=3.094E-01  e=5.754E+00  Escherichia coli

Secondary structure (DSSP, 8-state):
-------------------------------------------TTHHHHHHHHHHHHHHHHSS---------SS--HHHHHHHHHHHHHHHHHTT-HHHHHHHHHHHHHHHTSSHHHHHHHHHHHHHHHHHT-HHHHHHHHHT---TT-HHHHHHHHHHHHHTT-HHHHHHHHHHHHH---------------/-------------------------------------------TTHHHHHHHHHHHHHHHHSS---------SS--HHHHHHHHHHHHHHHHHTT-HHHHHHHHHHHHHHHTSSHHHHHHHHHHHHHHHHHT-HHHHHHHHHT---TT-HHHHHHHHHHHHHTT-HHHHHHHHHHHHH---------------

pLDDT: mean 71.15, std 29.16, range [17.0, 98.5]